Protein AF-A0A938QGM6-F1 (afdb_monomer)

Foldseek 3Di:
DDDDDPPPPVVVVVVVCVVVPPPPVPCPQQFQFAADLEFEDDQDFVQDDVVGDHDDPVSLLVLLVQNLSRYQEYEYAFQPDCLLCNLVSNVVSNHAYARHQAAFQDVVSSVRRLVRNLVSQVVDSHLEYADHAQHVVVVGDDLVVSLVSQVVSVVRHPAFYEHEHALVVLLVCVVNVVSGQAYAHEAEVQVVLHALVCRLVRVVVSQVSNCVVCVLHHYAPEEYFAFQDFDRRNNRDHRLLSRLSSCLSNVQVCQQQVHHYHYHHAEFDCVQCVVPVTPRNRGGHCYYSVNHGDPSSVVCSSAHFWEKHWFDDPWQQWHDQPGKTKTFGGNDPQVFKWKFKWAAAQWTAQPQALVCRTWHADSSRMTMDRHHTHQKMKIFIFTPPDDADRIGRDPDHPCPVVPVGTRGMGMDPSRNPNPPGDSRSSSSRDD

Nearest PDB structures (foldseek):
  4wtp-assembly1_A  TM=9.112E-01  e=5.935E-20  Rhizomucor miehei CAU432
  4wts-assembly1_A  TM=8.896E-01  e=4.641E-20  Rhizomucor miehei CAU432
  8akp-assembly1_A  TM=8.085E-01  e=7.946E-15  Penicillium sumatraense
  1o66-assembly1_E  TM=4.475E-01  e=9.635E-02  Neisseria meningitidis serogroup B
  1o66-assembly1_B  TM=4.317E-01  e=2.357E+00  Neisseria meningitidis serogroup B

Sequence (431 aa):
MLASRPLNIFLCLAIIVCMLGLEIDLAAAAVTPLKIRGLCYSPFRDGQAPGGLYPTKKQIEEDFKILKKYTFNILTFSSKGILGDIPKLAGKQGLKVIQGIWLGKVSADNLQEIAAGVKAAKAGSVCAMMAGSEVLLRGDLTKAELINFISQVKSQVTVPVGCAETWNIWLNNPDLAEAVDFLLVNIYPYWESISVDNAAEYVITRYQEVADAYPDKVVLIGECGWPTGGEVRGGAQPGESQQAKFVADFLPQALEMDIPFFIFEAFDENWKQQQTGLAVEAHWGIFYANRTLKPQMAALIANPPPMVELRSVNRCGCCTKGDTLSGYAYGADTKGQRIVLYSHTDAWYVQPSRSKPYTGIHSDGKFSNRPYRGEEYAALLVPKNFDPPNIWYSDDPPGYDDTGEVEALAMTRRWCRNYLKPPLPCLLGGK

Solvent-accessible surface area (backbone atoms only — not comparable to full-atom values): 22418 Å² total; per-residue (Å²): 139,85,88,86,77,97,75,68,67,69,60,54,55,58,51,53,46,66,73,66,71,58,77,74,74,79,69,72,70,71,49,27,60,50,58,46,69,22,27,26,49,73,75,51,42,89,90,23,37,92,98,59,47,72,61,52,71,66,58,51,56,53,50,46,71,52,44,53,72,42,28,47,29,35,38,36,56,46,6,56,75,71,46,28,47,42,31,57,59,33,36,78,63,70,30,42,21,37,45,9,19,47,48,54,71,51,63,72,56,29,54,49,12,47,55,29,33,46,50,29,48,74,71,40,48,46,57,29,36,27,54,18,57,39,28,65,82,69,63,34,46,55,70,71,57,48,50,49,53,42,49,58,52,49,76,68,49,90,56,47,37,22,34,31,34,39,48,71,56,49,77,73,34,64,73,59,58,69,72,32,65,32,42,23,31,36,45,50,38,51,86,70,29,36,30,54,90,52,26,31,60,50,45,52,52,50,48,48,57,46,39,69,76,34,76,87,48,54,65,27,40,52,30,32,52,48,31,41,36,55,69,72,34,87,53,14,61,46,20,49,65,43,28,32,47,32,53,64,58,29,49,49,58,34,30,28,60,52,54,52,48,17,40,36,26,43,49,13,36,66,50,42,20,77,73,71,73,39,59,33,60,24,23,30,25,55,16,39,58,88,70,49,67,34,68,48,43,48,50,40,30,54,59,36,69,55,30,29,38,75,32,29,57,54,78,35,35,39,34,55,84,76,34,56,38,28,33,38,38,29,38,54,54,68,88,55,35,35,34,38,35,32,26,27,78,91,35,31,33,37,20,68,30,82,94,51,37,68,38,67,53,46,78,73,18,36,34,66,48,61,40,66,63,24,44,24,39,37,38,33,36,26,48,72,78,67,80,78,65,60,63,43,88,50,97,63,62,91,57,73,82,67,80,72,68,48,67,24,47,14,32,50,49,74,38,55,83,76,41,98,58,62,84,52,58,62,81,56,57,47,131

pLDDT: mean 87.51, std 17.13, range [33.81, 98.88]

Secondary structure (DSSP, 8-state):
-------SHHHHHHHHHHHTT---------PPPP-EEEEE-----TT--TTSPPPPHHHHHHHHHHHTTTEEEEE-S--TGGGGGHHHHHHTTT-EEEEEE---S-HHHHHHHHHHHHHHHHTS-EEEEEEEESTTTTT-S-HHHHHHHHHHHHTT-SS-EEEEEEHHHHHH-HHHHHHSSEEEEE--TTTTT--HHHHHHHHHHHHHHHHHH-TTSEEEEEEE---SSS--BTTB---HHHHHHHHHHHHHHHHHTT--EEES-SB--THHHHHHS-GGGG---SB-TTSPBPHHHHHHHHSPPSEEEEEE--SSS---TTPPEEEEEES--TTTEEEEEEEESSSEEEESBTTB-EEPPPTTSEEEE-PPP-SEEEEEEEETT----SEE-SSSPTTTT--SS-SEEEE---HHHH-SS-S-TTTTT--

Structure (mmCIF, N/CA/C/O backbone):
data_AF-A0A938QGM6-F1
#
_entry.id   AF-A0A938QGM6-F1
#
loop_
_atom_site.group_PDB
_atom_site.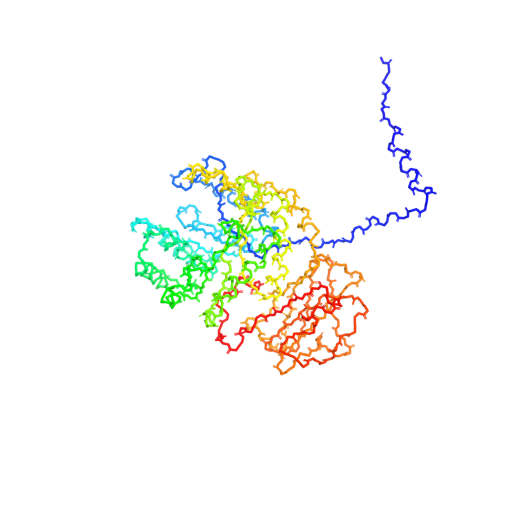id
_atom_site.type_symbol
_atom_site.label_atom_id
_atom_site.label_alt_id
_atom_site.label_comp_id
_atom_site.label_asym_id
_atom_site.label_entity_id
_atom_site.label_seq_id
_atom_site.pdbx_PDB_ins_code
_atom_site.Cartn_x
_atom_site.Cartn_y
_atom_site.Cartn_z
_atom_site.occupancy
_atom_site.B_iso_or_equiv
_atom_site.auth_seq_id
_atom_site.auth_comp_id
_atom_site.auth_asym_id
_atom_site.auth_atom_id
_atom_site.pdbx_PDB_model_num
ATOM 1 N N . MET A 1 1 ? 20.235 59.214 -8.200 1.00 43.44 1 MET A N 1
ATOM 2 C CA . MET A 1 1 ? 20.217 58.438 -9.464 1.00 43.44 1 MET A CA 1
ATOM 3 C C . MET A 1 1 ? 21.671 58.304 -9.889 1.00 43.44 1 MET A C 1
ATOM 5 O O . MET A 1 1 ? 22.312 59.328 -10.022 1.00 43.44 1 MET A O 1
ATOM 9 N N . LEU A 1 2 ? 22.299 57.135 -9.893 1.00 34.75 2 LEU A N 1
ATOM 10 C CA . LEU A 1 2 ? 22.058 56.011 -10.798 1.00 34.75 2 LEU A CA 1
ATOM 11 C C . LEU A 1 2 ? 22.461 54.687 -10.128 1.00 34.75 2 LEU A C 1
ATOM 13 O O . LEU A 1 2 ? 23.404 54.634 -9.346 1.00 34.75 2 LEU A O 1
ATOM 17 N N . ALA A 1 3 ? 21.704 53.641 -10.444 1.00 41.50 3 ALA A N 1
ATOM 18 C CA . ALA A 1 3 ? 21.868 52.279 -9.961 1.00 41.50 3 ALA A CA 1
ATOM 19 C C . ALA A 1 3 ? 22.980 51.532 -10.716 1.00 41.50 3 ALA A C 1
ATOM 21 O O . ALA A 1 3 ? 23.030 51.594 -11.943 1.00 41.50 3 ALA A O 1
ATOM 22 N N . SER A 1 4 ? 23.796 50.747 -10.010 1.00 36.66 4 SER A N 1
ATOM 23 C CA . SER A 1 4 ? 24.658 49.712 -10.593 1.00 36.66 4 SER A CA 1
ATOM 24 C C . SER A 1 4 ? 24.130 48.330 -10.189 1.00 36.66 4 SER A C 1
ATOM 26 O O . SER A 1 4 ? 24.199 47.911 -9.037 1.00 36.66 4 SER A O 1
ATOM 28 N N . ARG A 1 5 ? 23.511 47.644 -11.156 1.00 40.75 5 ARG A N 1
ATOM 29 C CA . ARG A 1 5 ? 22.963 46.284 -11.031 1.00 40.75 5 ARG A CA 1
ATOM 30 C C . ARG A 1 5 ? 24.064 45.231 -11.259 1.00 40.75 5 ARG A C 1
ATOM 32 O O . ARG A 1 5 ? 24.884 45.431 -12.155 1.00 40.75 5 ARG A O 1
ATOM 39 N N . PRO A 1 6 ? 24.047 44.078 -10.565 1.00 40.19 6 PRO A N 1
ATOM 40 C CA . PRO A 1 6 ? 24.906 42.943 -10.888 1.00 40.19 6 PRO A CA 1
ATOM 41 C C . PRO A 1 6 ? 24.284 42.152 -12.053 1.00 40.19 6 PRO A C 1
ATOM 43 O O . PRO A 1 6 ? 23.409 41.318 -11.846 1.00 40.19 6 PRO A O 1
ATOM 46 N N . LEU A 1 7 ? 24.700 42.440 -13.292 1.00 42.97 7 LEU A N 1
ATOM 47 C CA . LEU A 1 7 ? 24.214 41.751 -14.504 1.00 42.97 7 LEU A CA 1
ATOM 48 C C . LEU A 1 7 ? 25.303 40.931 -15.233 1.00 42.97 7 LEU A C 1
ATOM 50 O O . LEU A 1 7 ? 25.051 40.413 -16.312 1.00 42.97 7 LEU A O 1
ATOM 54 N N . ASN A 1 8 ? 26.503 40.771 -14.660 1.00 47.81 8 ASN A N 1
ATOM 55 C CA . ASN A 1 8 ? 27.667 40.271 -15.415 1.00 47.81 8 ASN A CA 1
ATOM 56 C C . ASN A 1 8 ? 28.186 38.868 -15.054 1.00 47.81 8 ASN A C 1
ATOM 58 O O . ASN A 1 8 ? 29.143 38.421 -15.674 1.00 47.81 8 ASN A O 1
ATOM 62 N N . ILE A 1 9 ? 27.582 38.137 -14.111 1.00 48.12 9 ILE A N 1
ATOM 63 C CA . ILE A 1 9 ? 28.082 36.790 -13.754 1.00 48.12 9 ILE A CA 1
ATOM 64 C C . ILE A 1 9 ? 27.399 35.687 -14.585 1.00 48.12 9 ILE A C 1
ATOM 66 O O . ILE A 1 9 ? 28.062 34.761 -15.043 1.00 48.12 9 ILE A O 1
ATOM 70 N N . PHE A 1 10 ? 26.102 35.824 -14.881 1.00 44.06 10 PHE A N 1
ATOM 71 C CA . PHE A 1 10 ? 25.361 34.835 -15.680 1.00 44.06 10 PHE A CA 1
ATOM 72 C C . PHE A 1 10 ? 25.703 34.869 -17.176 1.00 44.06 10 PHE A C 1
ATOM 74 O O . PHE A 1 10 ? 25.710 33.825 -17.824 1.00 44.06 10 PHE A O 1
ATOM 81 N N . LEU A 1 11 ? 26.040 36.044 -17.720 1.00 45.78 11 LEU A N 1
ATOM 82 C CA . LEU A 1 11 ? 26.407 36.175 -19.132 1.00 45.78 11 LEU A CA 1
ATOM 83 C C . LEU A 1 11 ? 27.781 35.542 -19.425 1.00 45.78 11 LEU A C 1
ATOM 85 O O . LEU A 1 11 ? 27.963 34.924 -20.468 1.00 45.78 11 LEU A O 1
ATOM 89 N N . CYS A 1 12 ? 28.722 35.623 -18.477 1.00 46.78 12 CYS A N 1
ATOM 90 C CA . CYS A 1 12 ? 30.045 35.009 -18.612 1.00 46.78 12 CYS A CA 1
ATOM 91 C C . CYS A 1 12 ? 30.002 33.472 -18.549 1.00 46.78 12 CYS A C 1
ATOM 93 O O . CYS A 1 12 ? 30.732 32.823 -19.292 1.00 46.78 12 CYS A O 1
ATOM 95 N N . LEU A 1 13 ? 29.127 32.879 -17.725 1.00 49.59 13 LEU A N 1
ATOM 96 C CA . LEU A 1 13 ? 28.987 31.417 -17.642 1.00 49.59 13 LEU A CA 1
ATOM 97 C C . LEU A 1 13 ? 28.379 30.811 -18.918 1.00 49.59 13 LEU A C 1
ATOM 99 O O . LEU A 1 13 ? 28.850 29.780 -19.391 1.00 49.59 13 LEU A O 1
ATOM 103 N N . ALA A 1 14 ? 27.382 31.473 -19.513 1.00 49.03 14 ALA A N 1
ATOM 104 C CA . ALA A 1 14 ? 26.744 31.006 -20.747 1.00 49.03 14 ALA A CA 1
ATOM 105 C C . ALA A 1 14 ? 27.694 31.045 -21.962 1.00 49.03 14 ALA A C 1
ATOM 107 O O . ALA A 1 14 ? 27.642 30.172 -22.826 1.00 49.03 14 ALA A O 1
ATOM 108 N N . ILE A 1 15 ? 28.601 32.026 -22.009 1.00 53.47 15 ILE A N 1
ATOM 109 C CA . ILE A 1 15 ? 29.584 32.169 -23.092 1.00 53.47 15 ILE A CA 1
ATOM 110 C C . ILE A 1 15 ? 30.694 31.104 -22.997 1.00 53.47 15 ILE A C 1
ATOM 112 O O . ILE A 1 15 ? 31.150 30.609 -24.027 1.00 53.47 15 ILE A O 1
ATOM 116 N N . ILE A 1 16 ? 31.092 30.695 -21.784 1.00 54.28 16 ILE A N 1
ATOM 117 C CA . ILE A 1 16 ? 32.099 29.636 -21.576 1.00 54.28 16 ILE A CA 1
ATOM 118 C C . ILE A 1 16 ? 31.579 28.264 -22.038 1.00 54.28 16 ILE A C 1
ATOM 120 O O . ILE A 1 16 ? 32.333 27.509 -22.649 1.00 54.28 16 ILE A O 1
ATOM 124 N N . VAL A 1 17 ? 30.292 27.962 -21.828 1.00 54.03 17 VAL A N 1
ATOM 125 C CA . VAL A 1 17 ? 29.671 26.708 -22.302 1.00 54.03 17 VAL A CA 1
ATOM 126 C C . VAL A 1 17 ? 29.631 26.648 -23.837 1.00 54.03 17 VAL A C 1
ATOM 128 O O . VAL A 1 17 ? 29.963 25.615 -24.412 1.00 54.03 17 VAL A O 1
ATOM 131 N N . CYS A 1 18 ? 29.337 27.766 -24.514 1.00 47.44 18 CYS A N 1
ATOM 132 C CA . CYS A 1 18 ? 29.349 27.832 -25.983 1.00 47.44 18 CYS A CA 1
ATOM 133 C C . CYS A 1 18 ? 30.754 27.745 -26.606 1.00 47.44 18 CYS A C 1
ATOM 135 O O . CYS A 1 18 ? 30.888 27.230 -27.713 1.00 47.44 18 CYS A O 1
ATOM 137 N N . MET A 1 19 ? 31.802 28.246 -25.940 1.00 51.66 19 MET A N 1
ATOM 138 C CA . MET A 1 19 ? 33.165 28.241 -26.498 1.00 51.66 19 MET A CA 1
ATOM 139 C C . MET A 1 19 ? 33.913 26.909 -26.330 1.00 51.66 19 MET A C 1
ATOM 141 O O . MET A 1 19 ? 34.897 26.686 -27.030 1.00 51.66 19 MET A O 1
ATOM 145 N N . LEU A 1 20 ? 33.456 26.014 -25.446 1.00 54.53 20 LEU A N 1
ATOM 146 C CA . LEU A 1 20 ? 34.105 24.720 -25.193 1.00 54.53 20 LEU A CA 1
ATOM 147 C C . LEU A 1 20 ? 33.537 23.553 -26.014 1.00 54.53 20 LEU A C 1
ATOM 149 O O . LEU A 1 20 ? 34.005 22.430 -25.850 1.00 54.53 20 LEU A O 1
ATOM 153 N N . GLY A 1 21 ? 32.539 23.781 -26.876 1.00 45.06 21 GLY A N 1
ATOM 154 C CA . GLY A 1 21 ? 31.922 22.705 -27.667 1.00 45.06 21 GLY A CA 1
ATOM 155 C C . GLY A 1 21 ? 31.300 21.589 -26.816 1.00 45.06 21 GLY A C 1
ATOM 156 O O . GLY A 1 21 ? 31.021 20.509 -27.327 1.00 45.06 21 GLY A O 1
ATOM 157 N N . LEU A 1 22 ? 31.093 21.840 -25.519 1.00 46.44 22 LEU A N 1
ATOM 158 C CA . LEU A 1 22 ? 30.348 20.960 -24.636 1.00 46.44 22 LEU A CA 1
ATOM 159 C C . LEU A 1 22 ? 28.874 21.134 -24.987 1.00 46.44 22 LEU A C 1
ATOM 161 O O . LEU A 1 22 ? 28.195 22.018 -24.464 1.00 46.44 22 LEU A O 1
ATOM 165 N N . GLU A 1 23 ? 28.383 20.290 -25.890 1.00 44.72 23 GLU A N 1
ATOM 166 C CA . GLU A 1 23 ? 26.963 19.969 -25.940 1.00 44.72 23 GLU A CA 1
ATOM 167 C C . GLU A 1 23 ? 26.598 19.387 -24.571 1.00 44.72 23 GLU A C 1
ATOM 169 O O . GLU A 1 23 ? 26.779 18.202 -24.298 1.00 44.72 23 GLU A O 1
ATOM 174 N N . ILE A 1 24 ? 26.125 20.237 -23.657 1.00 43.03 24 ILE A N 1
ATOM 175 C CA . ILE A 1 24 ? 25.311 19.741 -22.558 1.00 43.03 24 ILE A CA 1
ATOM 176 C C . ILE A 1 24 ? 24.018 19.324 -23.241 1.00 43.03 24 ILE A C 1
ATOM 178 O O . ILE A 1 24 ? 23.166 20.166 -23.531 1.00 43.03 24 ILE A O 1
ATOM 182 N N . ASP A 1 25 ? 23.925 18.038 -23.563 1.00 40.53 25 ASP A N 1
ATOM 183 C CA . ASP A 1 25 ? 22.713 17.400 -24.050 1.00 40.53 25 ASP A CA 1
ATOM 184 C C . ASP A 1 25 ? 21.682 17.467 -22.911 1.00 40.53 25 ASP A C 1
ATOM 186 O O . ASP A 1 25 ? 21.505 16.560 -22.104 1.00 40.53 25 ASP A O 1
ATOM 190 N N . LEU A 1 26 ? 21.051 18.635 -22.775 1.00 40.19 26 LEU A N 1
ATOM 191 C CA . LEU A 1 26 ? 20.040 18.959 -21.768 1.00 40.19 26 LEU A CA 1
ATOM 192 C C . LEU A 1 26 ? 18.678 18.367 -22.158 1.00 40.19 26 LEU A C 1
ATOM 194 O O . LEU A 1 26 ? 17.631 18.805 -21.684 1.00 40.19 26 LEU A O 1
ATOM 198 N N . ALA A 1 27 ? 18.682 17.343 -23.008 1.00 40.84 27 ALA A N 1
ATOM 199 C CA . ALA A 1 27 ? 17.603 16.389 -23.097 1.00 40.84 27 ALA A CA 1
ATOM 200 C C . ALA A 1 27 ? 17.767 15.398 -21.940 1.00 40.84 27 ALA A C 1
ATOM 202 O O . ALA A 1 27 ? 18.158 14.250 -22.145 1.00 40.84 27 ALA A O 1
ATOM 203 N N . ALA A 1 28 ? 17.441 15.828 -20.714 1.00 45.50 28 ALA A N 1
ATOM 204 C CA . ALA A 1 28 ? 17.049 14.864 -19.696 1.00 45.50 28 ALA A CA 1
ATOM 205 C C . ALA A 1 28 ? 15.944 14.017 -20.340 1.00 45.50 28 ALA A C 1
ATOM 207 O O . ALA A 1 28 ? 14.869 14.539 -20.656 1.00 45.50 28 ALA A O 1
ATOM 208 N N . ALA A 1 29 ? 16.251 12.755 -20.658 1.00 48.16 29 ALA A N 1
ATOM 209 C CA . ALA A 1 29 ? 15.262 11.821 -21.166 1.00 48.16 29 ALA A CA 1
ATOM 210 C C . ALA A 1 29 ? 14.060 11.913 -20.224 1.00 48.16 29 ALA A C 1
ATOM 212 O O . ALA A 1 29 ? 14.246 11.982 -19.011 1.00 48.16 29 ALA A O 1
ATOM 213 N N . ALA A 1 30 ? 12.847 12.024 -20.763 1.00 53.03 30 ALA A N 1
ATOM 214 C CA . ALA A 1 30 ? 11.654 12.114 -19.937 1.00 53.03 30 ALA A CA 1
ATOM 215 C C . ALA A 1 30 ? 11.542 10.824 -19.108 1.00 53.03 30 ALA A C 1
ATOM 217 O O . ALA A 1 30 ? 11.036 9.814 -19.592 1.00 53.03 30 ALA A O 1
ATOM 218 N N . VAL A 1 31 ? 12.077 10.838 -17.884 1.00 64.38 31 VAL A N 1
ATOM 219 C CA . VAL A 1 31 ? 11.988 9.714 -16.958 1.00 64.38 31 VAL A CA 1
ATOM 220 C C . VAL A 1 31 ? 10.544 9.651 -16.504 1.00 64.38 31 VAL A C 1
ATOM 222 O O . VAL A 1 31 ? 9.950 10.653 -16.102 1.00 64.38 31 VAL A O 1
ATOM 225 N N . THR A 1 32 ? 9.955 8.468 -16.613 1.00 73.38 32 THR A N 1
ATOM 226 C CA . THR A 1 32 ? 8.595 8.244 -16.131 1.00 73.38 32 THR A CA 1
ATOM 227 C C . THR A 1 32 ? 8.601 8.314 -14.614 1.00 73.38 32 THR A C 1
ATOM 229 O O . THR A 1 32 ? 9.262 7.474 -13.997 1.00 73.38 32 THR A O 1
ATOM 232 N N . PRO A 1 33 ? 7.876 9.269 -13.999 1.00 82.94 33 PRO A N 1
ATOM 233 C CA . PRO A 1 33 ? 7.856 9.370 -12.553 1.00 82.94 33 PRO A CA 1
ATOM 234 C C . PRO A 1 33 ? 7.303 8.089 -11.938 1.00 82.94 33 PRO A C 1
ATOM 236 O O . PRO A 1 33 ? 6.291 7.551 -12.405 1.00 82.94 33 PRO A O 1
ATOM 239 N N . LEU A 1 34 ? 7.952 7.625 -10.876 1.00 89.62 34 LEU A N 1
ATOM 240 C CA . LEU A 1 34 ? 7.503 6.470 -10.114 1.00 89.62 34 LEU A CA 1
ATOM 241 C C . LEU A 1 34 ? 6.084 6.702 -9.594 1.00 89.62 34 LEU A C 1
ATOM 243 O O . LEU A 1 34 ? 5.769 7.740 -9.004 1.00 89.62 34 LEU A O 1
ATOM 247 N N . LYS A 1 35 ? 5.237 5.688 -9.750 1.00 90.62 35 LYS A N 1
ATOM 248 C CA . LYS A 1 35 ? 3.925 5.653 -9.118 1.00 90.62 35 LYS A CA 1
ATOM 249 C C . LYS A 1 35 ? 3.821 4.417 -8.231 1.00 90.62 35 LYS A C 1
ATOM 251 O O . LYS A 1 35 ? 3.685 3.299 -8.721 1.00 90.62 35 LYS A O 1
ATOM 256 N N . ILE A 1 36 ? 3.890 4.638 -6.920 1.00 92.31 36 ILE A N 1
ATOM 257 C CA . ILE A 1 36 ? 3.891 3.597 -5.889 1.00 92.31 36 ILE A CA 1
ATOM 258 C C . ILE A 1 36 ? 2.585 2.794 -5.970 1.00 92.31 36 ILE A C 1
ATOM 260 O O . ILE A 1 36 ? 1.505 3.335 -6.214 1.00 92.31 36 ILE A O 1
ATOM 264 N N . ARG A 1 37 ? 2.666 1.472 -5.794 1.00 89.50 37 ARG A N 1
ATOM 265 C CA . ARG A 1 37 ? 1.510 0.575 -5.936 1.00 89.50 37 ARG A CA 1
ATOM 266 C C . ARG A 1 37 ? 0.403 0.888 -4.928 1.00 89.50 37 ARG A C 1
ATOM 268 O O . ARG A 1 37 ? -0.753 0.989 -5.345 1.00 89.50 37 ARG A O 1
ATOM 275 N N . GLY A 1 38 ? 0.738 1.057 -3.653 1.00 94.50 38 GLY A N 1
ATOM 276 C CA . GLY A 1 38 ? -0.215 1.337 -2.584 1.00 94.50 38 GLY A CA 1
ATOM 277 C C . GLY A 1 38 ? 0.387 2.207 -1.486 1.00 94.50 38 GLY A C 1
ATOM 278 O O . GLY A 1 38 ? 1.572 2.089 -1.182 1.00 94.50 38 GLY A O 1
ATOM 279 N N . LEU A 1 39 ? -0.436 3.073 -0.891 1.00 98.44 39 LEU A N 1
ATOM 280 C CA . LEU A 1 39 ? -0.085 3.857 0.297 1.00 98.44 39 LEU A CA 1
ATOM 281 C C . LEU A 1 39 ? -1.134 3.660 1.389 1.00 98.44 39 LEU A C 1
ATOM 283 O O . LEU A 1 39 ? -2.333 3.657 1.104 1.00 98.44 39 LEU A O 1
ATOM 287 N N . CYS A 1 40 ? -0.700 3.568 2.637 1.00 98.75 40 CYS A N 1
ATOM 288 C CA . CYS A 1 40 ? -1.596 3.725 3.776 1.00 98.75 40 CYS A CA 1
ATOM 289 C C . CYS A 1 40 ? -2.068 5.181 3.839 1.00 98.75 40 CYS A C 1
ATOM 291 O O . CYS A 1 40 ? -1.285 6.108 3.616 1.00 98.75 40 CYS A O 1
ATOM 293 N N . TYR A 1 41 ? -3.359 5.395 4.081 1.00 98.69 41 TYR A N 1
ATOM 294 C CA . TYR A 1 41 ? -3.964 6.720 4.077 1.00 98.69 41 TYR A CA 1
ATOM 295 C C . TYR A 1 41 ? -4.861 6.941 5.287 1.00 98.69 41 TYR A C 1
ATOM 297 O O . TYR A 1 41 ? -5.885 6.277 5.474 1.00 98.69 41 TYR A O 1
ATOM 305 N N . SER A 1 42 ? -4.509 7.982 6.027 1.00 97.44 42 SER A N 1
ATOM 306 C CA . SER A 1 42 ? -5.329 8.605 7.046 1.00 97.44 42 SER A CA 1
ATOM 307 C C . SER A 1 42 ? -5.421 10.119 6.762 1.00 97.44 42 SER A C 1
ATOM 309 O O . SER A 1 42 ? -4.422 10.744 6.395 1.00 97.44 42 SER A O 1
ATOM 311 N N . PRO A 1 43 ? -6.621 10.728 6.832 1.00 97.75 43 PRO A N 1
ATOM 312 C CA . PRO A 1 43 ? -6.849 12.091 6.347 1.00 97.75 43 PRO A CA 1
ATOM 313 C C . PRO A 1 43 ? -6.567 13.207 7.361 1.00 97.75 43 PRO A C 1
ATOM 315 O O . PRO A 1 43 ? -6.797 14.377 7.040 1.00 97.75 43 PRO A O 1
ATOM 318 N N . PHE A 1 44 ? -6.147 12.893 8.589 1.00 98.31 44 PHE A N 1
ATOM 319 C CA . PHE A 1 44 ? -6.046 13.905 9.640 1.00 98.31 44 PHE A CA 1
ATOM 320 C C . PHE A 1 44 ? -4.962 14.949 9.310 1.00 98.31 44 PHE A C 1
ATOM 322 O O . PHE A 1 44 ? -3.929 14.676 8.688 1.00 98.31 44 PHE A O 1
ATOM 329 N N . ARG A 1 45 ? -5.249 16.207 9.648 1.00 97.69 45 ARG A N 1
ATOM 330 C CA . ARG A 1 45 ? -4.324 17.348 9.562 1.00 97.69 45 ARG A CA 1
ATOM 331 C C . ARG A 1 45 ? -3.932 17.807 10.964 1.00 97.69 45 ARG A C 1
ATOM 333 O O . ARG A 1 45 ? -4.500 17.348 11.948 1.00 97.69 45 ARG A O 1
ATOM 340 N N . ASP A 1 46 ? -3.013 18.759 11.054 1.00 96.81 46 ASP A N 1
ATOM 341 C CA . ASP A 1 46 ? -2.673 19.383 12.335 1.00 96.81 46 ASP A CA 1
ATOM 342 C C . ASP A 1 46 ? -3.925 19.906 13.059 1.00 96.81 46 ASP A C 1
ATOM 344 O O . ASP A 1 46 ? -4.787 20.557 12.461 1.00 96.81 46 ASP A O 1
ATOM 348 N N . GLY A 1 47 ? -4.036 19.579 14.349 1.00 95.88 47 GLY A N 1
ATOM 349 C CA . GLY A 1 47 ? -5.213 19.874 15.176 1.00 95.88 47 GLY A CA 1
ATOM 350 C C . GLY A 1 47 ? -6.396 18.914 14.989 1.00 95.88 47 GLY A C 1
ATOM 351 O O . GLY A 1 47 ? -7.456 19.138 15.573 1.00 95.88 47 GLY A O 1
ATOM 352 N N . GLN A 1 48 ? -6.241 17.859 14.188 1.00 97.44 48 GLN A N 1
ATOM 353 C CA . GLN A 1 48 ? -7.238 16.814 13.955 1.00 97.44 48 GLN A CA 1
ATOM 354 C C . GLN A 1 48 ? -6.694 15.462 14.424 1.00 97.44 48 GLN A C 1
ATOM 356 O O . GLN A 1 48 ? -5.493 15.225 14.346 1.00 97.44 48 GLN A O 1
ATOM 361 N N . ALA A 1 49 ? -7.572 14.582 14.900 1.00 96.75 49 ALA A N 1
ATOM 362 C CA . ALA A 1 49 ? -7.200 13.252 15.383 1.00 96.75 49 ALA A CA 1
ATOM 363 C C . ALA A 1 49 ? -8.432 12.332 15.464 1.00 96.75 49 ALA A C 1
ATOM 365 O O . ALA A 1 49 ? -9.560 12.835 15.589 1.00 96.75 49 ALA A O 1
ATOM 366 N N . PRO A 1 50 ? -8.250 10.998 15.476 1.00 94.00 50 PRO A N 1
ATOM 367 C CA . PRO A 1 50 ? -9.293 10.073 15.910 1.00 94.00 50 PRO A CA 1
ATOM 368 C C . PRO A 1 50 ? -9.841 10.464 17.291 1.00 94.00 50 PRO A C 1
ATOM 370 O O . PRO A 1 50 ? -9.089 10.816 18.194 1.00 94.00 50 PRO A O 1
ATOM 373 N N . GLY A 1 51 ? -11.167 10.450 17.457 1.00 91.19 51 GLY A N 1
ATOM 374 C CA . GLY A 1 51 ? -11.824 10.884 18.702 1.00 91.19 51 GLY A CA 1
ATOM 375 C C . GLY A 1 51 ? -11.832 12.402 18.960 1.00 91.19 51 GLY A C 1
ATOM 376 O O . GLY A 1 51 ? -12.466 12.842 19.916 1.00 91.19 51 GLY A O 1
ATOM 377 N N . GLY A 1 52 ? -11.183 13.202 18.108 1.00 93.31 52 GLY A N 1
ATOM 378 C CA . GLY A 1 52 ? -11.153 14.663 18.179 1.00 93.31 52 GLY A CA 1
ATOM 379 C C . GLY A 1 52 ? -11.872 15.328 17.003 1.00 93.31 52 GLY A C 1
ATOM 380 O O . GLY A 1 52 ? -12.946 14.904 16.573 1.00 93.31 52 GLY A O 1
ATOM 381 N N . LEU A 1 53 ? -11.277 16.399 16.471 1.00 96.19 53 LEU A N 1
ATOM 382 C CA . LEU A 1 53 ? -11.765 17.044 15.254 1.00 96.19 53 LEU A CA 1
ATOM 383 C C . LEU A 1 53 ? -11.467 16.155 14.040 1.00 96.19 53 LEU A C 1
ATOM 385 O O . LEU A 1 53 ? -10.317 15.797 13.803 1.00 96.19 53 LEU A O 1
ATOM 389 N N . TYR A 1 54 ? -12.493 15.836 13.250 1.00 97.56 54 TYR A N 1
ATOM 390 C CA . TYR A 1 54 ? -12.343 15.062 12.016 1.00 97.56 54 TYR A CA 1
ATOM 391 C C . TYR A 1 54 ? -12.082 15.972 10.806 1.00 97.56 54 TYR A C 1
ATOM 393 O O . TYR A 1 54 ? -12.542 17.120 10.780 1.00 97.56 54 TYR A O 1
ATOM 401 N N . PRO A 1 55 ? -11.396 15.464 9.767 1.00 98.00 55 PRO A N 1
ATOM 402 C CA . PRO A 1 55 ? -11.215 16.198 8.528 1.00 98.00 55 PRO A CA 1
ATOM 403 C C . PRO A 1 55 ? -12.542 16.431 7.814 1.00 98.00 55 PRO A C 1
ATOM 405 O O . PRO A 1 55 ? -13.472 15.629 7.847 1.00 98.00 55 PRO A O 1
ATOM 408 N N . THR A 1 56 ? -12.625 17.544 7.101 1.00 98.31 56 THR A N 1
ATOM 409 C CA . THR A 1 56 ? -13.761 17.827 6.228 1.00 98.31 56 THR A CA 1
ATOM 410 C C . THR A 1 56 ? -13.654 17.025 4.933 1.00 98.31 56 THR A C 1
ATOM 412 O O . THR A 1 56 ? -12.564 16.713 4.451 1.00 98.31 56 THR A O 1
ATOM 415 N N . LYS A 1 57 ? -14.796 16.799 4.277 1.00 98.38 57 LYS A N 1
ATOM 416 C CA . LYS A 1 57 ? -14.838 16.232 2.922 1.00 98.38 57 LYS A CA 1
ATOM 417 C C . LYS A 1 57 ? -13.902 16.956 1.942 1.00 98.38 57 LYS A C 1
ATOM 419 O O . LYS A 1 57 ? -13.241 16.307 1.139 1.00 98.38 57 LYS A O 1
ATOM 424 N N . LYS A 1 58 ? -13.836 18.292 2.011 1.00 98.50 58 LYS A N 1
ATOM 425 C CA . LYS A 1 58 ? -12.982 19.103 1.132 1.00 98.50 58 LYS A CA 1
ATOM 426 C C . LYS A 1 58 ? -11.499 18.778 1.333 1.00 98.50 58 LYS A C 1
ATOM 428 O O . LYS A 1 58 ? -10.782 18.652 0.349 1.00 98.50 58 LYS A O 1
ATOM 433 N N . GLN A 1 59 ? -11.060 18.604 2.581 1.00 98.62 59 GLN A N 1
ATOM 434 C CA . GLN A 1 59 ? -9.675 18.233 2.892 1.00 98.62 59 GLN A CA 1
ATOM 435 C C . GLN A 1 59 ? -9.322 16.856 2.309 1.00 98.62 59 GLN A C 1
ATOM 437 O O . GLN A 1 59 ? -8.286 16.708 1.672 1.00 98.62 59 GLN A O 1
ATOM 442 N N . ILE A 1 60 ? -10.226 15.881 2.424 1.00 98.69 60 ILE A N 1
ATOM 443 C CA . ILE A 1 60 ? -10.049 14.548 1.829 1.00 98.69 60 ILE A CA 1
ATOM 444 C C . ILE A 1 60 ? -9.988 14.625 0.290 1.00 98.69 60 ILE A C 1
ATOM 446 O O . ILE A 1 60 ? -9.140 14.007 -0.351 1.00 98.69 60 ILE A O 1
ATOM 450 N N . GLU A 1 61 ? -10.860 15.420 -0.337 1.00 98.44 61 GLU A N 1
ATOM 451 C CA . GLU A 1 61 ? -10.843 15.623 -1.793 1.00 98.44 61 GLU A CA 1
ATOM 452 C C . GLU A 1 61 ? -9.570 16.342 -2.282 1.00 98.44 61 GLU A C 1
ATOM 454 O O . GLU A 1 61 ? -9.112 16.082 -3.397 1.00 98.44 61 GLU A O 1
ATOM 459 N N . GLU A 1 62 ? -8.992 17.244 -1.482 1.00 98.56 62 GLU A N 1
ATOM 460 C CA . GLU A 1 62 ? -7.683 17.858 -1.745 1.00 98.56 62 GLU A CA 1
ATOM 461 C C . GLU A 1 62 ? -6.565 16.814 -1.711 1.00 98.56 62 GLU A C 1
ATOM 463 O O . GLU A 1 62 ? -5.771 16.750 -2.653 1.00 98.56 62 GLU A O 1
ATOM 468 N N . ASP A 1 63 ? -6.552 15.956 -0.692 1.00 98.75 63 ASP A N 1
ATOM 469 C CA . ASP A 1 63 ? -5.558 14.894 -0.551 1.00 98.75 63 ASP A CA 1
ATOM 470 C C . ASP A 1 63 ? -5.603 13.944 -1.768 1.00 98.75 63 ASP A C 1
ATOM 472 O O . ASP A 1 63 ? -4.567 13.646 -2.362 1.00 98.75 63 ASP A O 1
ATOM 476 N N . PHE A 1 64 ? -6.782 13.549 -2.267 1.00 98.38 64 PHE A N 1
ATOM 477 C CA . PHE A 1 64 ? -6.863 12.675 -3.453 1.00 98.38 64 PHE A CA 1
ATOM 478 C C . PHE A 1 64 ? -6.426 13.329 -4.768 1.00 98.38 64 PHE A C 1
ATOM 480 O O . PHE A 1 64 ? -5.983 12.626 -5.682 1.00 98.38 64 PHE A O 1
ATOM 487 N N . LYS A 1 65 ? -6.489 14.663 -4.890 1.00 97.75 65 LYS A N 1
ATOM 488 C CA . LYS A 1 65 ? -5.892 15.367 -6.044 1.00 97.75 65 LYS A CA 1
ATOM 489 C C . LYS A 1 65 ? -4.368 15.243 -6.055 1.00 97.75 65 LYS A C 1
ATOM 491 O O . LYS A 1 65 ? -3.775 15.298 -7.137 1.00 97.75 65 LYS A O 1
ATOM 496 N N . ILE A 1 66 ? -3.762 15.084 -4.880 1.00 98.00 66 ILE A N 1
ATOM 497 C CA . ILE A 1 66 ? -2.333 14.833 -4.697 1.00 98.00 66 ILE A CA 1
ATOM 498 C C . ILE A 1 66 ? -2.060 13.347 -4.931 1.00 98.00 66 ILE A C 1
ATOM 500 O O . ILE A 1 66 ? -1.368 13.003 -5.887 1.00 98.00 66 ILE A O 1
ATOM 504 N N . LEU A 1 67 ? -2.675 12.466 -4.136 1.00 98.06 67 LEU A N 1
ATOM 505 C CA . LEU A 1 67 ? -2.360 11.035 -4.101 1.00 98.06 67 LEU A CA 1
ATOM 506 C C . LEU A 1 67 ? -2.531 10.329 -5.448 1.00 98.06 67 LEU A C 1
ATOM 508 O O . LEU A 1 67 ? -1.705 9.489 -5.789 1.00 98.06 67 LEU A O 1
ATOM 512 N N . LYS A 1 68 ? -3.512 10.707 -6.279 1.00 95.19 68 LYS A N 1
ATOM 513 C CA . LYS A 1 68 ? -3.702 10.079 -7.604 1.00 95.19 68 LYS A CA 1
ATOM 514 C C . LYS A 1 68 ? -2.501 10.207 -8.549 1.00 95.19 68 LYS A C 1
ATOM 516 O O . LYS A 1 68 ? -2.427 9.480 -9.543 1.00 95.19 68 LYS A O 1
ATOM 521 N N . LYS A 1 69 ? -1.589 11.147 -8.281 1.00 94.25 69 LYS A N 1
ATOM 522 C CA . LYS A 1 69 ? -0.342 11.322 -9.038 1.00 94.25 69 LYS A CA 1
ATOM 523 C C . LYS A 1 69 ? 0.739 10.325 -8.612 1.00 94.25 69 LYS A C 1
ATOM 525 O O . LYS A 1 69 ? 1.565 9.976 -9.439 1.00 94.25 69 LYS A O 1
ATOM 530 N N . TYR A 1 70 ? 0.685 9.845 -7.369 1.00 95.56 70 TYR A N 1
ATOM 531 C CA . TYR A 1 70 ? 1.763 9.0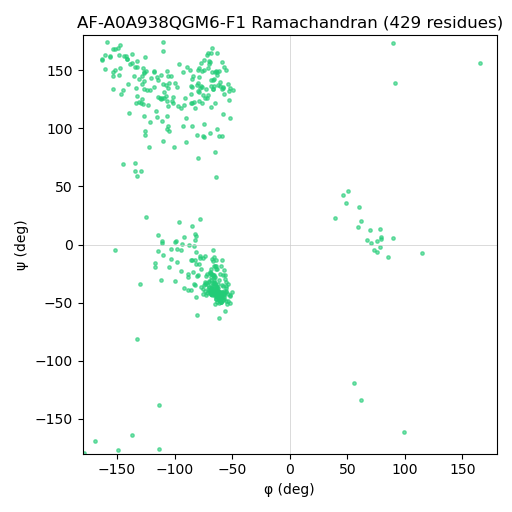90 -6.721 1.00 95.56 70 TYR A CA 1
ATOM 532 C C . TYR A 1 70 ? 1.388 7.656 -6.357 1.00 95.56 70 TYR A C 1
ATOM 534 O O . TYR A 1 70 ? 2.278 6.835 -6.189 1.00 95.56 70 TYR A O 1
ATOM 542 N N . THR A 1 71 ? 0.094 7.331 -6.278 1.00 94.56 71 THR A N 1
ATOM 543 C CA . THR A 1 71 ? -0.377 5.967 -6.024 1.00 94.56 71 THR A CA 1
ATOM 544 C C . THR A 1 71 ? -1.620 5.601 -6.829 1.00 94.56 71 THR A C 1
ATOM 546 O O . THR A 1 71 ? -2.345 6.463 -7.341 1.00 94.56 71 THR A O 1
ATOM 549 N N . PHE A 1 72 ? -1.849 4.300 -6.980 1.00 90.19 72 PHE A N 1
ATOM 550 C CA . PHE A 1 72 ? -3.065 3.724 -7.556 1.00 90.19 72 PHE A CA 1
ATOM 551 C C . PHE A 1 72 ? -4.046 3.240 -6.488 1.00 90.19 72 PHE A C 1
ATOM 553 O O . PHE A 1 72 ? -5.260 3.282 -6.703 1.00 90.19 72 PHE A O 1
ATOM 560 N N . ASN A 1 73 ? -3.524 2.784 -5.350 1.00 93.19 73 ASN A N 1
ATOM 561 C CA . ASN A 1 73 ? -4.300 2.151 -4.296 1.00 93.19 73 ASN A CA 1
ATOM 562 C C . ASN A 1 73 ? -4.051 2.846 -2.953 1.00 93.19 73 ASN A C 1
ATOM 564 O O . ASN A 1 73 ? -2.948 3.332 -2.684 1.00 93.19 73 ASN A O 1
ATOM 568 N N . ILE A 1 74 ? -5.073 2.858 -2.103 1.00 97.19 74 ILE A N 1
ATOM 569 C CA . ILE A 1 74 ? -4.958 3.274 -0.706 1.00 97.19 74 ILE A CA 1
ATOM 570 C C . ILE A 1 74 ? -5.541 2.217 0.239 1.00 97.19 74 ILE A C 1
ATOM 572 O O . ILE A 1 74 ? -6.535 1.565 -0.092 1.00 97.19 74 ILE A O 1
ATOM 576 N N . LEU A 1 75 ? -4.919 2.067 1.405 1.00 98.12 75 LEU A N 1
ATOM 577 C CA . LEU A 1 75 ? -5.422 1.295 2.544 1.00 98.12 75 LEU A CA 1
ATOM 578 C C . LEU A 1 75 ? -5.827 2.276 3.650 1.00 98.12 75 LEU A C 1
ATOM 580 O O . LEU A 1 75 ? -5.031 3.135 4.022 1.00 98.12 75 LEU A O 1
ATOM 584 N N . THR A 1 76 ? -7.061 2.181 4.143 1.00 98.44 76 THR A N 1
ATOM 585 C CA . THR A 1 76 ? -7.562 2.991 5.268 1.00 98.44 76 THR A CA 1
ATOM 586 C C . THR A 1 76 ? -7.767 2.130 6.513 1.00 98.44 76 THR A C 1
ATOM 588 O O . THR A 1 76 ? -7.803 0.907 6.419 1.00 98.44 76 THR A O 1
ATOM 591 N N . PHE A 1 77 ? -7.943 2.763 7.678 1.00 97.94 77 PHE A N 1
ATOM 592 C CA . PHE A 1 77 ? -7.963 2.071 8.979 1.00 97.94 77 PHE A CA 1
ATOM 593 C C . PHE A 1 77 ? -9.326 2.049 9.681 1.00 97.94 77 PHE A C 1
ATOM 595 O O . PHE A 1 77 ? -9.634 1.101 10.395 1.00 97.94 77 PHE A O 1
ATOM 602 N N . SER A 1 78 ? -10.158 3.072 9.469 1.00 97.69 78 SER A N 1
ATOM 603 C CA . SER A 1 78 ? -11.461 3.245 10.125 1.00 97.69 78 SER A CA 1
ATOM 604 C C . SER A 1 78 ? -12.529 3.641 9.107 1.00 97.69 78 SER A C 1
ATOM 606 O O . SER A 1 78 ? -12.239 4.248 8.071 1.00 97.69 78 SER A O 1
ATOM 608 N N . SER A 1 79 ? -13.775 3.291 9.413 1.00 97.69 79 SER A N 1
ATOM 609 C CA . SER A 1 79 ? -14.967 3.579 8.619 1.00 97.69 79 SER A CA 1
ATOM 610 C C . SER A 1 79 ? -15.894 4.606 9.281 1.00 97.69 79 SER A C 1
ATOM 612 O O . SER A 1 79 ? -16.841 5.070 8.642 1.00 97.69 79 SER A O 1
ATOM 614 N N . LYS A 1 80 ? -15.668 4.992 10.544 1.00 94.25 80 LYS A N 1
ATOM 615 C CA . LYS A 1 80 ? -16.571 5.902 11.268 1.00 94.25 80 LYS A CA 1
ATOM 616 C C . LYS A 1 80 ? -16.602 7.317 10.678 1.00 94.25 80 LYS A C 1
ATOM 618 O O . LYS A 1 80 ? -15.594 7.903 10.284 1.00 94.25 80 LYS A O 1
ATOM 623 N N . GLY A 1 81 ? -17.801 7.904 10.672 1.00 94.56 81 GLY A N 1
ATOM 624 C CA . GLY A 1 81 ? -18.030 9.285 10.243 1.00 94.56 81 GLY A CA 1
ATOM 625 C C . GLY A 1 81 ? -17.653 9.524 8.778 1.00 94.56 81 GLY A C 1
ATOM 626 O O . GLY A 1 81 ? -18.016 8.748 7.899 1.00 94.56 81 GLY A O 1
ATOM 627 N N . ILE A 1 82 ? -16.923 10.612 8.520 1.00 97.12 82 ILE A N 1
ATOM 628 C CA . ILE A 1 82 ? -16.463 10.988 7.172 1.00 97.12 82 ILE A CA 1
ATOM 629 C C . ILE A 1 82 ? -15.469 9.979 6.569 1.00 97.12 82 ILE A C 1
ATOM 631 O O . ILE A 1 82 ? -15.292 9.949 5.354 1.00 97.12 82 ILE A O 1
ATOM 635 N N . LEU A 1 83 ? -14.839 9.129 7.389 1.00 98.00 83 LEU A N 1
ATOM 636 C CA . LEU A 1 83 ? -13.872 8.139 6.910 1.00 98.00 83 LEU A CA 1
ATOM 637 C C . LEU A 1 83 ? -14.549 7.068 6.042 1.00 98.00 83 LEU A C 1
ATOM 639 O O . LEU A 1 83 ? -13.983 6.649 5.038 1.00 98.00 83 LEU A O 1
ATOM 643 N N . GLY A 1 84 ? -15.805 6.717 6.336 1.00 97.31 84 GLY A N 1
ATOM 644 C CA . GLY A 1 84 ? -16.608 5.809 5.510 1.00 97.31 84 GLY A CA 1
ATOM 645 C C . GLY A 1 84 ? -16.970 6.361 4.124 1.00 97.31 84 GLY A C 1
ATOM 646 O O . GLY A 1 84 ? -17.372 5.597 3.247 1.00 97.31 84 GLY A O 1
ATOM 647 N N . ASP A 1 85 ? -16.798 7.668 3.882 1.00 97.38 85 ASP A N 1
ATOM 648 C CA . ASP A 1 85 ? -16.990 8.273 2.558 1.00 97.38 85 ASP A CA 1
ATOM 649 C C . ASP A 1 85 ? -15.731 8.172 1.674 1.00 97.38 85 ASP A C 1
ATOM 651 O O . ASP A 1 85 ? -15.824 8.388 0.458 1.00 97.38 85 ASP A O 1
ATOM 655 N N . ILE A 1 86 ? -14.564 7.824 2.240 1.00 98.19 86 ILE A N 1
ATOM 656 C CA . ILE A 1 86 ? -13.280 7.756 1.520 1.00 98.19 86 ILE A CA 1
ATOM 657 C C . ILE A 1 86 ? -13.371 6.905 0.245 1.00 98.19 86 ILE A C 1
ATOM 659 O O . ILE A 1 86 ? -13.002 7.437 -0.805 1.00 98.19 86 ILE A O 1
ATOM 663 N N . PRO A 1 87 ? -13.904 5.664 0.244 1.00 96.94 87 PRO A N 1
ATOM 664 C CA . PRO A 1 87 ? -13.945 4.840 -0.966 1.00 96.94 87 PRO A CA 1
ATOM 665 C C . PRO A 1 87 ? -14.671 5.522 -2.126 1.00 96.94 87 PRO A C 1
ATOM 667 O O . PRO A 1 87 ? -14.194 5.543 -3.262 1.00 96.94 87 PRO A O 1
ATOM 670 N N . LYS A 1 88 ? -15.802 6.172 -1.836 1.00 96.25 88 LYS A N 1
ATOM 671 C CA . LYS A 1 88 ? -16.587 6.902 -2.836 1.00 96.25 88 LYS A CA 1
ATOM 672 C C . LYS A 1 88 ? -15.836 8.118 -3.375 1.00 96.25 88 LYS A C 1
ATOM 674 O O . LYS A 1 88 ? -15.933 8.422 -4.565 1.00 96.25 88 LYS A O 1
ATOM 679 N N . LEU A 1 89 ? -15.134 8.848 -2.514 1.00 97.50 89 LEU A N 1
ATOM 680 C CA . LEU A 1 89 ? -14.373 10.042 -2.889 1.00 97.50 89 LEU A CA 1
ATOM 681 C C . LEU A 1 89 ? -13.106 9.682 -3.683 1.00 97.50 89 LEU A C 1
ATOM 683 O O . LEU A 1 89 ? -12.842 10.297 -4.718 1.00 97.50 89 LEU A O 1
ATOM 687 N N . ALA A 1 90 ? -12.383 8.651 -3.251 1.00 96.12 90 ALA A N 1
ATOM 688 C CA . ALA A 1 90 ? -11.191 8.115 -3.898 1.00 96.12 90 ALA A CA 1
ATOM 689 C C . ALA A 1 90 ? -11.516 7.511 -5.275 1.00 96.12 90 ALA A C 1
ATOM 691 O O . ALA A 1 90 ? -10.854 7.833 -6.265 1.00 96.12 90 ALA A O 1
ATOM 692 N N . GLY A 1 91 ? -12.605 6.739 -5.377 1.00 92.94 91 GLY A N 1
ATOM 693 C CA . GLY A 1 91 ? -13.055 6.134 -6.633 1.00 92.94 91 GLY A CA 1
ATOM 694 C C . GLY A 1 91 ? -13.331 7.160 -7.739 1.00 92.94 91 GLY A C 1
ATOM 695 O O . GLY A 1 91 ? -12.980 6.933 -8.895 1.00 92.94 91 GLY A O 1
ATOM 696 N N . LYS A 1 92 ? -13.848 8.352 -7.398 1.00 94.19 92 LYS A N 1
ATOM 697 C CA . LYS A 1 92 ? -14.022 9.466 -8.360 1.00 94.19 92 LYS A CA 1
ATOM 698 C C . LYS A 1 92 ? -12.706 9.992 -8.938 1.00 94.19 92 LYS A C 1
ATOM 700 O O . LYS A 1 92 ? -12.720 10.651 -9.973 1.00 94.19 92 LYS A O 1
ATOM 705 N N . GLN A 1 93 ? -11.588 9.752 -8.259 1.00 93.88 93 GLN A N 1
ATOM 706 C CA . GLN A 1 93 ? -10.244 10.118 -8.709 1.00 93.88 93 GLN A CA 1
ATOM 707 C C . GLN A 1 93 ? -9.497 8.941 -9.356 1.00 93.88 93 GLN A C 1
ATOM 709 O O . GLN A 1 93 ? -8.340 9.107 -9.739 1.00 93.88 93 GLN A O 1
ATOM 714 N N . GLY A 1 94 ? -10.142 7.776 -9.498 1.00 90.69 94 GLY A N 1
ATOM 715 C CA . GLY A 1 94 ? -9.534 6.561 -10.043 1.00 90.69 94 GLY A CA 1
ATOM 716 C C . GLY A 1 94 ? -8.633 5.812 -9.058 1.00 90.69 94 GLY A C 1
ATOM 717 O O . GLY A 1 94 ? -7.880 4.941 -9.485 1.00 90.69 94 GLY A O 1
ATOM 718 N N . LEU A 1 95 ? -8.693 6.151 -7.766 1.00 92.56 95 LEU A N 1
ATOM 719 C CA . LEU A 1 95 ? -8.010 5.417 -6.702 1.00 92.56 95 LEU A CA 1
ATOM 720 C C . LEU A 1 95 ? -8.866 4.234 -6.246 1.00 92.56 95 LEU A C 1
ATOM 722 O O . LEU A 1 95 ? -10.090 4.341 -6.143 1.00 92.56 95 LEU A O 1
ATOM 726 N N . LYS A 1 96 ? -8.209 3.120 -5.944 1.00 92.31 96 LYS A N 1
ATOM 727 C CA . LYS A 1 96 ? -8.834 1.906 -5.408 1.00 92.31 96 LYS A CA 1
ATOM 728 C C . LYS A 1 96 ? -8.571 1.803 -3.907 1.00 92.31 96 LYS A C 1
ATOM 730 O O . LYS A 1 96 ? -7.511 2.224 -3.451 1.00 92.31 96 LYS A O 1
ATOM 735 N N . VAL A 1 97 ? -9.529 1.276 -3.143 1.00 95.44 97 VAL A N 1
ATOM 736 C CA . VAL A 1 97 ? -9.502 1.370 -1.672 1.00 95.44 97 VAL A CA 1
ATOM 737 C C . VAL A 1 97 ? -9.708 0.015 -1.006 1.00 95.44 97 VAL A C 1
ATOM 739 O O . VAL A 1 97 ? -10.764 -0.593 -1.194 1.00 95.44 97 VAL A O 1
ATOM 742 N N . ILE A 1 98 ? -8.747 -0.423 -0.185 1.00 97.00 98 ILE A N 1
ATOM 743 C CA . ILE A 1 98 ? -9.041 -1.371 0.899 1.00 97.00 98 ILE A CA 1
ATOM 744 C C . ILE A 1 98 ? -9.576 -0.552 2.069 1.00 97.00 98 ILE A C 1
ATOM 746 O O . ILE A 1 98 ? -8.878 0.325 2.580 1.00 97.00 98 ILE A O 1
ATOM 750 N N . GLN A 1 99 ? -10.824 -0.805 2.457 1.00 98.00 99 GLN A N 1
ATOM 751 C CA . GLN A 1 99 ? -11.487 -0.045 3.510 1.00 98.00 99 GLN A CA 1
ATOM 752 C C . GLN A 1 99 ? -11.283 -0.720 4.869 1.00 98.00 99 GLN A C 1
ATOM 754 O O . GLN A 1 99 ? -11.716 -1.855 5.075 1.00 98.00 99 GLN A O 1
ATOM 759 N N . GLY A 1 100 ? -10.658 -0.007 5.803 1.00 98.19 100 GLY A N 1
ATOM 760 C CA . GLY A 1 100 ? -10.464 -0.475 7.174 1.00 98.19 100 GLY A CA 1
ATOM 761 C C . GLY A 1 100 ? -11.703 -0.329 8.051 1.00 98.19 100 GLY A C 1
ATOM 762 O O . GLY A 1 100 ? -12.461 0.640 7.946 1.00 98.19 100 GLY A O 1
ATOM 763 N N . ILE A 1 101 ? -11.887 -1.294 8.941 1.00 98.62 101 ILE A N 1
ATOM 764 C CA . ILE A 1 101 ? -12.794 -1.271 10.087 1.00 98.62 101 ILE A CA 1
ATOM 765 C C . ILE A 1 101 ? -11.896 -1.356 11.318 1.00 98.62 101 ILE A C 1
ATOM 767 O O . ILE A 1 101 ? -11.225 -2.370 11.524 1.00 98.62 101 ILE A O 1
ATOM 771 N N . TRP A 1 102 ? -11.888 -0.302 12.132 1.00 98.50 102 TRP A N 1
ATOM 772 C CA . TRP A 1 102 ? -11.107 -0.298 13.363 1.00 98.50 102 TRP A CA 1
ATOM 773 C C . TRP A 1 102 ? -11.824 -1.143 14.419 1.00 98.50 102 TRP A C 1
ATOM 775 O O . TRP A 1 102 ? -12.978 -0.875 14.747 1.00 98.50 102 TRP A O 1
ATOM 785 N N . LEU A 1 103 ? -11.158 -2.173 14.939 1.00 98.62 103 LEU A N 1
ATOM 786 C CA . LEU A 1 103 ? -11.679 -3.021 16.011 1.00 98.62 103 LEU A CA 1
ATOM 787 C C . LEU A 1 103 ? -10.804 -2.837 17.252 1.00 98.62 103 LEU A C 1
ATOM 789 O O . LEU A 1 103 ? -9.584 -2.970 17.178 1.00 98.62 103 LEU A O 1
ATOM 793 N N . GLY A 1 104 ? -11.437 -2.524 18.379 1.00 97.81 104 GLY A N 1
ATOM 794 C CA . GLY A 1 104 ? -10.788 -2.311 19.668 1.00 97.81 104 GLY A CA 1
ATOM 795 C C . GLY A 1 104 ? -11.548 -2.975 20.819 1.00 97.81 104 GLY A C 1
ATOM 796 O O . GLY A 1 104 ? -12.440 -3.797 20.612 1.00 97.81 104 GLY A O 1
ATOM 797 N N . LYS A 1 105 ? -11.227 -2.574 22.053 1.00 97.81 105 LYS A N 1
ATOM 798 C CA . LYS A 1 105 ? -11.792 -3.155 23.290 1.00 97.81 105 LYS A CA 1
ATOM 799 C C . LYS A 1 105 ? -13.291 -2.904 23.481 1.00 97.81 105 LYS A C 1
ATOM 801 O O . LYS A 1 105 ? -13.971 -3.651 24.180 1.00 97.81 105 LYS A O 1
ATOM 806 N N . VAL A 1 106 ? -13.818 -1.821 22.909 1.00 97.31 106 VAL A N 1
ATOM 807 C CA . VAL A 1 106 ? -15.203 -1.390 23.137 1.00 97.31 106 VAL A CA 1
ATOM 808 C C . VAL A 1 106 ? -16.111 -1.974 22.057 1.00 97.31 106 VAL A C 1
ATOM 810 O O . VAL A 1 106 ? -16.205 -1.456 20.948 1.00 97.31 106 VAL A O 1
ATOM 813 N N . SER A 1 107 ? -16.842 -3.035 22.407 1.00 95.69 107 SER A N 1
ATOM 814 C CA . SER A 1 107 ? -17.723 -3.753 21.471 1.00 95.69 107 SER A CA 1
ATOM 815 C C . SER A 1 107 ? -18.760 -2.848 20.782 1.00 95.69 107 SER A C 1
ATOM 817 O O . SER A 1 107 ? -19.008 -2.982 19.586 1.00 95.69 107 SER A O 1
ATOM 819 N N . ALA A 1 108 ? -19.321 -1.861 21.493 1.00 97.00 108 ALA A N 1
ATOM 820 C CA . ALA A 1 108 ? -20.267 -0.913 20.900 1.00 97.00 108 ALA A CA 1
ATOM 821 C C . ALA A 1 108 ? -19.638 -0.062 19.779 1.00 97.00 108 ALA A C 1
ATOM 823 O O . ALA A 1 108 ? -20.292 0.188 18.766 1.00 97.00 108 ALA A O 1
ATOM 824 N N . ASP A 1 109 ? -18.374 0.344 19.927 1.00 97.19 109 ASP A N 1
ATOM 825 C CA . ASP A 1 109 ? -17.646 1.067 18.882 1.00 97.19 109 ASP A CA 1
ATOM 826 C C . ASP A 1 109 ? -17.316 0.154 17.698 1.00 97.19 109 ASP A C 1
ATOM 828 O O . ASP A 1 109 ? -17.497 0.565 16.551 1.00 97.19 109 ASP A O 1
ATOM 832 N N . ASN A 1 110 ? -16.946 -1.104 17.960 1.00 98.50 110 ASN A N 1
ATOM 833 C CA . ASN A 1 110 ? -16.705 -2.104 16.914 1.00 98.50 110 ASN A CA 1
ATOM 834 C C . ASN A 1 110 ? -17.942 -2.296 16.027 1.00 98.50 110 ASN A C 1
ATOM 836 O O . ASN A 1 110 ? -17.839 -2.318 14.803 1.00 98.50 110 ASN A O 1
ATOM 840 N N . LEU A 1 111 ? -19.133 -2.380 16.627 1.00 98.31 111 LEU A N 1
ATOM 841 C CA . LEU A 1 111 ? -20.385 -2.506 15.876 1.00 98.31 111 LEU A CA 1
ATOM 842 C C . LEU A 1 111 ? -20.677 -1.267 15.014 1.00 98.31 111 LEU A C 1
ATOM 844 O O . LEU A 1 111 ? -21.190 -1.402 13.902 1.00 98.31 111 LEU A O 1
ATOM 848 N N . GLN A 1 112 ? -20.331 -0.065 15.487 1.00 98.12 112 GLN A N 1
ATOM 849 C CA . GLN A 1 112 ? -20.462 1.164 14.696 1.00 98.12 112 GLN A CA 1
ATOM 850 C C . GLN A 1 112 ? -19.484 1.195 13.516 1.00 98.12 112 GLN A C 1
ATOM 852 O O . GLN A 1 112 ? -19.874 1.577 12.411 1.00 98.12 112 GLN A O 1
ATOM 857 N N . GLU A 1 113 ? -18.237 0.776 13.736 1.00 98.44 113 GLU A N 1
ATOM 858 C CA . GLU A 1 113 ? -17.212 0.643 12.695 1.00 98.44 113 GLU A CA 1
ATOM 859 C C . GLU A 1 113 ? -17.640 -0.367 11.626 1.00 98.44 113 GLU A C 1
ATOM 861 O O . GLU A 1 113 ? -17.627 -0.051 10.434 1.00 98.44 113 GLU A O 1
ATOM 866 N N . ILE A 1 114 ? -18.128 -1.542 12.038 1.00 98.69 114 ILE A N 1
ATOM 867 C CA . ILE A 1 114 ? -18.645 -2.574 11.130 1.00 98.69 114 ILE A CA 1
ATOM 868 C C . ILE A 1 114 ? -19.820 -2.038 10.313 1.00 98.69 114 ILE A C 1
ATOM 870 O O . ILE A 1 114 ? -19.818 -2.153 9.087 1.00 98.69 114 ILE A O 1
ATOM 874 N N . ALA A 1 115 ? -20.810 -1.414 10.956 1.00 98.56 115 ALA A N 1
ATOM 875 C CA . ALA A 1 115 ? -21.973 -0.873 10.258 1.00 98.56 115 ALA A CA 1
ATOM 876 C C . ALA A 1 115 ? -21.577 0.185 9.211 1.00 98.56 115 ALA A C 1
ATOM 878 O O . ALA A 1 115 ? -22.103 0.188 8.092 1.00 98.56 115 ALA A O 1
ATOM 879 N N . ALA A 1 116 ? -20.627 1.062 9.545 1.00 98.31 116 ALA A N 1
ATOM 880 C CA . ALA A 1 116 ? -20.125 2.076 8.626 1.00 98.31 116 ALA A CA 1
ATOM 881 C C . ALA A 1 116 ? -19.325 1.463 7.463 1.00 98.31 116 ALA A C 1
ATOM 883 O O . ALA A 1 116 ? -19.550 1.832 6.308 1.00 98.31 116 ALA A O 1
ATOM 884 N N . GLY A 1 117 ? -18.463 0.481 7.738 1.00 98.25 117 GLY A N 1
ATOM 885 C CA . GLY A 1 117 ? -17.677 -0.218 6.720 1.00 98.25 117 GLY A CA 1
ATOM 886 C C . GLY A 1 117 ? -18.548 -1.019 5.752 1.00 98.25 117 GLY A C 1
ATOM 887 O O . GLY A 1 117 ? -18.390 -0.915 4.536 1.00 98.25 117 GLY A O 1
ATOM 888 N N . VAL A 1 118 ? -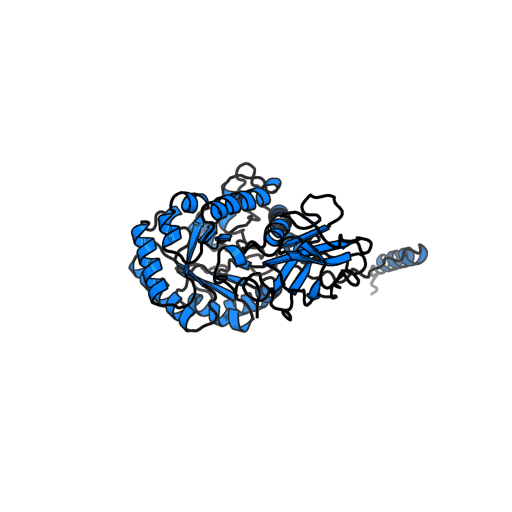19.550 -1.740 6.265 1.00 98.31 118 VAL A N 1
ATOM 889 C CA . VAL A 1 118 ? -20.546 -2.459 5.448 1.00 98.31 118 VAL A CA 1
ATOM 890 C C . VAL A 1 118 ? -21.320 -1.488 4.554 1.00 98.31 118 VAL A C 1
ATOM 892 O O . VAL A 1 118 ? -21.548 -1.774 3.375 1.00 98.31 118 VAL A O 1
ATOM 895 N N . LYS A 1 119 ? -21.711 -0.320 5.079 1.00 98.00 119 LYS A N 1
ATOM 896 C CA . LYS A 1 119 ? -22.366 0.728 4.284 1.00 98.00 119 LYS A CA 1
ATOM 897 C C . LYS A 1 119 ? -21.455 1.231 3.161 1.00 98.00 119 LYS A C 1
ATOM 899 O O . LYS A 1 119 ? -21.928 1.368 2.032 1.00 98.00 119 LYS A O 1
ATOM 904 N N . ALA A 1 120 ? -20.176 1.480 3.447 1.00 96.56 120 ALA A N 1
ATOM 905 C CA . ALA A 1 120 ? -19.198 1.907 2.450 1.00 96.56 120 ALA A CA 1
ATOM 906 C C . ALA A 1 120 ? -19.008 0.845 1.353 1.00 96.56 120 ALA A C 1
ATOM 908 O O . ALA A 1 120 ? -19.083 1.168 0.168 1.00 96.56 120 ALA A O 1
ATOM 909 N N . ALA A 1 121 ? -18.877 -0.430 1.730 1.00 95.25 121 ALA A N 1
ATOM 910 C CA . ALA A 1 121 ? -18.756 -1.541 0.787 1.00 95.25 121 ALA A CA 1
ATOM 911 C C . ALA A 1 121 ? -19.971 -1.652 -0.149 1.00 95.25 121 ALA A C 1
ATOM 913 O O . ALA A 1 121 ? -19.815 -1.765 -1.365 1.00 95.25 121 ALA A O 1
ATOM 914 N N . LYS A 1 122 ? -21.190 -1.541 0.396 1.00 94.62 122 LYS A N 1
ATOM 915 C CA . LYS A 1 122 ? -22.442 -1.585 -0.384 1.00 94.62 122 LYS A CA 1
ATOM 916 C C . LYS A 1 122 ? -22.637 -0.372 -1.298 1.00 94.62 122 LYS A C 1
ATOM 918 O O . LYS A 1 122 ? -23.341 -0.478 -2.297 1.00 94.62 122 LYS A O 1
ATOM 923 N N . ALA A 1 123 ? -22.027 0.770 -0.978 1.00 90.94 123 ALA A N 1
ATOM 924 C CA . ALA A 1 123 ? -22.073 1.967 -1.817 1.00 90.94 123 ALA A CA 1
ATOM 925 C C . ALA A 1 123 ? -21.175 1.873 -3.068 1.00 90.94 123 ALA A C 1
ATOM 927 O O . ALA A 1 123 ? -21.307 2.705 -3.969 1.00 90.94 123 ALA A O 1
ATOM 928 N N . GLY A 1 124 ? -20.291 0.870 -3.135 1.00 83.31 124 GLY A N 1
ATOM 929 C CA . GLY A 1 124 ? -19.333 0.667 -4.221 1.00 83.31 124 GLY A CA 1
ATOM 930 C C . GLY A 1 124 ? -17.990 1.372 -3.994 1.00 83.31 124 GLY A C 1
ATOM 931 O O . GLY A 1 124 ? -17.806 2.121 -3.038 1.00 83.31 124 GLY A O 1
ATOM 932 N N . SER A 1 125 ? -17.032 1.117 -4.891 1.00 85.75 125 SER A N 1
ATOM 933 C CA . SER A 1 125 ? -15.642 1.625 -4.850 1.00 85.75 125 SER A CA 1
ATOM 934 C C . SER A 1 125 ? -14.735 1.048 -3.755 1.00 85.75 125 SER A C 1
ATOM 936 O O . SER A 1 125 ? -13.562 1.415 -3.687 1.00 85.75 125 SER A O 1
ATOM 938 N N . VAL A 1 126 ? -15.237 0.122 -2.936 1.00 91.75 126 VAL A N 1
ATOM 939 C CA . VAL A 1 126 ? -14.410 -0.700 -2.045 1.00 91.75 126 VAL A CA 1
ATOM 940 C C . VAL A 1 126 ? -13.906 -1.923 -2.804 1.00 91.75 126 VAL A C 1
ATOM 942 O O . VAL A 1 126 ? -14.681 -2.646 -3.426 1.00 91.75 126 VAL A O 1
ATOM 945 N N . CYS A 1 127 ? -12.599 -2.145 -2.734 1.00 90.38 127 CYS A N 1
ATOM 946 C CA . CYS A 1 127 ? -11.923 -3.306 -3.299 1.00 90.38 127 CYS A CA 1
ATOM 947 C C . CYS A 1 127 ? -12.011 -4.537 -2.401 1.00 90.38 127 CYS A C 1
ATOM 949 O O . CYS A 1 127 ? -12.252 -5.648 -2.866 1.00 90.38 127 CYS A O 1
ATOM 951 N N . ALA A 1 128 ? -11.761 -4.308 -1.118 1.00 94.31 128 ALA A N 1
ATOM 952 C CA . ALA A 1 128 ? -11.688 -5.299 -0.065 1.00 94.31 128 ALA A CA 1
ATOM 953 C C . ALA A 1 128 ? -11.857 -4.600 1.280 1.00 94.31 128 ALA A C 1
ATOM 955 O O . ALA A 1 128 ? -11.698 -3.378 1.370 1.00 94.31 128 ALA A O 1
ATOM 956 N N . MET A 1 129 ? -12.153 -5.374 2.314 1.00 97.19 129 MET A N 1
ATOM 957 C CA . MET A 1 129 ? -12.265 -4.881 3.682 1.00 97.19 129 MET A CA 1
ATOM 958 C C . MET A 1 129 ? -11.103 -5.400 4.524 1.00 97.19 129 MET A C 1
ATOM 960 O O . MET A 1 129 ? -10.761 -6.578 4.435 1.00 97.19 129 MET A O 1
ATOM 964 N N . MET A 1 130 ? -10.543 -4.540 5.370 1.00 98.12 130 MET A N 1
ATOM 965 C CA . MET A 1 130 ? -9.646 -4.934 6.458 1.00 98.12 130 MET A CA 1
ATOM 966 C C . MET A 1 130 ? -10.416 -4.815 7.777 1.00 98.12 130 MET A C 1
ATOM 968 O O . MET A 1 130 ? -10.640 -3.713 8.273 1.00 98.12 130 MET A O 1
ATOM 972 N N . ALA A 1 131 ? -10.873 -5.939 8.320 1.00 98.44 131 ALA A N 1
ATOM 973 C CA . ALA A 1 131 ? -11.603 -6.018 9.579 1.00 98.44 131 ALA A CA 1
ATOM 974 C C . ALA A 1 131 ? -10.631 -6.201 10.750 1.00 98.44 131 ALA A C 1
ATOM 976 O O . ALA A 1 131 ? -10.323 -7.322 11.147 1.00 98.44 131 ALA A O 1
ATOM 977 N N . GLY A 1 132 ? -10.161 -5.080 11.295 1.00 98.31 132 GLY A N 1
ATOM 978 C CA . GLY A 1 132 ? -9.115 -5.042 12.309 1.00 98.31 132 GLY A CA 1
ATOM 979 C C . GLY A 1 132 ? -7.715 -4.912 11.706 1.00 98.31 132 GLY A C 1
ATOM 980 O O . GLY A 1 132 ? -7.386 -5.546 10.703 1.00 98.31 132 GLY A O 1
ATOM 981 N N . SER A 1 133 ? -6.902 -4.079 12.348 1.00 98.50 133 SER A N 1
ATOM 982 C CA . SER A 1 133 ? -5.447 -4.028 12.191 1.00 98.50 133 SER A CA 1
ATOM 983 C C . SER A 1 133 ? -4.846 -4.211 13.576 1.00 98.50 133 SER A C 1
ATOM 985 O O . SER A 1 133 ? -5.357 -3.586 14.505 1.00 98.50 133 SER A O 1
ATOM 987 N N . GLU A 1 134 ? -3.850 -5.083 13.721 1.00 98.25 134 GLU A N 1
ATOM 988 C CA . GLU A 1 134 ? -3.060 -5.351 14.933 1.00 98.25 134 GLU A CA 1
ATOM 989 C C . GLU A 1 134 ? -3.900 -5.566 16.203 1.00 98.25 134 GLU A C 1
ATOM 991 O O . GLU A 1 134 ? -3.545 -5.141 17.302 1.00 98.25 134 GLU A O 1
ATOM 996 N N . VAL A 1 135 ? -5.064 -6.198 16.062 1.00 98.62 135 VAL A N 1
ATOM 997 C CA . VAL A 1 135 ? -6.026 -6.378 17.155 1.00 98.62 135 VAL A CA 1
ATOM 998 C C . VAL A 1 135 ? -5.461 -7.325 18.210 1.00 98.62 135 VAL A C 1
ATOM 1000 O O . VAL A 1 135 ? -5.581 -7.054 19.410 1.00 98.62 135 VAL A O 1
ATOM 1003 N N . LEU A 1 136 ? -4.835 -8.421 17.772 1.00 98.62 136 LEU A N 1
ATOM 1004 C CA . LEU A 1 136 ? -4.203 -9.388 18.666 1.00 98.62 136 LEU A CA 1
ATOM 1005 C C . LEU A 1 136 ? -2.906 -8.833 19.248 1.00 98.62 136 LEU A C 1
ATOM 1007 O O . LEU A 1 136 ? -2.682 -8.990 20.448 1.00 98.62 136 LEU A O 1
ATOM 1011 N N . LEU A 1 137 ? -2.098 -8.130 18.445 1.00 97.69 137 LEU A N 1
ATOM 1012 C CA . LEU A 1 137 ? -0.894 -7.453 18.937 1.00 97.69 137 LEU A CA 1
ATOM 1013 C C . LEU A 1 137 ? -1.218 -6.453 20.059 1.00 97.69 137 LEU A C 1
ATOM 1015 O O . LEU A 1 137 ? -0.545 -6.440 21.089 1.00 97.69 137 LEU A O 1
ATOM 1019 N N . ARG A 1 138 ? -2.271 -5.642 19.894 1.00 97.56 138 ARG A N 1
ATOM 1020 C CA . ARG A 1 138 ? -2.712 -4.675 20.916 1.00 97.56 138 ARG A CA 1
ATOM 1021 C C . ARG A 1 138 ? -3.411 -5.317 22.117 1.00 97.56 138 ARG A C 1
ATOM 1023 O O . ARG A 1 138 ? -3.671 -4.629 23.107 1.00 97.56 138 ARG A O 1
ATOM 1030 N N . GLY A 1 139 ? -3.735 -6.610 22.047 1.00 97.88 139 GLY A N 1
ATOM 1031 C CA . GLY A 1 139 ? -4.522 -7.302 23.069 1.00 97.88 139 GLY A CA 1
ATOM 1032 C C . GLY A 1 139 ? -5.914 -6.690 23.248 1.00 97.88 139 GLY A C 1
ATOM 1033 O O . GLY A 1 139 ? -6.436 -6.643 24.363 1.00 97.88 139 GLY A O 1
ATOM 1034 N N . ASP A 1 140 ? -6.488 -6.152 22.169 1.00 98.19 140 ASP A N 1
ATOM 1035 C CA . ASP A 1 140 ? -7.782 -5.470 22.211 1.00 98.19 140 ASP A CA 1
ATOM 1036 C C . ASP A 1 140 ? -8.948 -6.456 22.289 1.00 98.19 140 ASP A C 1
ATOM 1038 O O . ASP A 1 140 ? -9.942 -6.181 22.959 1.00 98.19 140 ASP A O 1
ATOM 1042 N N . LEU A 1 141 ? -8.819 -7.595 21.608 1.00 98.50 141 LEU A N 1
ATOM 1043 C CA . LEU A 1 141 ? -9.803 -8.671 21.565 1.00 98.50 141 LEU A CA 1
ATOM 1044 C C . LEU A 1 141 ? -9.097 -10.022 21.647 1.00 98.50 141 LEU A C 1
ATOM 1046 O O . LEU A 1 141 ? -7.946 -10.175 21.233 1.00 98.50 141 LEU A O 1
ATOM 1050 N N . THR A 1 142 ? -9.813 -11.034 22.123 1.00 98.12 142 THR A N 1
ATOM 1051 C CA . THR A 1 142 ? -9.394 -12.423 21.935 1.00 98.12 142 THR A CA 1
ATOM 1052 C C . THR A 1 142 ? -9.514 -12.821 20.462 1.00 98.12 142 THR A C 1
ATOM 1054 O O . THR A 1 142 ? -10.321 -12.279 19.703 1.00 98.12 142 THR A O 1
ATOM 1057 N N . LYS A 1 143 ? -8.763 -13.847 20.051 1.00 98.19 143 LYS A N 1
ATOM 1058 C CA . LYS A 1 143 ? -8.864 -14.416 18.700 1.00 98.19 143 LYS A CA 1
ATOM 1059 C C . LYS A 1 143 ? -10.286 -14.851 18.332 1.00 98.19 143 LYS A C 1
ATOM 1061 O O . LYS A 1 143 ? -10.730 -14.596 17.218 1.00 98.19 143 LYS A O 1
ATOM 1066 N N . ALA A 1 144 ? -11.018 -15.453 19.270 1.00 98.25 144 ALA A N 1
ATOM 1067 C CA . ALA A 1 144 ? -12.398 -15.876 19.042 1.00 98.25 144 ALA A CA 1
ATOM 1068 C C . ALA A 1 144 ? -13.335 -14.683 18.779 1.00 98.25 144 ALA A C 1
ATOM 1070 O O . ALA A 1 144 ? -14.174 -14.738 17.880 1.00 98.25 144 ALA A O 1
ATOM 1071 N N . GLU A 1 145 ? -13.171 -13.584 19.520 1.00 98.50 145 GLU A N 1
ATOM 1072 C CA . GLU A 1 145 ? -13.937 -12.353 19.300 1.00 98.50 145 GLU A CA 1
ATOM 1073 C C . GLU A 1 145 ? -13.600 -11.707 17.953 1.00 98.50 145 GLU A C 1
ATOM 1075 O O . GLU A 1 145 ? -14.512 -11.309 17.226 1.00 98.50 145 GLU A O 1
ATOM 1080 N N . LEU A 1 146 ? -12.315 -11.653 17.587 1.00 98.69 146 LEU A N 1
ATOM 1081 C CA . LEU A 1 146 ? -11.877 -11.140 16.289 1.00 98.69 146 LEU A CA 1
ATOM 1082 C C . LEU A 1 146 ? -12.476 -11.955 15.132 1.00 98.69 146 LEU A C 1
ATOM 1084 O O . LEU A 1 146 ? -13.094 -11.377 14.237 1.00 98.69 146 LEU A O 1
ATOM 1088 N N . ILE A 1 147 ? -12.377 -13.288 15.179 1.00 98.69 147 ILE A N 1
ATOM 1089 C CA . ILE A 1 147 ? -12.981 -14.189 14.180 1.00 98.69 147 ILE A CA 1
ATOM 1090 C C . ILE A 1 147 ? -14.494 -13.957 14.081 1.00 98.69 147 ILE A C 1
ATOM 1092 O O . ILE A 1 147 ? -15.044 -13.894 12.978 1.00 98.69 147 ILE A O 1
ATOM 1096 N N . 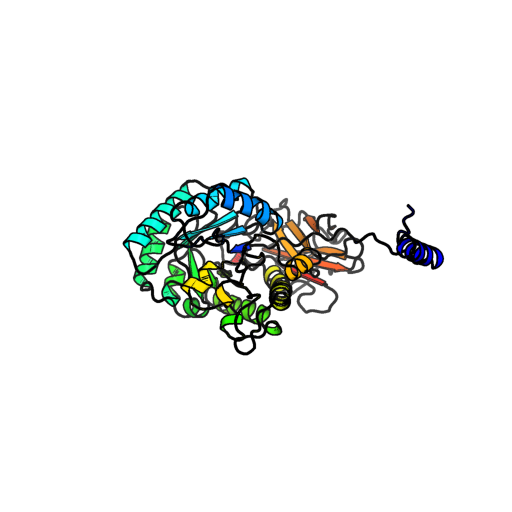ASN A 1 148 ? -15.178 -13.775 15.213 1.00 98.50 148 ASN A N 1
ATOM 1097 C CA . ASN A 1 148 ? -16.609 -13.491 15.222 1.00 98.50 148 ASN A CA 1
ATOM 1098 C C . ASN A 1 148 ? -16.940 -12.162 14.519 1.00 98.50 148 ASN A C 1
ATOM 1100 O O . ASN A 1 148 ? -17.859 -12.117 13.700 1.00 98.50 148 ASN A O 1
ATOM 1104 N N . PHE A 1 149 ? -16.189 -11.088 14.774 1.00 98.69 149 PHE A N 1
ATOM 1105 C CA . PHE A 1 149 ? -16.391 -9.816 14.071 1.00 98.69 149 PHE A CA 1
ATOM 1106 C C . PHE A 1 149 ? -16.066 -9.913 12.575 1.00 98.69 149 PHE A C 1
ATOM 1108 O O . PHE A 1 149 ? -16.836 -9.404 11.759 1.00 98.69 149 PHE A O 1
ATOM 1115 N N . ILE A 1 150 ? -14.996 -10.616 12.190 1.00 98.62 150 ILE A N 1
ATOM 1116 C CA . ILE A 1 150 ? -14.666 -10.883 10.780 1.00 98.62 150 ILE A CA 1
ATOM 1117 C C . ILE A 1 150 ? -15.831 -11.609 10.094 1.00 98.62 150 ILE A C 1
ATOM 1119 O O . ILE A 1 150 ? -16.292 -11.176 9.036 1.00 98.62 150 ILE A O 1
ATOM 1123 N N . SER A 1 151 ? -16.375 -12.657 10.718 1.00 98.44 151 SER A N 1
ATOM 1124 C CA . SER A 1 151 ? -17.539 -13.393 10.206 1.00 98.44 151 SER A CA 1
ATOM 1125 C C . SER A 1 151 ? -18.776 -12.496 10.047 1.00 98.44 151 SER A C 1
ATOM 1127 O O . SER A 1 151 ? -19.470 -12.547 9.025 1.00 98.44 151 SER A O 1
ATOM 1129 N N . GLN A 1 152 ? -19.028 -11.599 11.006 1.00 98.31 152 GLN A N 1
ATOM 1130 C CA . GLN A 1 152 ? -20.122 -10.628 10.908 1.00 98.31 152 GLN A CA 1
ATOM 1131 C C . GLN A 1 152 ? -19.956 -9.681 9.715 1.00 98.31 152 GLN A C 1
ATOM 1133 O O . GLN A 1 152 ? -20.942 -9.409 9.027 1.00 98.31 152 GLN A O 1
ATOM 1138 N N . VAL A 1 153 ? -18.739 -9.205 9.430 1.00 98.50 153 VAL A N 1
ATOM 1139 C CA . VAL A 1 153 ? -18.471 -8.385 8.236 1.00 98.50 153 VAL A CA 1
ATOM 1140 C C . VAL A 1 153 ? -18.702 -9.213 6.972 1.00 98.50 153 VAL A C 1
ATOM 1142 O O . VAL A 1 153 ?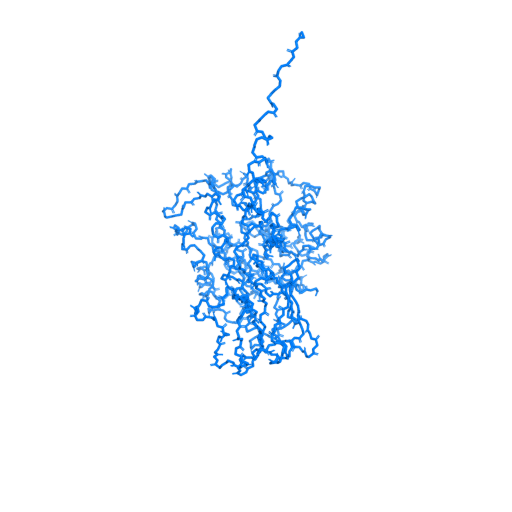 -19.484 -8.798 6.115 1.00 98.50 153 VAL A O 1
ATOM 1145 N N . LYS A 1 154 ? -18.098 -10.408 6.881 1.00 97.75 154 LYS A N 1
ATOM 1146 C CA . LYS A 1 154 ? -18.200 -11.313 5.719 1.00 97.75 154 LYS A CA 1
ATOM 1147 C C . LYS A 1 154 ? -19.640 -11.655 5.355 1.00 97.75 154 LYS A C 1
ATOM 1149 O O . LYS A 1 154 ? -19.989 -11.649 4.182 1.00 97.75 154 LYS A O 1
ATOM 1154 N N . SER A 1 155 ? -20.504 -11.888 6.340 1.00 98.06 155 SER A N 1
ATOM 1155 C CA . SER A 1 155 ? -21.919 -12.206 6.081 1.00 98.06 155 SER A CA 1
ATOM 1156 C C . SER A 1 155 ? -22.732 -11.048 5.480 1.00 98.06 155 SER A C 1
ATOM 1158 O O . SER A 1 155 ? -23.851 -11.260 5.013 1.00 98.06 155 SER A O 1
ATOM 1160 N N . GLN A 1 156 ? -22.198 -9.821 5.473 1.00 98.19 156 GLN A N 1
ATOM 1161 C CA . GLN A 1 156 ? -22.913 -8.616 5.043 1.00 98.19 156 GLN A CA 1
ATOM 1162 C C . GLN A 1 156 ? -22.354 -7.965 3.772 1.00 98.19 156 GLN A C 1
ATOM 1164 O O . GLN A 1 156 ? -22.960 -7.004 3.279 1.00 98.19 156 GLN A O 1
ATOM 1169 N N . VAL A 1 157 ? -21.228 -8.451 3.241 1.00 95.88 157 VAL A N 1
ATOM 1170 C CA . VAL A 1 157 ? -20.552 -7.884 2.064 1.00 95.88 157 VAL A CA 1
ATOM 1171 C C . VAL A 1 157 ? -20.184 -8.969 1.053 1.00 95.88 157 VAL A C 1
ATOM 1173 O O . VAL A 1 157 ? -20.070 -10.139 1.388 1.00 95.88 157 VAL A O 1
ATOM 1176 N N . THR A 1 158 ? -19.996 -8.574 -0.206 1.00 92.06 158 THR A N 1
ATOM 1177 C CA . THR A 1 158 ? -19.555 -9.478 -1.286 1.00 92.06 158 THR A CA 1
ATOM 1178 C C . THR A 1 158 ? -18.082 -9.306 -1.648 1.00 92.06 158 THR A C 1
ATOM 1180 O O . THR A 1 158 ? -17.544 -10.097 -2.418 1.00 92.06 158 THR A O 1
ATOM 1183 N N . VAL A 1 159 ? -17.453 -8.231 -1.165 1.00 92.44 159 VAL A N 1
ATOM 1184 C CA . VAL A 1 159 ? -16.012 -8.004 -1.312 1.00 92.44 159 VAL A CA 1
ATOM 1185 C C . VAL A 1 159 ? -15.256 -8.892 -0.320 1.00 92.44 159 VAL A C 1
ATOM 1187 O O . VAL A 1 159 ? -15.791 -9.167 0.755 1.00 92.44 159 VAL A O 1
ATOM 1190 N N . PRO A 1 160 ? -14.032 -9.331 -0.645 1.00 93.88 160 PRO A N 1
ATOM 1191 C CA . PRO A 1 160 ? -13.231 -10.141 0.265 1.00 93.88 160 PRO A CA 1
ATOM 1192 C C . PRO A 1 160 ? -12.887 -9.370 1.543 1.00 93.88 160 PRO A C 1
ATOM 1194 O O . PRO A 1 160 ? -12.699 -8.146 1.520 1.00 93.88 160 PRO A O 1
ATOM 1197 N N . VAL A 1 161 ? -12.773 -10.099 2.650 1.00 96.94 161 VAL A N 1
ATOM 1198 C CA . VAL A 1 161 ? -12.487 -9.562 3.984 1.00 96.94 161 VAL A CA 1
ATOM 1199 C C . VAL A 1 161 ? -11.234 -10.221 4.553 1.00 96.94 161 VAL A C 1
ATOM 1201 O O . VAL A 1 161 ? -11.185 -11.438 4.736 1.00 96.94 161 VAL A O 1
ATOM 1204 N N . GLY A 1 162 ? -10.235 -9.398 4.850 1.00 97.00 162 GLY A N 1
ATOM 1205 C CA . GLY A 1 162 ? -9.023 -9.766 5.574 1.00 97.00 162 GLY A CA 1
ATOM 1206 C C . GLY A 1 162 ? -8.946 -9.074 6.931 1.00 97.00 162 GLY A C 1
ATOM 1207 O O . GLY A 1 162 ? -9.847 -8.322 7.304 1.00 97.00 162 GLY A O 1
ATOM 1208 N N . CYS A 1 163 ? -7.844 -9.276 7.641 1.00 98.00 163 CYS A N 1
ATOM 1209 C CA . CYS A 1 163 ? -7.406 -8.431 8.754 1.00 98.00 163 CYS A CA 1
ATOM 1210 C C . CYS A 1 163 ? -5.897 -8.193 8.631 1.00 98.00 163 CYS A C 1
ATOM 1212 O O . CYS A 1 163 ? -5.233 -8.899 7.866 1.00 98.00 163 CYS A O 1
ATOM 1214 N N . ALA A 1 164 ? -5.375 -7.193 9.341 1.00 98.56 164 ALA A N 1
ATOM 1215 C CA . ALA A 1 164 ? -3.939 -6.951 9.431 1.00 98.56 164 ALA A CA 1
ATOM 1216 C C . ALA A 1 164 ? -3.394 -7.374 10.791 1.00 98.56 164 ALA A C 1
ATOM 1218 O O . ALA A 1 164 ? -3.989 -7.070 11.819 1.00 98.56 164 ALA A O 1
ATOM 1219 N N . GLU A 1 165 ? -2.267 -8.071 10.784 1.00 98.75 165 GLU A N 1
ATOM 1220 C CA . GLU A 1 165 ? -1.497 -8.454 11.967 1.00 98.75 165 GLU A CA 1
ATOM 1221 C C . GLU A 1 165 ? -0.009 -8.497 11.594 1.00 98.75 165 GLU A C 1
ATOM 1223 O O . GLU A 1 165 ? 0.351 -8.551 10.413 1.00 98.75 165 GLU A O 1
ATOM 1228 N N . THR A 1 166 ? 0.875 -8.484 12.588 1.00 98.56 166 THR A N 1
ATOM 1229 C CA . THR A 1 166 ? 2.315 -8.636 12.352 1.00 98.56 166 THR A CA 1
ATOM 1230 C C . THR A 1 166 ? 2.668 -10.059 11.917 1.00 98.56 166 THR A C 1
ATOM 1232 O O . THR A 1 166 ? 1.946 -11.021 12.192 1.00 98.56 166 THR A O 1
ATOM 1235 N N . TRP A 1 167 ? 3.812 -10.211 11.245 1.00 98.31 167 TRP A N 1
ATOM 1236 C CA . TRP A 1 167 ? 4.282 -11.498 10.712 1.00 98.31 167 TRP A CA 1
ATOM 1237 C C . TRP A 1 167 ? 4.296 -12.619 11.766 1.00 98.31 167 TRP A C 1
ATOM 1239 O O . TRP A 1 167 ? 3.805 -13.719 11.523 1.00 98.31 167 TRP A O 1
ATOM 1249 N N . ASN A 1 168 ? 4.767 -12.325 12.977 1.00 97.75 168 ASN A N 1
ATOM 1250 C CA . ASN A 1 168 ? 4.829 -13.283 14.077 1.00 97.75 168 ASN A CA 1
ATOM 1251 C C . ASN A 1 168 ? 3.443 -13.647 14.635 1.00 97.75 168 ASN A C 1
ATOM 1253 O O . ASN A 1 168 ? 3.255 -14.770 15.100 1.00 97.75 168 ASN A O 1
ATOM 1257 N N . ILE A 1 169 ? 2.468 -12.731 14.613 1.00 98.38 169 ILE A N 1
ATOM 1258 C CA . ILE A 1 169 ? 1.094 -13.047 15.019 1.00 98.38 169 ILE A CA 1
ATOM 1259 C C . ILE A 1 169 ? 0.463 -13.991 14.004 1.00 98.38 169 ILE A C 1
ATOM 1261 O O . ILE A 1 169 ? -0.166 -14.963 14.425 1.00 98.38 169 ILE A O 1
ATOM 1265 N N . TRP A 1 170 ? 0.679 -13.760 12.706 1.00 98.38 170 TRP A N 1
ATOM 1266 C CA . TRP A 1 170 ? 0.218 -14.677 11.669 1.00 98.38 170 TRP A CA 1
ATOM 1267 C C . TRP A 1 170 ? 0.757 -16.084 11.900 1.00 98.38 170 TRP A C 1
ATOM 1269 O O . TRP A 1 170 ? -0.044 -16.977 12.146 1.00 98.38 170 TRP A O 1
ATOM 1279 N N . LEU A 1 171 ? 2.081 -16.262 11.973 1.00 98.06 171 LEU A N 1
ATOM 1280 C CA . LEU A 1 171 ? 2.710 -17.582 12.150 1.00 98.06 171 LEU A CA 1
ATOM 1281 C C . LEU A 1 171 ? 2.221 -18.354 13.393 1.00 98.06 171 LEU A C 1
ATOM 1283 O O . LEU A 1 171 ? 2.235 -19.582 13.401 1.00 98.06 171 LEU A O 1
ATOM 1287 N N . ASN A 1 172 ? 1.758 -17.653 14.431 1.00 97.88 172 ASN A N 1
ATOM 1288 C CA . ASN A 1 172 ? 1.256 -18.260 15.666 1.00 97.88 172 ASN A CA 1
ATOM 1289 C C . ASN A 1 172 ? -0.272 -18.474 15.696 1.00 97.88 172 ASN A C 1
ATOM 1291 O O . ASN A 1 172 ? -0.787 -19.032 16.667 1.00 97.88 172 ASN A O 1
ATOM 1295 N N . ASN A 1 173 ? -1.021 -18.028 14.681 1.00 97.06 173 ASN A N 1
ATOM 1296 C CA . ASN A 1 173 ? -2.490 -18.075 14.662 1.00 97.06 173 ASN A CA 1
ATOM 1297 C C . ASN A 1 173 ? -3.052 -18.592 13.320 1.00 97.06 173 ASN A C 1
ATOM 1299 O O . ASN A 1 173 ? -3.777 -17.867 12.633 1.00 97.06 173 ASN A O 1
ATOM 1303 N N . PRO A 1 174 ? -2.774 -19.855 12.938 1.00 95.94 174 PRO A N 1
ATOM 1304 C CA . PRO A 1 174 ? -3.265 -20.429 11.679 1.00 95.94 174 PRO A CA 1
ATOM 1305 C C . PRO A 1 174 ? -4.799 -20.487 11.575 1.00 95.94 174 PRO A C 1
ATOM 1307 O O . PRO A 1 174 ? -5.355 -20.324 10.494 1.00 95.94 174 PRO A O 1
ATOM 1310 N N . ASP A 1 175 ? -5.503 -20.630 12.694 1.00 94.81 175 ASP A N 1
ATOM 1311 C CA . ASP A 1 175 ? -6.967 -20.605 12.770 1.00 94.81 175 ASP A CA 1
ATOM 1312 C C . ASP A 1 175 ? -7.573 -19.222 12.464 1.00 94.81 175 ASP A C 1
ATOM 1314 O O . ASP A 1 175 ? -8.681 -19.132 11.932 1.00 94.81 175 ASP A O 1
ATOM 1318 N N . LEU A 1 176 ? -6.847 -18.127 12.726 1.00 97.81 176 LEU A N 1
ATOM 1319 C CA . LEU A 1 176 ? -7.253 -16.802 12.246 1.00 97.81 176 LEU A CA 1
ATOM 1320 C C . LEU A 1 176 ? -7.138 -16.717 10.717 1.00 97.81 176 LEU A C 1
ATOM 1322 O O . LEU A 1 176 ? -8.025 -16.157 10.068 1.00 97.81 176 LEU A O 1
ATOM 1326 N N . ALA A 1 177 ? -6.083 -17.298 10.134 1.00 95.88 177 ALA A N 1
ATOM 1327 C CA . ALA A 1 177 ? -5.875 -17.302 8.686 1.00 95.88 177 ALA A CA 1
ATOM 1328 C C . ALA A 1 177 ? -7.007 -18.038 7.948 1.00 95.88 177 ALA A C 1
ATOM 1330 O O . ALA A 1 177 ? -7.423 -17.615 6.867 1.00 95.88 177 ALA A O 1
ATOM 1331 N N . GLU A 1 178 ? -7.572 -19.092 8.543 1.00 94.50 178 GLU A N 1
ATOM 1332 C CA . GLU A 1 178 ? -8.742 -19.800 8.007 1.00 94.50 178 GLU A CA 1
ATOM 1333 C C . GLU A 1 178 ? -9.991 -18.908 7.919 1.00 94.50 178 GLU A C 1
ATOM 1335 O O . GLU A 1 178 ? -10.726 -18.981 6.930 1.00 94.50 178 GLU A O 1
ATOM 1340 N N . ALA A 1 179 ? -10.206 -18.023 8.899 1.00 96.62 179 ALA A N 1
ATOM 1341 C CA . ALA A 1 179 ? -11.391 -17.167 8.983 1.00 96.62 179 ALA A CA 1
ATOM 1342 C C . ALA A 1 179 ? -11.420 -16.026 7.942 1.00 96.62 179 ALA A C 1
ATOM 1344 O O . ALA A 1 179 ? -12.497 -15.549 7.556 1.00 96.62 179 ALA A O 1
ATOM 1345 N N . VAL A 1 180 ? -10.256 -15.593 7.453 1.00 96.81 180 VAL A N 1
ATOM 1346 C CA . VAL A 1 180 ? -10.113 -14.484 6.494 1.00 96.81 180 VAL A CA 1
ATOM 1347 C C . VAL A 1 180 ? -10.010 -14.955 5.041 1.00 96.81 180 VAL A C 1
ATOM 1349 O O . VAL A 1 180 ? -9.591 -16.076 4.758 1.00 96.81 180 VAL A O 1
ATOM 1352 N N . ASP A 1 181 ? -10.383 -14.093 4.094 1.00 93.81 181 ASP A N 1
ATOM 1353 C CA . ASP A 1 181 ? -10.220 -14.356 2.654 1.00 93.81 181 ASP A CA 1
ATOM 1354 C C . ASP A 1 181 ? -8.784 -14.086 2.167 1.00 93.81 181 ASP A C 1
ATOM 1356 O O . ASP A 1 181 ? -8.335 -14.683 1.190 1.00 93.81 181 ASP A O 1
ATOM 1360 N N . PHE A 1 182 ? -8.065 -13.188 2.844 1.00 94.31 182 PHE A N 1
ATOM 1361 C CA . PHE A 1 182 ? -6.670 -12.826 2.581 1.00 94.31 182 PHE A CA 1
ATOM 1362 C C . PHE A 1 182 ? -6.018 -12.260 3.852 1.00 94.31 182 PHE A C 1
ATOM 1364 O O . PHE A 1 182 ? -6.716 -11.839 4.777 1.00 94.31 182 PHE A O 1
ATOM 1371 N N . LEU A 1 183 ? -4.687 -12.234 3.880 1.00 96.19 183 LEU A N 1
ATOM 1372 C CA . LEU A 1 183 ? -3.879 -11.734 4.991 1.00 96.19 183 LEU A CA 1
ATOM 1373 C C . LEU A 1 183 ? -3.255 -10.391 4.607 1.00 96.19 183 LEU A C 1
ATOM 1375 O O . LEU A 1 183 ? -2.723 -10.239 3.504 1.00 96.19 183 LEU A O 1
ATOM 1379 N N . LEU A 1 184 ? -3.280 -9.438 5.534 1.00 97.88 184 LEU A N 1
ATOM 1380 C CA . LEU A 1 184 ? -2.416 -8.262 5.510 1.00 97.88 184 LEU A CA 1
ATOM 1381 C C . LEU A 1 184 ? -1.345 -8.464 6.588 1.00 97.88 184 LEU A C 1
ATOM 1383 O O . LEU A 1 184 ? -1.669 -8.642 7.761 1.00 97.88 184 LEU A O 1
ATOM 1387 N N . VAL A 1 185 ? -0.076 -8.493 6.193 1.00 98.50 185 VAL A N 1
ATOM 1388 C CA . VAL A 1 185 ? 1.052 -8.614 7.119 1.00 98.50 185 VAL A CA 1
ATOM 1389 C C . VAL A 1 185 ? 1.717 -7.256 7.318 1.00 98.50 185 VAL A C 1
ATOM 1391 O O . VAL A 1 185 ? 2.139 -6.622 6.351 1.00 98.50 185 VAL A O 1
ATOM 1394 N N . ASN A 1 186 ? 1.804 -6.814 8.569 1.00 98.81 186 ASN A N 1
ATOM 1395 C CA . ASN A 1 186 ? 2.510 -5.594 8.950 1.00 98.81 186 ASN A CA 1
ATOM 1396 C C . ASN A 1 186 ? 3.963 -5.933 9.298 1.00 98.81 186 ASN A C 1
ATOM 1398 O O . ASN A 1 186 ? 4.225 -6.832 10.106 1.00 98.81 186 ASN A O 1
ATOM 1402 N N . ILE A 1 187 ? 4.917 -5.249 8.661 1.00 98.69 187 ILE A N 1
ATOM 1403 C CA . ILE A 1 187 ? 6.351 -5.521 8.807 1.00 98.69 187 ILE A CA 1
ATOM 1404 C C . ILE A 1 187 ? 7.126 -4.205 8.870 1.00 98.69 187 ILE A C 1
ATOM 1406 O O . ILE A 1 187 ? 7.238 -3.477 7.884 1.00 98.69 187 ILE A O 1
ATOM 1410 N N . TYR A 1 188 ? 7.717 -3.931 10.032 1.00 98.31 188 TYR A N 1
ATOM 1411 C CA . TYR A 1 188 ? 8.418 -2.681 10.313 1.00 98.31 188 TYR A CA 1
ATOM 1412 C C . TYR A 1 188 ? 9.852 -2.932 10.794 1.00 98.31 188 TYR A C 1
ATOM 1414 O O . TYR A 1 188 ? 10.077 -3.070 11.998 1.00 98.31 188 TYR A O 1
ATOM 1422 N N . PRO A 1 189 ? 10.848 -2.914 9.890 1.00 98.38 189 PRO A N 1
ATOM 1423 C CA . PRO A 1 189 ? 12.254 -3.121 10.251 1.00 98.38 189 PRO A CA 1
ATOM 1424 C C . PRO A 1 189 ? 12.759 -2.145 11.325 1.00 98.38 189 PRO A C 1
ATOM 1426 O O . PRO A 1 189 ? 13.573 -2.515 12.169 1.00 98.38 189 PRO A O 1
ATOM 1429 N N . TYR A 1 190 ? 12.232 -0.913 11.337 1.00 98.62 190 TYR A N 1
ATOM 1430 C CA . TYR A 1 190 ? 12.562 0.095 12.345 1.00 98.62 190 TYR A CA 1
ATOM 1431 C C . TYR A 1 190 ? 12.275 -0.388 13.778 1.00 98.62 190 TYR A C 1
ATOM 1433 O O . TYR A 1 190 ? 13.136 -0.279 14.652 1.00 98.62 190 TYR A O 1
ATOM 1441 N N . TRP A 1 191 ? 11.099 -0.982 14.027 1.00 97.69 191 TRP A N 1
ATOM 1442 C CA . TRP A 1 191 ? 10.729 -1.491 15.357 1.00 97.69 191 TRP A CA 1
ATOM 1443 C C . TRP A 1 191 ? 11.568 -2.701 15.786 1.00 97.69 191 TRP A C 1
ATOM 1445 O O . TRP A 1 191 ? 11.760 -2.941 16.982 1.00 97.69 191 TRP A O 1
ATOM 1455 N N . GLU A 1 192 ? 12.159 -3.383 14.813 1.00 97.75 192 GLU A N 1
ATOM 1456 C CA . GLU A 1 192 ? 13.028 -4.548 14.974 1.00 97.75 192 GLU A CA 1
ATOM 1457 C C . GLU A 1 192 ? 14.515 -4.156 15.075 1.00 97.75 192 GLU A C 1
ATOM 1459 O O . GLU A 1 192 ? 15.394 -5.010 15.156 1.00 97.75 192 GLU A O 1
ATOM 1464 N N . SER A 1 193 ? 14.816 -2.850 15.139 1.00 98.12 193 SER A N 1
ATOM 1465 C CA . SER A 1 193 ? 16.173 -2.287 15.255 1.00 98.12 193 SER A CA 1
ATOM 1466 C C . SER A 1 193 ? 17.103 -2.602 14.076 1.00 98.12 193 SER A C 1
ATOM 1468 O O . SER A 1 193 ? 18.329 -2.522 14.209 1.00 98.12 193 SER A O 1
ATOM 1470 N N . ILE A 1 194 ? 16.528 -2.959 12.927 1.00 98.50 194 ILE A N 1
ATOM 1471 C CA . ILE A 1 194 ? 17.250 -3.313 11.703 1.00 98.50 194 ILE A CA 1
ATOM 1472 C C . ILE A 1 194 ? 17.749 -2.034 11.026 1.00 98.50 194 ILE A C 1
ATOM 1474 O O . ILE A 1 194 ? 17.008 -1.061 10.944 1.00 98.50 194 ILE A O 1
ATOM 1478 N N . SER A 1 195 ? 18.997 -2.027 10.542 1.00 98.38 195 SER A N 1
ATOM 1479 C CA . SER A 1 195 ? 19.541 -0.925 9.729 1.00 98.38 195 SER A CA 1
ATOM 1480 C C . SER A 1 195 ? 18.751 -0.750 8.433 1.00 98.38 195 SER A C 1
ATOM 1482 O O . SER A 1 195 ? 18.286 -1.732 7.857 1.00 98.38 195 SER A O 1
ATOM 1484 N N . VAL A 1 196 ? 18.672 0.484 7.924 1.00 98.62 196 VAL A N 1
ATOM 1485 C CA . VAL A 1 196 ? 18.046 0.767 6.623 1.00 98.62 196 VAL A CA 1
ATOM 1486 C C . VAL A 1 196 ? 18.679 -0.049 5.490 1.00 98.62 196 VAL A C 1
ATOM 1488 O O . VAL A 1 196 ? 17.982 -0.428 4.556 1.00 98.62 196 VAL A O 1
ATOM 1491 N N . ASP A 1 197 ? 19.968 -0.382 5.606 1.00 98.38 197 ASP A N 1
ATOM 1492 C CA . ASP A 1 197 ? 20.706 -1.161 4.606 1.00 98.38 197 ASP A CA 1
ATOM 1493 C C . ASP A 1 197 ? 20.179 -2.594 4.456 1.00 98.38 197 ASP A C 1
ATOM 1495 O O . ASP A 1 197 ? 20.249 -3.153 3.369 1.00 98.38 197 ASP A O 1
ATOM 1499 N N . ASN A 1 198 ? 19.597 -3.156 5.521 1.00 98.50 198 ASN A N 1
ATOM 1500 C CA . ASN A 1 198 ? 19.065 -4.525 5.551 1.00 98.50 198 ASN A CA 1
ATOM 1501 C C . ASN A 1 198 ? 17.527 -4.542 5.643 1.00 98.50 198 ASN A C 1
ATOM 1503 O O . ASN A 1 198 ? 16.907 -5.595 5.795 1.00 98.50 198 ASN A O 1
ATOM 1507 N N . ALA A 1 199 ? 16.888 -3.370 5.620 1.00 98.56 199 ALA A N 1
ATOM 1508 C CA . ALA A 1 199 ? 15.472 -3.229 5.930 1.00 98.56 199 ALA A CA 1
ATOM 1509 C C . ALA A 1 199 ? 14.570 -3.826 4.844 1.00 98.56 199 ALA A C 1
ATOM 1511 O O . ALA A 1 199 ? 13.579 -4.477 5.168 1.00 98.56 199 ALA A O 1
ATOM 1512 N N . ALA A 1 200 ? 14.913 -3.628 3.569 1.00 98.06 200 ALA A N 1
ATOM 1513 C CA . ALA A 1 200 ? 14.160 -4.196 2.454 1.00 98.06 200 ALA A CA 1
ATOM 1514 C C . ALA A 1 200 ? 14.195 -5.733 2.476 1.00 98.06 200 ALA A C 1
ATOM 1516 O O . ALA A 1 200 ? 13.138 -6.363 2.476 1.00 98.06 200 ALA A O 1
ATOM 1517 N N . GLU A 1 201 ? 15.387 -6.324 2.608 1.00 97.69 201 GLU A N 1
ATOM 1518 C CA . GLU A 1 201 ? 15.573 -7.778 2.723 1.00 97.69 201 GLU A CA 1
ATOM 1519 C C . GLU A 1 201 ? 14.815 -8.355 3.926 1.00 97.69 201 GLU A C 1
ATOM 1521 O O . GLU A 1 201 ? 14.150 -9.386 3.811 1.00 97.69 201 GLU A O 1
ATOM 1526 N N . TYR A 1 202 ? 14.835 -7.660 5.070 1.00 98.69 202 TYR A N 1
ATOM 1527 C CA . TYR A 1 202 ? 14.066 -8.064 6.246 1.00 98.69 202 TYR A CA 1
ATOM 1528 C C . TYR A 1 202 ? 12.563 -8.135 5.947 1.00 98.69 202 TYR A C 1
ATOM 1530 O O . TYR A 1 202 ? 11.913 -9.121 6.301 1.00 98.69 202 TYR A O 1
ATOM 1538 N N . VAL A 1 203 ? 12.001 -7.121 5.273 1.00 98.75 203 VAL A N 1
ATOM 1539 C CA . VAL A 1 203 ? 10.578 -7.122 4.890 1.00 98.75 203 VAL A CA 1
ATOM 1540 C C . VAL A 1 203 ? 10.260 -8.295 3.968 1.00 98.75 203 VAL A C 1
ATOM 1542 O O . VAL A 1 203 ? 9.284 -9.005 4.214 1.00 98.75 203 VAL A O 1
ATOM 1545 N N . ILE A 1 204 ? 11.079 -8.521 2.939 1.00 97.19 204 ILE A N 1
ATOM 1546 C CA . ILE A 1 204 ? 10.869 -9.605 1.971 1.00 97.19 204 ILE A CA 1
ATOM 1547 C C . ILE A 1 204 ? 10.957 -10.974 2.649 1.00 97.19 204 ILE A C 1
ATOM 1549 O O . ILE A 1 204 ? 10.065 -11.800 2.462 1.00 97.19 204 ILE A O 1
ATOM 1553 N N . THR A 1 205 ? 11.947 -11.179 3.516 1.00 97.62 205 THR A N 1
ATOM 1554 C CA . THR A 1 205 ? 12.124 -12.433 4.262 1.00 97.62 205 THR A CA 1
ATOM 1555 C C . THR A 1 205 ? 10.925 -12.725 5.164 1.00 97.62 205 THR A C 1
ATOM 1557 O O . THR A 1 205 ? 10.358 -13.815 5.126 1.00 97.62 205 THR A O 1
ATOM 1560 N N . ARG A 1 206 ? 10.488 -11.750 5.974 1.00 98.50 206 ARG A N 1
ATOM 1561 C CA . ARG A 1 206 ? 9.319 -11.922 6.858 1.00 98.50 206 ARG A CA 1
ATOM 1562 C C . ARG A 1 206 ? 8.025 -12.129 6.075 1.00 98.50 206 ARG A C 1
ATOM 1564 O O . ARG A 1 206 ? 7.150 -12.869 6.517 1.00 98.50 206 ARG A O 1
ATOM 1571 N N . TYR A 1 207 ? 7.892 -11.489 4.916 1.00 97.56 207 TYR A N 1
ATOM 1572 C CA . TYR A 1 207 ? 6.765 -11.723 4.023 1.00 97.56 207 TYR A CA 1
ATOM 1573 C C . TYR A 1 207 ? 6.758 -13.157 3.478 1.00 97.56 207 TYR A C 1
ATOM 1575 O O . TYR A 1 207 ? 5.712 -13.806 3.509 1.00 97.56 207 TYR A O 1
ATOM 1583 N N . GLN A 1 208 ? 7.905 -13.652 3.003 1.00 95.38 208 GLN A N 1
ATOM 1584 C CA . GLN A 1 208 ? 8.052 -15.011 2.472 1.00 95.38 208 GLN A CA 1
ATOM 1585 C C . GLN A 1 208 ? 7.711 -16.062 3.528 1.00 95.38 208 GLN A C 1
ATOM 1587 O O . GLN A 1 208 ? 6.901 -16.934 3.248 1.00 95.38 208 GLN A O 1
ATOM 1592 N N . GLU A 1 209 ? 8.194 -15.917 4.765 1.00 96.81 209 GLU A N 1
ATOM 1593 C CA . GLU A 1 209 ? 7.849 -16.832 5.866 1.00 96.81 209 GLU A CA 1
ATOM 1594 C C . GLU A 1 209 ? 6.331 -16.976 6.064 1.00 96.81 209 GLU A C 1
ATOM 1596 O O . GLU A 1 209 ? 5.822 -18.083 6.241 1.00 96.81 209 GLU A O 1
ATOM 1601 N N . VAL A 1 210 ? 5.587 -15.866 6.003 1.00 96.94 210 VAL A N 1
ATOM 1602 C CA . VAL A 1 210 ? 4.119 -15.890 6.108 1.00 96.94 210 VAL A CA 1
ATOM 1603 C C . VAL A 1 210 ? 3.483 -16.470 4.844 1.00 96.94 210 VAL A C 1
ATOM 1605 O O . VAL A 1 210 ? 2.541 -17.252 4.940 1.00 96.94 210 VAL A O 1
ATOM 1608 N N . ALA A 1 211 ? 3.972 -16.110 3.657 1.00 92.81 211 ALA A N 1
ATOM 1609 C CA . ALA A 1 211 ? 3.451 -16.634 2.397 1.00 92.81 211 ALA A CA 1
ATOM 1610 C C . ALA A 1 211 ? 3.639 -18.158 2.275 1.00 92.81 211 ALA A C 1
ATOM 1612 O O . ALA A 1 211 ? 2.718 -18.846 1.838 1.00 92.81 211 ALA A O 1
ATOM 1613 N N . ASP A 1 212 ? 4.780 -18.680 2.721 1.00 92.19 212 ASP A N 1
ATOM 1614 C CA . ASP A 1 212 ? 5.108 -20.107 2.712 1.00 92.19 212 ASP A CA 1
ATOM 1615 C C . ASP A 1 212 ? 4.311 -20.885 3.763 1.00 92.19 212 ASP A C 1
ATOM 1617 O O . ASP A 1 212 ? 3.925 -22.031 3.528 1.00 92.19 212 ASP A O 1
ATOM 1621 N N . ALA A 1 213 ? 4.005 -20.261 4.907 1.00 95.38 213 ALA A N 1
ATOM 1622 C CA . ALA A 1 213 ? 3.122 -20.839 5.919 1.00 95.38 213 ALA A CA 1
ATOM 1623 C C . ALA A 1 213 ? 1.656 -20.928 5.453 1.00 95.38 213 ALA A C 1
ATOM 1625 O O . ALA A 1 213 ? 0.908 -21.783 5.934 1.00 95.38 213 ALA A O 1
ATOM 1626 N N . TYR A 1 214 ? 1.243 -20.070 4.513 1.00 92.00 214 TYR A N 1
ATOM 1627 C CA . TYR A 1 214 ? -0.126 -20.002 3.997 1.00 92.00 214 TYR A CA 1
ATOM 1628 C C . TYR A 1 214 ? -0.177 -20.036 2.459 1.00 92.00 214 TYR A C 1
ATOM 1630 O O . TYR A 1 214 ? -0.680 -19.094 1.841 1.00 92.00 214 TYR A O 1
ATOM 1638 N N . PRO A 1 215 ? 0.263 -21.135 1.816 1.00 86.00 215 PRO A N 1
ATOM 1639 C CA . PRO A 1 215 ? 0.420 -21.207 0.360 1.00 86.00 215 PRO A CA 1
ATOM 1640 C C . PRO A 1 215 ? -0.907 -21.120 -0.412 1.00 86.00 215 PRO A C 1
ATOM 1642 O O . PRO A 1 215 ? -0.897 -20.792 -1.601 1.00 86.00 215 PRO A O 1
ATOM 1645 N N . ASP A 1 216 ? -2.037 -21.363 0.266 1.00 83.62 216 ASP A N 1
ATOM 1646 C CA . ASP A 1 216 ? -3.408 -21.267 -0.261 1.00 83.62 216 ASP A CA 1
ATOM 1647 C C . ASP A 1 216 ? -4.118 -19.954 0.115 1.00 83.62 216 ASP A C 1
ATOM 1649 O O . ASP A 1 216 ? -5.297 -19.755 -0.204 1.00 83.62 216 ASP A O 1
ATOM 1653 N N . LYS A 1 217 ? -3.429 -19.042 0.813 1.00 86.44 217 LYS A N 1
ATOM 1654 C CA . LYS A 1 217 ? -3.940 -17.709 1.125 1.00 86.44 217 LYS A CA 1
ATOM 1655 C C . LYS A 1 217 ? -3.170 -16.632 0.391 1.00 86.44 217 LYS A C 1
ATOM 1657 O O . LYS A 1 217 ? -1.954 -16.639 0.236 1.00 86.44 217 LYS A O 1
ATOM 1662 N N . VAL A 1 218 ? -3.912 -15.600 0.027 1.00 86.69 218 VAL A N 1
ATOM 1663 C CA . VAL A 1 218 ? -3.305 -14.414 -0.553 1.00 86.69 218 VAL A CA 1
ATOM 1664 C C . VAL A 1 218 ? -2.788 -13.518 0.549 1.00 86.69 218 VAL A C 1
ATOM 1666 O O . VAL A 1 218 ? -3.545 -13.104 1.422 1.00 86.69 218 VAL A O 1
ATOM 1669 N N . VAL A 1 219 ? -1.489 -13.241 0.485 1.00 91.31 219 VAL A N 1
ATOM 1670 C CA . VAL A 1 219 ? -0.759 -12.450 1.472 1.00 91.31 219 VAL A CA 1
ATOM 1671 C C . VAL A 1 219 ? -0.313 -11.144 0.829 1.00 91.31 219 VAL A C 1
ATOM 1673 O O . VAL A 1 219 ? 0.339 -11.137 -0.220 1.00 91.31 219 VAL A O 1
ATOM 1676 N N . LEU A 1 220 ? -0.677 -10.039 1.469 1.00 93.50 220 LEU A N 1
ATOM 1677 C CA . LEU A 1 220 ? -0.297 -8.677 1.117 1.00 93.50 220 LEU A CA 1
ATOM 1678 C C . LEU A 1 220 ? 0.549 -8.113 2.244 1.00 93.50 220 LEU A C 1
ATOM 1680 O O . LEU A 1 220 ? 0.233 -8.348 3.406 1.00 93.50 220 LEU A O 1
ATOM 1684 N N . ILE A 1 221 ? 1.543 -7.296 1.922 1.00 97.81 221 ILE A N 1
ATOM 1685 C CA . ILE A 1 221 ? 2.173 -6.444 2.932 1.00 97.81 221 ILE A CA 1
ATOM 1686 C C . ILE A 1 221 ? 1.191 -5.305 3.224 1.00 97.81 221 ILE A C 1
ATOM 1688 O O . ILE A 1 221 ? 0.992 -4.411 2.400 1.00 97.81 221 ILE A O 1
ATOM 1692 N N . GLY A 1 222 ? 0.509 -5.390 4.364 1.00 97.12 222 GLY A N 1
ATOM 1693 C CA . GLY A 1 222 ? -0.482 -4.401 4.780 1.00 97.12 222 GLY A CA 1
ATOM 1694 C C . GLY A 1 222 ? 0.169 -3.075 5.108 1.00 97.12 222 GLY A C 1
ATOM 1695 O O . GLY A 1 222 ? -0.313 -2.033 4.682 1.00 97.12 222 GLY A O 1
ATOM 1696 N N . GLU A 1 223 ? 1.299 -3.133 5.799 1.00 98.56 223 GLU A N 1
ATOM 1697 C CA . GLU A 1 223 ? 2.071 -1.965 6.171 1.00 98.56 223 GLU A CA 1
ATOM 1698 C C . GLU A 1 223 ? 3.561 -2.312 6.179 1.00 98.56 223 GLU A C 1
ATOM 1700 O O . GLU A 1 223 ? 3.984 -3.289 6.799 1.00 98.56 223 GLU A O 1
ATOM 1705 N N . CYS A 1 224 ? 4.362 -1.498 5.502 1.00 98.44 224 CYS A N 1
ATOM 1706 C CA . CYS A 1 224 ? 5.803 -1.416 5.716 1.00 98.44 224 CYS A CA 1
ATOM 1707 C C . CYS A 1 224 ? 6.269 0.018 5.467 1.00 98.44 224 CYS A C 1
ATOM 1709 O O . CYS A 1 224 ? 5.655 0.756 4.698 1.00 98.44 224 CYS A O 1
ATOM 1711 N N . GLY A 1 225 ? 7.345 0.454 6.109 1.00 98.19 225 GLY A N 1
ATOM 1712 C CA . GLY A 1 225 ? 7.769 1.843 5.993 1.00 98.19 225 GLY A CA 1
ATOM 1713 C C . GLY A 1 225 ? 9.032 2.146 6.770 1.00 98.19 225 GLY A C 1
ATOM 1714 O O . GLY A 1 225 ? 9.599 1.284 7.444 1.00 98.19 225 GLY A O 1
ATOM 1715 N N . TRP A 1 226 ? 9.437 3.410 6.696 1.00 98.81 226 TRP A N 1
ATOM 1716 C CA . TRP A 1 226 ? 10.565 3.937 7.447 1.00 98.81 226 TRP A CA 1
ATOM 1717 C C . TRP A 1 226 ? 10.287 5.385 7.870 1.00 98.81 226 TRP A C 1
ATOM 1719 O O . TRP A 1 226 ? 9.856 6.184 7.028 1.00 98.81 226 TRP A O 1
ATOM 1729 N N . PRO A 1 227 ? 10.527 5.754 9.138 1.00 98.75 227 PRO A N 1
ATOM 1730 C CA . PRO A 1 227 ? 10.264 7.101 9.622 1.00 98.75 227 PRO A CA 1
ATOM 1731 C C . PRO A 1 227 ? 11.380 8.079 9.233 1.00 98.75 227 PRO A C 1
ATOM 1733 O O . PRO A 1 227 ? 12.556 7.722 9.140 1.00 98.75 227 PRO A O 1
ATOM 1736 N N . THR A 1 228 ? 11.038 9.354 9.055 1.00 98.75 228 THR A N 1
ATOM 1737 C CA . THR A 1 228 ? 12.013 10.408 8.715 1.00 98.75 228 THR A CA 1
ATOM 1738 C C . THR A 1 228 ? 12.494 11.224 9.911 1.00 98.75 228 THR A C 1
ATOM 1740 O O . THR A 1 228 ? 13.330 12.108 9.745 1.00 98.75 228 THR A O 1
ATOM 1743 N N . GLY A 1 229 ? 11.952 10.976 11.099 1.00 97.88 229 GLY A N 1
ATOM 1744 C CA . GLY A 1 229 ? 12.266 11.700 12.327 1.00 97.88 229 GLY A CA 1
ATOM 1745 C C . GLY A 1 229 ? 11.910 10.874 13.559 1.00 97.88 229 GLY A C 1
ATOM 1746 O O . GLY A 1 229 ? 11.325 9.803 13.433 1.00 97.88 229 GLY A O 1
ATOM 1747 N N . GLY A 1 230 ? 12.266 11.377 14.739 1.00 96.50 230 GLY A N 1
ATOM 1748 C CA . GLY A 1 230 ? 12.135 10.655 16.004 1.00 96.50 230 GLY A CA 1
ATOM 1749 C C . GLY A 1 230 ? 13.443 10.016 16.467 1.00 96.50 230 GLY A C 1
ATOM 1750 O O . GLY A 1 230 ? 14.536 10.428 16.075 1.00 96.50 230 GLY A O 1
ATOM 1751 N N . GLU A 1 231 ? 13.321 9.047 17.362 1.00 96.56 231 GLU A N 1
ATOM 1752 C CA . GLU A 1 231 ? 14.425 8.432 18.088 1.00 96.56 231 GLU A CA 1
ATOM 1753 C C . GLU A 1 231 ? 15.193 7.399 17.245 1.00 96.56 231 GLU A C 1
ATOM 1755 O O . GLU A 1 231 ? 14.646 6.752 16.361 1.00 96.56 231 GLU A O 1
ATOM 1760 N N . VAL A 1 232 ? 16.482 7.202 17.534 1.00 97.81 232 VAL A N 1
ATOM 1761 C CA . VAL A 1 232 ? 17.250 6.075 16.975 1.00 97.81 232 VAL A CA 1
ATOM 1762 C C . VAL A 1 232 ? 16.943 4.811 17.776 1.00 97.81 232 VAL A C 1
ATOM 1764 O O . VAL A 1 232 ? 16.939 4.845 19.009 1.00 97.81 232 VAL A O 1
ATOM 1767 N N . ARG A 1 233 ? 16.748 3.680 17.091 1.00 97.19 233 ARG A N 1
ATOM 1768 C CA . ARG A 1 233 ? 16.466 2.382 17.716 1.00 97.19 233 ARG A CA 1
ATOM 1769 C C . ARG A 1 233 ? 17.452 1.317 17.245 1.00 97.19 233 ARG A C 1
ATOM 1771 O O . ARG A 1 233 ? 17.296 0.732 16.178 1.00 97.19 233 ARG A O 1
ATOM 1778 N N . GLY A 1 234 ? 18.485 1.060 18.046 1.00 96.50 234 GLY A N 1
ATOM 1779 C CA . GLY A 1 234 ? 19.572 0.153 17.662 1.00 96.50 234 GLY A CA 1
ATOM 1780 C C . GLY A 1 234 ? 20.216 0.588 16.342 1.00 96.50 234 GLY A C 1
ATOM 1781 O O . GLY A 1 234 ? 20.728 1.702 16.263 1.00 96.50 234 GLY A O 1
ATOM 1782 N N . GLY A 1 235 ? 20.178 -0.267 15.313 1.00 95.81 235 GLY A N 1
ATOM 1783 C CA . GLY A 1 235 ? 20.670 0.072 13.971 1.00 95.81 235 GLY A CA 1
ATOM 1784 C C . GLY A 1 235 ? 19.717 0.944 13.144 1.00 95.81 235 GLY A C 1
ATOM 1785 O O . GLY A 1 235 ? 20.119 1.468 12.108 1.00 95.81 235 GLY A O 1
ATOM 1786 N N . ALA A 1 236 ? 18.467 1.120 13.579 1.00 98.06 236 ALA A N 1
ATOM 1787 C CA . ALA A 1 236 ? 17.454 1.852 12.836 1.00 98.06 236 ALA A CA 1
ATOM 1788 C C . ALA A 1 236 ? 17.537 3.361 13.114 1.00 98.06 236 ALA A C 1
ATOM 1790 O O . ALA A 1 236 ? 17.086 3.854 14.152 1.00 98.06 236 ALA A O 1
ATOM 1791 N N . GLN A 1 237 ? 18.117 4.103 12.168 1.00 98.44 237 GLN A N 1
ATOM 1792 C CA . GLN A 1 237 ? 18.167 5.564 12.186 1.00 98.44 237 GLN A CA 1
ATOM 1793 C C . GLN A 1 237 ? 17.041 6.163 11.319 1.00 98.44 237 GLN A C 1
ATOM 1795 O O . GLN A 1 237 ? 17.034 5.943 10.104 1.00 98.44 237 GLN A O 1
ATOM 1800 N N . PRO A 1 238 ? 16.112 6.952 11.892 1.00 98.56 238 PRO A N 1
ATOM 1801 C CA . PRO A 1 238 ? 15.156 7.723 11.104 1.00 98.56 238 PRO A CA 1
ATOM 1802 C C . PRO A 1 238 ? 15.846 8.784 10.244 1.00 98.56 238 PRO A C 1
ATOM 1804 O O . PRO A 1 238 ? 16.858 9.363 10.639 1.00 98.56 238 PRO A O 1
ATOM 1807 N N . GLY A 1 239 ? 15.257 9.089 9.093 1.00 98.62 239 GLY A N 1
ATOM 1808 C CA . GLY A 1 239 ? 15.696 10.195 8.244 1.00 98.62 239 GLY A CA 1
ATOM 1809 C C . GLY A 1 239 ? 15.105 10.129 6.841 1.00 98.62 239 GLY A C 1
ATOM 1810 O O . GLY A 1 239 ? 14.696 9.069 6.372 1.00 98.62 239 GLY A O 1
ATOM 1811 N N . GLU A 1 240 ? 15.020 11.271 6.160 1.00 98.75 240 GLU A N 1
ATOM 1812 C CA . GLU A 1 240 ? 14.455 11.325 4.805 1.00 98.75 240 GLU A CA 1
ATOM 1813 C C . GLU A 1 240 ? 15.280 10.528 3.792 1.00 98.75 240 GLU A C 1
ATOM 1815 O O . GLU A 1 240 ? 14.712 9.841 2.945 1.00 98.75 240 GLU A O 1
ATOM 1820 N N . SER A 1 241 ? 16.612 10.579 3.897 1.00 98.50 241 SER A N 1
ATOM 1821 C CA . SER A 1 241 ? 17.497 9.792 3.035 1.00 98.50 241 SER A CA 1
ATOM 1822 C C . SER A 1 241 ? 17.328 8.294 3.290 1.00 98.50 241 SER A C 1
ATOM 1824 O O . SER A 1 241 ? 17.315 7.512 2.346 1.00 98.50 241 SER A O 1
ATOM 1826 N N . GLN A 1 242 ? 17.141 7.895 4.551 1.00 98.81 242 GLN A N 1
ATOM 1827 C CA . GLN A 1 242 ? 16.889 6.510 4.940 1.00 98.81 242 GLN A CA 1
ATOM 1828 C C . GLN A 1 242 ? 15.512 6.037 4.455 1.00 98.81 242 GLN A C 1
ATOM 1830 O O . GLN A 1 242 ? 15.412 4.947 3.905 1.00 98.81 242 GLN A O 1
ATOM 1835 N N . GLN A 1 243 ? 14.465 6.864 4.553 1.00 98.81 243 GLN A N 1
ATOM 1836 C CA . GLN A 1 243 ? 13.148 6.520 4.006 1.00 98.81 243 GLN A CA 1
ATOM 1837 C C . GLN A 1 243 ? 13.184 6.357 2.483 1.00 98.81 243 GLN A C 1
ATOM 1839 O O . GLN A 1 243 ? 12.643 5.383 1.960 1.00 98.81 243 GLN A O 1
ATOM 1844 N N . ALA A 1 244 ? 13.837 7.277 1.767 1.00 98.50 244 ALA A N 1
ATOM 1845 C CA . ALA A 1 244 ? 14.004 7.155 0.323 1.00 98.50 244 ALA A CA 1
ATOM 1846 C C . ALA A 1 244 ? 14.808 5.897 -0.043 1.00 98.50 244 ALA A C 1
ATOM 1848 O O . ALA A 1 244 ? 14.395 5.160 -0.933 1.00 98.50 244 ALA A O 1
ATOM 1849 N N . LYS A 1 245 ? 15.896 5.598 0.681 1.00 98.44 245 LYS A N 1
ATOM 1850 C CA . LYS A 1 245 ? 16.675 4.367 0.493 1.00 98.44 245 LYS A CA 1
ATOM 1851 C C . LYS A 1 245 ? 15.834 3.109 0.718 1.00 98.44 245 LYS A C 1
ATOM 1853 O O . LYS A 1 245 ? 15.807 2.255 -0.156 1.00 98.44 245 LYS A O 1
ATOM 1858 N N . PHE A 1 246 ? 15.092 3.026 1.824 1.00 98.75 246 PHE A N 1
ATOM 1859 C CA . PHE A 1 246 ? 14.208 1.890 2.096 1.00 98.75 246 PHE A CA 1
ATOM 1860 C C . PHE A 1 246 ? 13.240 1.638 0.934 1.00 98.75 246 PHE A C 1
ATOM 1862 O O . PHE A 1 246 ? 13.130 0.512 0.462 1.00 98.75 246 PHE A O 1
ATOM 1869 N N . VAL A 1 247 ? 12.572 2.684 0.433 1.00 98.25 247 VAL A N 1
ATOM 1870 C CA . VAL A 1 247 ? 11.644 2.551 -0.701 1.00 98.25 247 VAL A CA 1
ATOM 1871 C C . VAL A 1 247 ? 12.383 2.168 -1.990 1.00 98.25 247 VAL A C 1
ATOM 1873 O O . VAL A 1 247 ? 11.883 1.332 -2.740 1.00 98.25 247 VAL A O 1
ATOM 1876 N N . ALA A 1 248 ? 13.567 2.729 -2.244 1.00 96.50 248 ALA A N 1
ATOM 1877 C CA . ALA A 1 248 ? 14.379 2.406 -3.417 1.00 96.50 248 ALA A CA 1
ATOM 1878 C C . ALA A 1 248 ? 14.850 0.943 -3.434 1.00 96.50 248 ALA A C 1
ATOM 1880 O O . ALA A 1 248 ? 14.863 0.339 -4.502 1.00 96.50 248 ALA A O 1
ATOM 1881 N N . ASP A 1 249 ? 15.176 0.376 -2.271 1.00 97.12 249 ASP A N 1
ATOM 1882 C CA . ASP A 1 249 ? 15.649 -1.006 -2.140 1.00 97.12 249 ASP A CA 1
ATOM 1883 C C . ASP A 1 249 ? 14.490 -2.017 -2.090 1.00 97.12 249 ASP A C 1
ATOM 1885 O O . ASP A 1 249 ? 14.604 -3.137 -2.589 1.00 97.12 249 ASP A O 1
ATOM 1889 N N . PHE A 1 250 ? 13.359 -1.633 -1.488 1.00 97.75 250 PHE A N 1
ATOM 1890 C CA . PHE A 1 250 ? 12.187 -2.497 -1.320 1.00 97.75 250 PHE A CA 1
ATOM 1891 C C . PHE A 1 250 ? 11.390 -2.676 -2.614 1.00 97.75 250 PHE A C 1
ATOM 1893 O O . PHE A 1 250 ? 10.948 -3.785 -2.916 1.00 97.75 250 PHE A O 1
ATOM 1900 N N . LEU A 1 251 ? 11.175 -1.598 -3.378 1.00 94.62 251 LEU A N 1
ATOM 1901 C CA . LEU A 1 251 ? 10.300 -1.649 -4.551 1.00 94.62 251 LEU A CA 1
ATOM 1902 C C . LEU A 1 251 ? 10.764 -2.651 -5.617 1.00 94.62 251 LEU A C 1
ATOM 1904 O O . LEU A 1 251 ? 9.909 -3.423 -6.045 1.00 94.62 251 LEU A O 1
ATOM 1908 N N . PRO A 1 252 ? 12.044 -2.703 -6.038 1.00 91.19 252 PRO A N 1
ATOM 1909 C CA . PRO A 1 252 ? 12.494 -3.683 -7.025 1.00 91.19 252 PRO A CA 1
ATOM 1910 C C . PRO A 1 252 ? 12.181 -5.120 -6.599 1.00 91.19 252 PRO A C 1
ATOM 1912 O O . PRO A 1 252 ? 11.522 -5.833 -7.346 1.00 91.19 252 PRO A O 1
ATOM 1915 N N . GLN A 1 253 ? 12.514 -5.495 -5.359 1.00 92.06 253 GLN A N 1
ATOM 1916 C CA . GLN A 1 253 ? 12.265 -6.842 -4.828 1.00 92.06 253 GLN A CA 1
ATOM 1917 C C . GLN A 1 253 ? 10.764 -7.171 -4.762 1.00 92.06 253 GLN A C 1
ATOM 1919 O O . GLN A 1 253 ? 10.321 -8.250 -5.157 1.00 92.06 253 GLN A O 1
ATOM 1924 N N . ALA A 1 254 ? 9.946 -6.220 -4.299 1.00 90.69 254 ALA A N 1
ATOM 1925 C CA . ALA A 1 254 ? 8.501 -6.408 -4.217 1.00 90.69 254 ALA A CA 1
ATOM 1926 C C . ALA A 1 254 ? 7.836 -6.507 -5.600 1.00 90.69 254 ALA A C 1
ATOM 1928 O O . ALA A 1 254 ? 6.860 -7.242 -5.760 1.00 90.69 254 ALA A O 1
ATOM 1929 N N . LEU A 1 255 ? 8.330 -5.761 -6.591 1.00 88.00 255 LEU A N 1
ATOM 1930 C CA . LEU A 1 255 ? 7.826 -5.789 -7.964 1.00 88.00 255 LEU A CA 1
ATOM 1931 C C . LEU A 1 255 ? 8.266 -7.046 -8.712 1.00 88.00 255 LEU A C 1
ATOM 1933 O O . LEU A 1 255 ? 7.455 -7.610 -9.448 1.00 88.00 255 LEU A O 1
ATOM 1937 N N . GLU A 1 256 ? 9.501 -7.492 -8.485 1.00 86.81 256 GLU A N 1
ATOM 1938 C CA . GLU A 1 256 ? 10.038 -8.736 -9.023 1.00 86.81 256 GLU A CA 1
ATOM 1939 C C . GLU A 1 256 ? 9.132 -9.907 -8.649 1.00 86.81 256 GLU A C 1
ATOM 1941 O O . GLU A 1 256 ? 8.626 -10.599 -9.525 1.00 86.81 256 GLU A O 1
ATOM 1946 N N . MET A 1 257 ? 8.809 -10.033 -7.361 1.00 82.12 257 MET A N 1
ATOM 1947 C CA . MET A 1 257 ? 7.978 -11.105 -6.805 1.00 82.12 257 MET A CA 1
ATOM 1948 C C . MET A 1 257 ? 6.453 -10.884 -6.933 1.00 82.12 257 MET A C 1
ATOM 1950 O O . MET A 1 257 ? 5.665 -11.661 -6.379 1.00 82.12 257 MET A O 1
ATOM 1954 N N . ASP A 1 258 ? 6.020 -9.801 -7.591 1.00 83.25 258 ASP A N 1
ATOM 1955 C CA . ASP A 1 258 ? 4.625 -9.333 -7.662 1.00 83.25 258 ASP A CA 1
ATOM 1956 C C . ASP A 1 258 ? 3.904 -9.316 -6.299 1.00 83.25 258 ASP A C 1
ATOM 1958 O O . ASP A 1 258 ? 2.740 -9.704 -6.154 1.00 83.25 258 ASP A O 1
ATOM 1962 N N . ILE A 1 259 ? 4.602 -8.843 -5.268 1.00 87.12 259 ILE A N 1
ATOM 1963 C CA . ILE A 1 259 ? 4.050 -8.683 -3.925 1.00 87.12 259 ILE A CA 1
ATOM 1964 C C . ILE A 1 259 ? 3.101 -7.476 -3.931 1.00 87.12 259 ILE A C 1
ATOM 1966 O O . ILE A 1 259 ? 3.474 -6.370 -4.344 1.00 87.12 259 ILE A O 1
ATOM 1970 N N . PRO A 1 260 ? 1.842 -7.622 -3.488 1.00 87.19 260 PRO A N 1
ATOM 1971 C CA . PRO A 1 260 ? 0.986 -6.475 -3.230 1.00 87.19 260 PRO A CA 1
ATOM 1972 C C . PRO A 1 260 ? 1.360 -5.867 -1.875 1.00 87.19 260 PRO A C 1
ATOM 1974 O O . PRO A 1 260 ? 1.439 -6.579 -0.875 1.00 87.19 260 PRO A O 1
ATOM 1977 N N . PHE A 1 261 ? 1.554 -4.550 -1.834 1.00 94.31 261 PHE A N 1
ATOM 1978 C CA . PHE A 1 261 ? 1.989 -3.851 -0.627 1.00 94.31 261 PHE A CA 1
ATOM 1979 C C . PHE A 1 261 ? 1.356 -2.463 -0.490 1.00 94.31 261 PHE A C 1
ATOM 1981 O O . PHE A 1 261 ? 0.914 -1.865 -1.481 1.00 94.31 261 PHE A O 1
ATOM 1988 N N . PHE A 1 262 ? 1.397 -1.926 0.730 1.00 97.88 262 PHE A N 1
ATOM 1989 C CA . PHE A 1 262 ? 1.155 -0.516 1.017 1.00 97.88 262 PHE A CA 1
ATOM 1990 C C . PHE A 1 262 ? 2.296 0.058 1.861 1.00 97.88 262 PHE A C 1
ATOM 1992 O O . PHE A 1 262 ? 2.612 -0.460 2.930 1.00 97.88 262 PHE A O 1
ATOM 1999 N N . ILE A 1 263 ? 2.899 1.149 1.381 1.00 98.62 263 ILE A N 1
ATOM 2000 C CA . ILE A 1 263 ? 3.881 1.892 2.176 1.00 98.62 263 ILE A CA 1
ATOM 2001 C C . ILE A 1 263 ? 3.137 2.704 3.240 1.00 98.62 263 ILE A C 1
ATOM 2003 O O . ILE A 1 263 ? 2.202 3.448 2.918 1.00 98.62 263 ILE A O 1
ATOM 2007 N N . PHE A 1 264 ? 3.566 2.570 4.489 1.00 98.75 264 PHE A N 1
ATOM 2008 C CA . PHE A 1 264 ? 3.135 3.377 5.617 1.00 98.75 264 PHE A CA 1
ATOM 2009 C C . PHE A 1 264 ? 4.066 4.597 5.751 1.00 98.75 264 PHE A C 1
ATOM 2011 O O . PHE A 1 264 ? 5.239 4.446 6.086 1.00 98.75 264 PHE A O 1
ATOM 2018 N N . GLU A 1 265 ? 3.614 5.813 5.437 1.00 98.50 265 GLU A N 1
ATOM 2019 C CA . GLU A 1 265 ? 2.258 6.175 4.979 1.00 98.50 265 GLU A CA 1
ATOM 2020 C C . GLU A 1 265 ? 2.230 7.385 4.035 1.00 98.50 265 GLU A C 1
ATOM 2022 O O . GLU A 1 265 ? 3.261 7.926 3.640 1.00 98.50 265 GLU A O 1
ATOM 2027 N N . ALA A 1 266 ? 1.035 7.815 3.624 1.00 98.75 266 ALA A N 1
ATOM 2028 C CA . ALA A 1 266 ? 0.871 8.984 2.771 1.00 98.75 266 ALA A CA 1
ATOM 2029 C C . ALA A 1 266 ? 1.397 10.271 3.435 1.00 98.75 266 ALA A C 1
ATOM 2031 O O . ALA A 1 266 ? 2.336 10.876 2.926 1.00 98.75 266 ALA A O 1
ATOM 2032 N N . PHE A 1 267 ? 0.816 10.707 4.551 1.00 98.88 267 PHE A N 1
ATOM 2033 C CA . PHE A 1 267 ? 1.113 12.004 5.170 1.00 98.88 267 PHE A CA 1
ATOM 2034 C C . PHE A 1 267 ? 1.633 11.817 6.590 1.00 98.88 267 PHE A C 1
ATOM 2036 O O . PHE A 1 267 ? 1.130 10.958 7.298 1.00 98.88 267 PHE A O 1
ATOM 2043 N N . ASP A 1 268 ? 2.582 12.651 7.014 1.00 98.81 268 ASP A N 1
ATOM 2044 C CA . ASP A 1 268 ? 2.943 12.761 8.429 1.00 98.81 268 ASP A CA 1
ATOM 2045 C C . ASP A 1 268 ? 1.707 13.142 9.262 1.00 98.81 268 ASP A C 1
ATOM 2047 O O . ASP A 1 268 ? 0.938 14.041 8.895 1.00 98.81 268 ASP A O 1
ATOM 2051 N N . GLU A 1 269 ? 1.540 12.471 10.400 1.00 98.31 269 GLU A N 1
ATOM 2052 C CA . GLU A 1 269 ? 0.378 12.592 11.278 1.00 98.31 269 GLU A CA 1
ATOM 2053 C C . GLU A 1 269 ? 0.798 13.023 12.692 1.00 98.31 269 GLU A C 1
ATOM 2055 O O . GLU A 1 269 ? 0.927 12.215 13.610 1.00 98.31 269 GLU A O 1
ATOM 2060 N N . ASN A 1 270 ? 0.961 14.335 12.895 1.00 96.94 270 ASN A N 1
ATOM 2061 C CA . ASN A 1 270 ? 1.450 14.919 14.155 1.00 96.94 270 ASN A CA 1
ATOM 2062 C C . ASN A 1 270 ? 0.617 14.559 15.403 1.00 96.94 270 ASN A C 1
ATOM 2064 O O . ASN A 1 270 ? 1.119 14.620 16.526 1.00 96.94 270 ASN A O 1
ATOM 2068 N N . TRP A 1 271 ? -0.654 14.175 15.238 1.00 97.00 271 TRP A N 1
ATOM 2069 C CA . TRP A 1 271 ? -1.495 13.733 16.352 1.00 97.00 271 TRP A CA 1
ATOM 2070 C C . TRP A 1 271 ? -1.020 12.412 16.971 1.00 97.00 271 TRP A C 1
ATOM 2072 O O . TRP A 1 271 ? -1.255 12.193 18.160 1.00 97.00 271 TRP A O 1
ATOM 2082 N N . LYS A 1 272 ? -0.321 11.551 16.216 1.00 97.25 272 LYS A N 1
ATOM 2083 C CA . LYS A 1 272 ? 0.124 10.245 16.719 1.00 97.25 272 LYS A CA 1
ATOM 2084 C C . LYS A 1 272 ? 1.118 10.392 17.863 1.00 97.25 272 LYS A C 1
ATOM 2086 O O . LYS A 1 272 ? 0.945 9.740 18.885 1.00 97.25 272 LYS A O 1
ATOM 2091 N N . GLN A 1 273 ? 2.070 11.323 17.762 1.00 95.88 273 GLN A N 1
ATOM 2092 C CA . GLN A 1 273 ? 3.003 11.615 18.856 1.00 95.88 273 GLN A CA 1
ATOM 2093 C C . GLN A 1 273 ? 2.273 12.019 20.143 1.00 95.88 273 GLN A C 1
ATOM 2095 O O . GLN A 1 273 ? 2.670 11.611 21.232 1.00 95.88 273 GLN A O 1
ATOM 2100 N N . GLN A 1 274 ? 1.200 12.809 20.041 1.00 91.44 274 GLN A N 1
ATOM 2101 C CA . GLN A 1 274 ? 0.430 13.234 21.216 1.00 91.44 274 GLN A CA 1
ATOM 2102 C C . GLN A 1 274 ? -0.273 12.053 21.895 1.00 91.44 274 GLN A C 1
ATOM 2104 O O . GLN A 1 274 ? -0.455 12.065 23.110 1.00 91.44 274 GLN A O 1
ATOM 2109 N N . GLN A 1 275 ? -0.655 11.037 21.120 1.00 91.31 275 GLN A N 1
ATOM 2110 C CA . GLN A 1 275 ? -1.350 9.854 21.614 1.00 91.31 275 GLN A CA 1
ATOM 2111 C C . GLN A 1 275 ? -0.397 8.774 22.142 1.00 91.31 275 GLN A C 1
ATOM 2113 O O . GLN A 1 275 ? -0.704 8.127 23.141 1.00 91.31 275 GLN A O 1
ATOM 2118 N N . THR A 1 276 ? 0.740 8.558 21.481 1.00 93.00 276 THR A N 1
ATOM 2119 C CA . THR A 1 276 ? 1.690 7.487 21.821 1.00 93.00 276 THR A CA 1
ATOM 2120 C C . THR A 1 276 ? 2.807 7.951 22.750 1.00 93.00 276 THR A C 1
ATOM 2122 O O . THR A 1 276 ? 3.425 7.132 23.426 1.00 93.00 276 THR A O 1
ATOM 2125 N N . GLY A 1 277 ? 3.092 9.255 22.782 1.00 94.31 277 GLY A N 1
ATOM 2126 C CA . GLY A 1 277 ? 4.263 9.823 23.449 1.00 94.31 277 GLY A CA 1
ATOM 2127 C C . GLY A 1 277 ? 5.578 9.618 22.687 1.00 94.31 277 GLY A C 1
ATOM 2128 O O . GLY A 1 277 ? 6.624 10.013 23.194 1.00 94.31 277 GLY A O 1
ATOM 2129 N N . LEU A 1 278 ? 5.546 9.025 21.489 1.00 94.88 278 LEU A N 1
ATOM 2130 C CA . LEU A 1 278 ? 6.730 8.715 20.684 1.00 94.88 278 LEU A CA 1
ATOM 2131 C C . LEU A 1 278 ? 6.828 9.679 19.502 1.00 94.88 278 LEU A C 1
ATOM 2133 O O . LEU A 1 278 ? 5.896 9.772 18.702 1.00 94.88 278 LEU A O 1
ATOM 2137 N N . ALA A 1 279 ? 7.951 10.390 19.370 1.00 95.62 279 ALA A N 1
ATOM 2138 C CA . ALA A 1 279 ? 8.121 11.368 18.295 1.00 95.62 279 ALA A CA 1
ATOM 2139 C C . ALA A 1 279 ? 8.117 10.707 16.912 1.00 95.62 279 ALA A C 1
ATOM 2141 O O . ALA A 1 279 ? 7.544 11.254 15.973 1.00 95.62 279 ALA A O 1
ATOM 2142 N N . VAL A 1 280 ? 8.695 9.506 16.801 1.00 97.44 280 VAL A N 1
ATOM 2143 C CA . VAL A 1 280 ? 8.762 8.752 15.539 1.00 97.44 280 VAL A CA 1
ATOM 2144 C C . VAL A 1 280 ? 7.401 8.556 14.862 1.00 97.44 280 VAL A C 1
ATOM 2146 O O . VAL A 1 280 ? 7.305 8.608 13.638 1.00 97.44 280 VAL A O 1
ATOM 2149 N N . GLU A 1 281 ? 6.331 8.414 15.646 1.00 97.62 281 GLU A N 1
ATOM 2150 C CA . GLU A 1 281 ? 4.979 8.154 15.144 1.00 97.62 281 GLU A CA 1
ATOM 2151 C C . GLU A 1 281 ? 4.411 9.301 14.296 1.00 97.62 281 GLU A C 1
ATOM 2153 O O . GLU A 1 281 ? 3.524 9.082 13.476 1.00 97.62 281 GLU A O 1
ATOM 2158 N N . ALA A 1 282 ? 4.939 10.520 14.430 1.00 98.00 282 ALA A N 1
ATOM 2159 C CA . ALA A 1 282 ? 4.528 11.660 13.615 1.00 98.00 282 ALA A CA 1
ATOM 2160 C C . ALA A 1 282 ? 5.199 11.713 12.227 1.00 98.00 282 ALA A C 1
ATOM 2162 O O . ALA A 1 282 ? 4.848 12.582 11.432 1.00 98.00 282 ALA A O 1
ATOM 2163 N N . HIS A 1 283 ? 6.168 10.838 11.924 1.00 98.44 283 HIS A N 1
ATOM 2164 C CA . HIS A 1 283 ? 7.130 11.056 10.833 1.00 98.44 283 HIS A CA 1
ATOM 2165 C C . HIS A 1 283 ? 7.210 9.936 9.778 1.00 98.44 283 HIS A C 1
ATOM 2167 O O . HIS A 1 283 ? 8.233 9.802 9.102 1.00 98.44 283 HIS A O 1
ATOM 2173 N N . TRP A 1 284 ? 6.159 9.132 9.612 1.00 98.69 284 TRP A N 1
ATOM 2174 C CA . TRP A 1 284 ? 6.119 8.020 8.648 1.00 98.69 284 TRP A CA 1
ATOM 2175 C C . TRP A 1 284 ? 5.701 8.415 7.227 1.00 98.69 284 TRP A C 1
ATOM 2177 O O . TRP A 1 284 ? 5.879 7.640 6.288 1.00 98.69 284 TRP A O 1
ATOM 2187 N N . GLY A 1 285 ? 5.154 9.613 7.038 1.00 98.75 285 GLY A N 1
ATOM 2188 C CA . GLY A 1 285 ? 4.630 10.058 5.756 1.00 98.75 285 GLY A CA 1
ATOM 2189 C C . GLY A 1 285 ? 5.707 10.152 4.681 1.00 98.75 285 GLY A C 1
ATOM 2190 O O . GLY A 1 285 ? 6.840 10.550 4.951 1.00 98.75 285 GLY A O 1
ATOM 2191 N N . ILE A 1 286 ? 5.349 9.866 3.434 1.00 98.69 286 ILE A N 1
ATOM 2192 C CA . ILE A 1 286 ? 6.157 10.273 2.274 1.00 98.69 286 ILE A CA 1
ATOM 2193 C C . ILE A 1 286 ? 5.962 11.769 1.955 1.00 98.69 286 ILE A C 1
ATOM 2195 O O . ILE A 1 286 ? 6.800 12.413 1.321 1.00 98.69 286 ILE A O 1
ATOM 2199 N N . PHE A 1 287 ? 4.850 12.338 2.422 1.00 98.88 287 PHE A N 1
ATOM 2200 C CA . PHE A 1 287 ? 4.564 13.767 2.473 1.00 98.88 287 PHE A CA 1
ATOM 2201 C C . PHE A 1 287 ? 4.654 14.258 3.919 1.00 98.88 287 PHE A C 1
ATOM 2203 O O . PHE A 1 287 ? 4.287 13.541 4.848 1.00 98.88 287 PHE A O 1
ATOM 2210 N N . TYR A 1 288 ? 5.038 15.516 4.115 1.00 98.75 288 TYR A N 1
ATOM 2211 C CA . TYR A 1 288 ? 4.848 16.168 5.411 1.00 98.75 288 TYR A CA 1
ATOM 2212 C C . TYR A 1 288 ? 3.354 16.395 5.713 1.00 98.75 288 TYR A C 1
ATOM 2214 O O . TYR A 1 288 ? 2.493 16.328 4.826 1.00 98.75 288 TYR A O 1
ATOM 2222 N N . ALA A 1 289 ? 3.046 16.779 6.955 1.00 98.19 289 ALA A N 1
ATOM 2223 C CA . ALA A 1 289 ? 1.684 17.041 7.426 1.00 98.19 289 ALA A CA 1
ATOM 2224 C C . ALA A 1 289 ? 0.985 18.174 6.646 1.00 98.19 289 ALA A C 1
ATOM 2226 O O . ALA A 1 289 ? -0.237 18.188 6.495 1.00 98.19 289 ALA A O 1
ATOM 2227 N N . ASN A 1 290 ? 1.747 19.099 6.060 1.00 97.88 290 ASN A N 1
ATOM 2228 C CA . ASN A 1 290 ? 1.237 20.165 5.190 1.00 97.88 290 ASN A CA 1
ATOM 2229 C C . ASN A 1 290 ? 0.976 19.712 3.733 1.00 97.88 290 ASN A C 1
ATOM 2231 O O . ASN A 1 290 ? 0.686 20.556 2.884 1.00 97.88 290 ASN A O 1
ATOM 2235 N N . ARG A 1 291 ? 1.080 18.405 3.442 1.00 98.31 291 ARG A N 1
ATOM 2236 C CA . ARG A 1 291 ? 0.872 17.769 2.129 1.00 98.31 291 ARG A CA 1
ATOM 2237 C C . ARG A 1 291 ? 1.951 18.087 1.077 1.00 98.31 291 ARG A C 1
ATOM 2239 O O . ARG A 1 291 ? 1.758 17.766 -0.098 1.00 98.31 291 ARG A O 1
ATOM 2246 N N . THR A 1 292 ? 3.092 18.674 1.449 1.00 98.38 292 THR A N 1
ATOM 2247 C CA . THR A 1 292 ? 4.238 18.809 0.530 1.00 98.38 292 THR A CA 1
ATOM 2248 C C . THR A 1 292 ? 5.088 17.540 0.539 1.00 98.38 292 THR A C 1
ATOM 2250 O O . THR A 1 292 ? 5.357 16.983 1.601 1.00 98.38 292 THR A O 1
ATOM 2253 N N . LEU A 1 293 ? 5.489 17.064 -0.645 1.00 98.50 293 LEU A N 1
ATOM 2254 C CA . LEU A 1 293 ? 6.294 15.846 -0.796 1.00 98.50 293 LEU A CA 1
ATOM 2255 C C . LEU A 1 293 ? 7.677 16.059 -0.172 1.00 98.50 293 LEU A C 1
ATOM 2257 O O . LEU A 1 293 ? 8.273 17.118 -0.383 1.00 98.50 293 LEU A O 1
ATOM 2261 N N . LYS A 1 294 ? 8.181 15.073 0.575 1.00 98.69 294 LYS A N 1
ATOM 2262 C CA . LYS A 1 294 ? 9.507 15.164 1.196 1.00 98.69 294 LYS A CA 1
ATOM 2263 C C . LYS A 1 294 ? 10.604 15.186 0.118 1.00 98.69 294 LYS A C 1
ATOM 2265 O O . LYS A 1 294 ? 10.524 14.382 -0.815 1.00 98.69 294 LYS A O 1
ATOM 2270 N N . PRO A 1 295 ? 11.610 16.078 0.193 1.00 98.38 295 PRO A N 1
ATOM 2271 C CA . PRO A 1 295 ? 12.616 16.251 -0.858 1.00 98.38 295 PRO A CA 1
ATOM 2272 C C . PRO A 1 295 ? 13.324 14.972 -1.317 1.00 98.38 295 PRO A C 1
ATOM 2274 O O . PRO A 1 295 ? 13.448 14.759 -2.523 1.00 98.38 295 PRO A O 1
ATOM 2277 N N . GLN A 1 296 ? 13.749 14.101 -0.395 1.00 98.31 296 GLN A N 1
ATOM 2278 C CA . GLN A 1 296 ? 14.448 12.862 -0.777 1.00 98.31 296 GLN A CA 1
ATOM 2279 C C . GLN A 1 296 ? 13.514 11.876 -1.491 1.00 98.31 296 GLN A C 1
ATOM 2281 O O . GLN A 1 296 ? 13.892 11.262 -2.487 1.00 98.31 296 GLN A O 1
ATOM 2286 N N . MET A 1 297 ? 12.254 11.795 -1.055 1.00 98.12 297 MET A N 1
ATOM 2287 C CA . MET A 1 297 ? 11.238 11.011 -1.754 1.00 98.12 297 MET A CA 1
ATOM 2288 C C . MET A 1 297 ? 10.892 11.610 -3.124 1.00 98.12 297 MET A C 1
ATOM 2290 O O . MET A 1 297 ? 10.694 10.880 -4.091 1.00 98.12 297 MET A O 1
ATOM 2294 N N . ALA A 1 298 ? 10.840 12.940 -3.239 1.00 97.38 298 ALA A N 1
ATOM 2295 C CA . ALA A 1 298 ? 10.625 13.621 -4.512 1.00 97.38 298 ALA A CA 1
ATOM 2296 C C . ALA A 1 298 ? 11.742 13.314 -5.517 1.00 97.38 298 ALA A C 1
ATOM 2298 O O . ALA A 1 298 ? 11.451 13.067 -6.687 1.00 97.38 298 ALA A O 1
ATOM 2299 N N . ALA A 1 299 ? 12.997 13.287 -5.058 1.00 96.31 299 ALA A N 1
ATOM 2300 C CA . ALA A 1 299 ? 14.145 12.912 -5.876 1.00 96.31 299 ALA A CA 1
ATOM 2301 C C . ALA A 1 299 ? 14.040 11.461 -6.370 1.00 96.31 299 ALA A C 1
ATOM 2303 O O . ALA A 1 299 ? 14.190 11.229 -7.569 1.00 96.31 299 ALA A O 1
ATOM 2304 N N . LEU A 1 300 ? 13.694 10.518 -5.483 1.00 95.75 300 LEU A N 1
ATOM 2305 C CA . LEU A 1 300 ? 13.463 9.117 -5.848 1.00 95.75 300 LEU A CA 1
ATOM 2306 C C . LEU A 1 300 ? 12.313 8.962 -6.850 1.00 95.75 300 LEU A C 1
ATOM 2308 O O . LEU A 1 300 ? 12.425 8.215 -7.812 1.00 95.75 300 LEU A O 1
ATOM 2312 N N . ILE A 1 301 ? 11.199 9.667 -6.648 1.00 94.75 301 ILE A N 1
ATOM 2313 C CA . ILE A 1 301 ? 10.039 9.561 -7.540 1.00 94.75 301 ILE A CA 1
ATOM 2314 C C . ILE A 1 301 ? 10.342 10.132 -8.926 1.00 94.75 301 ILE A C 1
ATOM 2316 O O . ILE A 1 301 ? 9.870 9.592 -9.927 1.00 94.75 301 ILE A O 1
ATOM 2320 N N . ALA A 1 302 ? 11.106 11.223 -8.992 1.00 93.12 302 ALA A N 1
ATOM 2321 C CA . ALA A 1 302 ? 11.514 11.827 -10.253 1.00 93.12 302 ALA A CA 1
ATOM 2322 C C . ALA A 1 302 ? 12.538 10.963 -11.003 1.00 93.12 302 ALA A C 1
ATOM 2324 O O . ALA A 1 302 ? 12.459 10.867 -12.225 1.00 93.12 302 ALA A O 1
ATOM 2325 N N . ASN A 1 303 ? 13.463 10.333 -10.274 1.00 91.38 303 ASN A N 1
ATOM 2326 C CA . ASN A 1 303 ? 14.559 9.541 -10.827 1.00 91.38 303 ASN A CA 1
ATOM 2327 C C . ASN A 1 303 ? 14.696 8.201 -10.078 1.00 91.38 303 ASN A C 1
ATOM 2329 O O . ASN A 1 303 ? 15.646 8.024 -9.310 1.00 91.38 303 ASN A O 1
ATOM 2333 N N . PRO A 1 304 ? 13.745 7.266 -10.252 1.00 92.38 304 PRO A N 1
ATOM 2334 C CA . PRO A 1 304 ? 13.839 5.954 -9.625 1.00 92.38 304 PRO A CA 1
ATOM 2335 C C . PRO A 1 304 ? 14.956 5.126 -10.277 1.00 92.38 304 PRO A C 1
ATOM 2337 O O . PRO A 1 304 ? 15.270 5.361 -11.450 1.00 92.38 304 PRO A O 1
ATOM 2340 N N . PRO A 1 305 ? 15.535 4.136 -9.568 1.00 89.81 305 PRO A N 1
ATOM 2341 C CA . PRO A 1 305 ? 16.387 3.147 -10.221 1.00 89.81 305 PRO A CA 1
ATOM 2342 C C . PRO A 1 305 ? 15.594 2.398 -11.310 1.00 89.81 305 PRO A C 1
ATOM 2344 O O . PRO A 1 305 ? 14.358 2.354 -11.237 1.00 89.81 305 PRO A O 1
ATOM 2347 N N . PRO A 1 306 ? 16.272 1.808 -12.313 1.00 90.12 306 PRO A N 1
ATOM 2348 C CA . PRO A 1 306 ? 15.622 0.950 -13.292 1.00 90.12 306 PRO A CA 1
ATOM 2349 C C . PRO A 1 306 ? 14.808 -0.142 -12.595 1.00 90.12 306 PRO A C 1
ATOM 2351 O O . PRO A 1 306 ? 15.317 -0.875 -11.753 1.00 90.12 306 PRO A O 1
ATOM 2354 N N . MET A 1 307 ? 13.520 -0.222 -12.909 1.00 91.75 307 MET A N 1
ATOM 2355 C CA . MET A 1 307 ? 12.621 -1.233 -12.355 1.00 91.75 307 MET A CA 1
ATOM 2356 C C . MET A 1 307 ? 11.499 -1.532 -13.343 1.00 91.75 307 MET A C 1
ATOM 2358 O O . MET A 1 307 ? 11.057 -0.659 -14.098 1.00 91.75 307 MET A O 1
ATOM 2362 N N . VAL A 1 308 ? 11.001 -2.763 -13.312 1.00 91.94 308 VAL A N 1
ATOM 2363 C CA . VAL A 1 308 ? 9.879 -3.204 -14.141 1.00 91.94 308 VAL A CA 1
ATOM 2364 C C . VAL A 1 308 ? 8.707 -3.542 -13.240 1.00 91.94 308 VAL A C 1
ATOM 2366 O O . VAL A 1 308 ? 8.867 -4.094 -12.161 1.00 91.94 308 VAL A O 1
ATOM 2369 N N . GLU A 1 309 ? 7.504 -3.211 -13.684 1.00 89.38 309 GLU A N 1
ATOM 2370 C CA . GLU A 1 309 ? 6.273 -3.615 -13.026 1.00 89.38 309 GLU A CA 1
ATOM 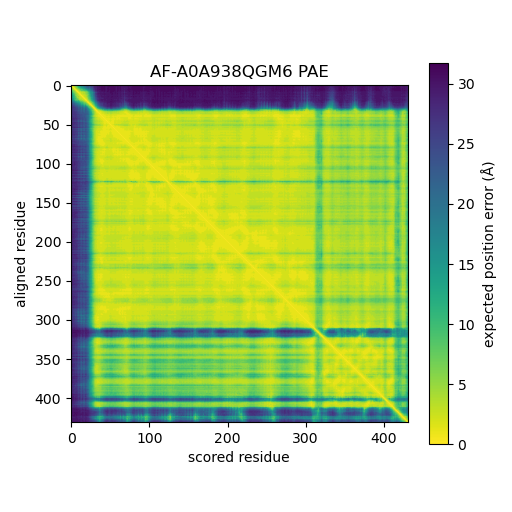2371 C C . GLU A 1 309 ? 5.292 -4.174 -14.052 1.00 89.38 309 GLU A C 1
ATOM 2373 O O . GLU A 1 309 ? 4.942 -3.491 -15.015 1.00 89.38 309 GLU A O 1
ATOM 2378 N N . LEU A 1 310 ? 4.771 -5.376 -13.810 1.00 86.25 310 LEU A N 1
ATOM 2379 C CA . LEU A 1 310 ? 3.630 -5.928 -14.543 1.00 86.25 310 LEU A CA 1
ATOM 2380 C C . LEU A 1 310 ? 2.306 -5.464 -13.905 1.00 86.25 310 LEU A C 1
ATOM 2382 O O . LEU A 1 310 ? 2.166 -5.431 -12.685 1.00 86.25 310 LEU A O 1
ATOM 2386 N N . ARG A 1 311 ? 1.325 -5.065 -14.729 1.00 77.31 311 ARG A N 1
ATOM 2387 C CA . ARG A 1 311 ? 0.043 -4.472 -14.278 1.00 77.31 311 ARG A CA 1
ATOM 2388 C C . ARG A 1 311 ? -1.210 -5.089 -14.875 1.00 77.31 311 ARG A C 1
ATOM 2390 O O . ARG A 1 311 ? -2.247 -5.114 -14.221 1.00 77.31 311 ARG A O 1
ATOM 2397 N N . SER A 1 312 ? -1.176 -5.532 -16.126 1.00 66.12 312 SER A N 1
ATOM 2398 C CA . SER A 1 312 ? -2.316 -6.239 -16.706 1.00 66.12 312 SER A CA 1
ATOM 2399 C C . SER A 1 312 ? -1.859 -7.560 -17.270 1.00 66.12 312 SER A C 1
ATOM 2401 O O . SER A 1 312 ? -1.182 -7.595 -18.283 1.00 66.12 312 SER A O 1
ATOM 2403 N N . VAL A 1 313 ? -2.269 -8.634 -16.621 1.00 58.28 313 VAL A N 1
ATOM 2404 C CA . VAL A 1 313 ? -2.358 -9.988 -17.167 1.00 58.28 313 VAL A CA 1
ATOM 2405 C C . VAL A 1 313 ? -3.831 -10.313 -16.967 1.00 58.28 313 VAL A C 1
ATOM 2407 O O . VAL A 1 313 ? -4.364 -9.978 -15.905 1.00 58.28 313 VAL A O 1
ATOM 2410 N N . ASN A 1 314 ? -4.555 -10.851 -17.947 1.00 52.09 314 ASN A N 1
ATOM 2411 C CA . ASN A 1 314 ? -5.987 -11.081 -17.738 1.00 52.09 314 ASN A CA 1
ATOM 2412 C C . ASN A 1 314 ? -6.202 -12.100 -16.598 1.00 52.09 314 ASN A C 1
ATOM 2414 O O . ASN A 1 314 ? -6.021 -13.299 -16.743 1.00 52.09 314 ASN A O 1
ATOM 2418 N N . ARG A 1 315 ? -6.513 -11.552 -15.417 1.00 50.09 315 ARG A N 1
ATOM 2419 C CA . ARG A 1 315 ? -7.212 -12.066 -14.228 1.00 50.09 315 ARG A CA 1
ATOM 2420 C C . ARG A 1 315 ? -6.980 -13.498 -13.736 1.00 50.09 315 ARG A C 1
ATOM 2422 O O . ARG A 1 315 ? -7.824 -13.960 -12.981 1.00 50.09 315 ARG A O 1
ATOM 2429 N N . CYS A 1 316 ? -5.868 -14.160 -14.036 1.00 44.72 316 CYS A N 1
ATOM 2430 C CA . CYS A 1 316 ? -5.440 -15.368 -13.305 1.00 44.72 316 CYS A CA 1
ATOM 2431 C C . CYS A 1 316 ? -3.916 -15.589 -13.283 1.00 44.72 316 CYS A C 1
ATOM 2433 O O . CYS A 1 316 ? -3.479 -16.534 -12.650 1.00 44.72 316 CYS A O 1
ATOM 2435 N N . GLY A 1 317 ? -3.105 -14.773 -13.968 1.00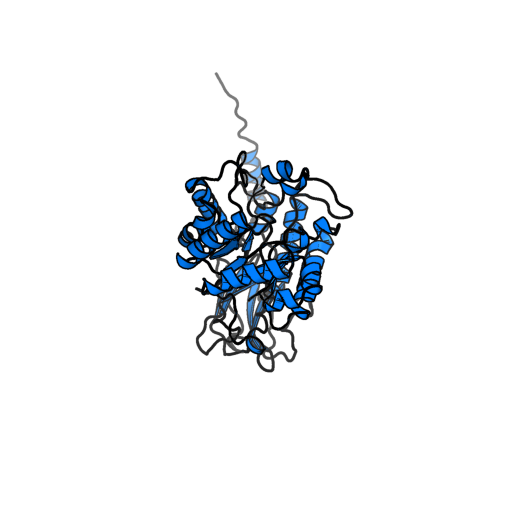 48.09 317 GLY A N 1
ATOM 2436 C CA . GLY A 1 317 ? -1.743 -15.179 -14.363 1.00 48.09 317 GLY A CA 1
ATOM 2437 C C . GLY A 1 317 ? -1.725 -15.953 -15.689 1.00 48.09 317 GLY A C 1
ATOM 2438 O O . GLY A 1 317 ? -0.683 -16.080 -16.306 1.00 48.09 317 GLY A O 1
ATOM 2439 N N . CYS A 1 318 ? -2.897 -16.351 -16.196 1.00 49.72 318 CYS A N 1
ATOM 2440 C CA . CYS A 1 318 ? -3.063 -17.032 -17.473 1.00 49.72 318 CYS A CA 1
ATOM 2441 C C . CYS A 1 318 ? -3.668 -16.080 -18.519 1.00 49.72 318 CYS A C 1
ATOM 2443 O O . CYS A 1 318 ? -4.851 -15.753 -18.421 1.00 49.72 318 CYS A O 1
ATOM 2445 N N . CYS A 1 319 ? -2.916 -15.658 -19.544 1.00 50.62 319 CYS A N 1
ATOM 2446 C CA . CYS A 1 319 ? -3.526 -14.968 -20.688 1.00 50.62 319 CYS A CA 1
ATOM 2447 C C . CYS A 1 319 ? -4.158 -15.987 -21.637 1.00 50.62 319 CYS A C 1
ATOM 2449 O O . CYS A 1 319 ? -3.533 -16.961 -22.058 1.00 50.62 319 CYS A O 1
ATOM 2451 N N . THR A 1 320 ? -5.391 -15.734 -22.052 1.00 53.41 320 THR A N 1
ATOM 2452 C CA . THR A 1 320 ? -5.950 -16.337 -23.260 1.00 53.41 320 THR A CA 1
ATOM 2453 C C . THR A 1 320 ? -5.348 -15.675 -24.501 1.00 53.41 320 THR A C 1
ATOM 2455 O O . THR A 1 320 ? -4.818 -14.561 -24.454 1.00 53.41 320 THR A O 1
ATOM 2458 N N . LYS A 1 321 ? -5.396 -16.370 -25.646 1.00 51.31 321 LYS A N 1
ATOM 2459 C CA . LYS A 1 321 ? -4.909 -15.818 -26.915 1.00 51.31 321 LYS A CA 1
ATOM 2460 C C . LYS A 1 321 ? -5.664 -14.522 -27.223 1.00 51.31 321 LYS A C 1
ATOM 2462 O O . LYS A 1 321 ? -6.848 -14.565 -27.540 1.00 51.31 321 LYS A O 1
ATOM 2467 N N . GLY A 1 322 ? -4.954 -13.397 -27.176 1.00 55.66 322 GLY A N 1
ATOM 2468 C CA . GLY A 1 322 ? -5.520 -12.073 -27.422 1.00 55.66 322 GLY A CA 1
ATOM 2469 C C . GLY A 1 322 ? -5.503 -11.139 -26.216 1.00 55.66 322 GLY A C 1
ATOM 2470 O O . GLY A 1 322 ? -5.777 -9.960 -26.413 1.00 55.66 322 GLY A O 1
ATOM 2471 N N . ASP A 1 323 ? -5.134 -11.584 -25.017 1.00 69.31 323 ASP A N 1
ATOM 2472 C CA . ASP A 1 323 ? -5.032 -10.687 -23.861 1.00 69.31 323 ASP A CA 1
ATOM 2473 C C . ASP A 1 323 ? -3.788 -9.794 -23.932 1.00 69.31 323 ASP A C 1
ATOM 2475 O O . ASP A 1 323 ? -2.772 -10.154 -24.526 1.00 69.31 323 ASP A O 1
ATOM 2479 N N . THR A 1 324 ? -3.877 -8.597 -23.350 1.00 79.81 324 THR A N 1
ATOM 2480 C CA . THR A 1 324 ? -2.766 -7.639 -23.320 1.00 79.81 324 THR A CA 1
ATOM 2481 C C . THR A 1 324 ? -1.982 -7.789 -22.022 1.00 79.81 324 THR A C 1
ATOM 2483 O O . THR A 1 324 ? -2.517 -7.507 -20.947 1.00 79.81 324 THR A O 1
ATOM 2486 N N . LEU A 1 325 ? -0.705 -8.153 -22.141 1.00 84.31 325 LEU A N 1
ATOM 2487 C CA . LEU A 1 325 ? 0.285 -7.968 -21.089 1.00 84.31 325 LEU A CA 1
ATOM 2488 C C . LEU A 1 325 ? 0.740 -6.509 -21.102 1.00 84.31 325 LEU A C 1
ATOM 2490 O O . LEU A 1 325 ? 1.174 -6.020 -22.145 1.00 84.31 325 LEU A O 1
ATOM 2494 N N . SER A 1 326 ? 0.620 -5.797 -19.985 1.00 87.19 326 SER A N 1
ATOM 2495 C CA . SER A 1 326 ? 1.131 -4.427 -19.879 1.00 87.19 326 SER A CA 1
ATOM 2496 C C . SER A 1 326 ? 1.754 -4.139 -18.529 1.00 87.19 326 SER A C 1
ATOM 2498 O O . SER A 1 326 ? 1.472 -4.822 -17.540 1.00 87.19 326 SER A O 1
ATOM 2500 N N . GLY A 1 327 ? 2.591 -3.112 -18.513 1.00 89.31 327 GLY A N 1
ATOM 2501 C CA . GLY A 1 327 ? 3.366 -2.726 -17.354 1.00 89.31 327 GLY A CA 1
ATOM 2502 C C . GLY A 1 327 ? 4.046 -1.376 -17.524 1.00 89.31 327 GLY A C 1
ATOM 2503 O O . GLY A 1 327 ? 3.755 -0.633 -18.467 1.00 89.31 327 GLY A O 1
ATOM 2504 N N . TYR A 1 328 ? 4.944 -1.081 -16.594 1.00 91.19 328 TYR A N 1
ATOM 2505 C CA . TYR A 1 328 ? 5.761 0.125 -16.562 1.00 91.19 328 TYR A CA 1
ATOM 2506 C C . TYR A 1 328 ? 7.234 -0.244 -16.399 1.00 91.19 328 TYR A C 1
ATOM 2508 O O . TYR A 1 328 ? 7.564 -1.120 -15.606 1.00 91.19 328 TYR A O 1
ATOM 2516 N N . ALA A 1 329 ? 8.101 0.434 -17.141 1.00 92.75 329 ALA A N 1
ATOM 2517 C CA . ALA A 1 329 ? 9.540 0.456 -16.941 1.00 92.75 329 ALA A CA 1
ATOM 2518 C C . ALA A 1 329 ? 9.901 1.827 -16.354 1.00 92.75 329 ALA A C 1
ATOM 2520 O O . ALA A 1 329 ? 9.925 2.830 -17.073 1.00 92.75 329 ALA A O 1
ATOM 2521 N N . TYR A 1 330 ? 10.092 1.894 -15.038 1.00 92.06 330 TYR A N 1
ATOM 2522 C CA . TYR A 1 330 ? 10.495 3.130 -14.365 1.00 92.06 330 TYR A CA 1
ATOM 2523 C C . TYR A 1 330 ? 12.019 3.250 -14.387 1.00 92.06 330 TYR A C 1
ATOM 2525 O O . TYR A 1 330 ? 12.718 2.241 -14.428 1.00 92.06 330 TYR A O 1
ATOM 2533 N N . GLY A 1 331 ? 12.535 4.482 -14.407 1.00 90.06 331 GLY A N 1
ATOM 2534 C CA . GLY A 1 331 ? 13.984 4.728 -14.427 1.00 90.06 331 GLY A CA 1
ATOM 2535 C C . GLY A 1 331 ? 14.694 4.284 -15.713 1.00 90.06 331 GLY A C 1
ATOM 2536 O O . GLY A 1 331 ? 15.913 4.381 -15.792 1.00 90.06 331 GLY A O 1
ATOM 2537 N N . ALA A 1 332 ? 13.953 3.807 -16.718 1.00 88.88 332 ALA A N 1
ATOM 2538 C CA . ALA A 1 332 ? 14.527 3.237 -17.928 1.00 88.88 332 ALA A CA 1
ATOM 2539 C C . ALA A 1 332 ? 15.024 4.308 -18.919 1.00 88.88 332 ALA A C 1
ATOM 2541 O O . ALA A 1 332 ? 14.295 5.247 -19.261 1.00 88.88 332 ALA A O 1
ATOM 2542 N N . ASP A 1 333 ? 16.223 4.113 -19.471 1.00 87.56 333 ASP A N 1
ATOM 2543 C CA . ASP A 1 333 ? 16.689 4.811 -20.667 1.00 87.56 333 ASP A CA 1
ATOM 2544 C C . ASP A 1 333 ? 16.000 4.230 -21.908 1.00 87.56 333 ASP A C 1
ATOM 2546 O O . ASP A 1 333 ? 16.463 3.283 -22.537 1.00 87.56 333 ASP A O 1
ATOM 2550 N N . THR A 1 334 ? 14.892 4.845 -22.314 1.00 81.75 334 THR A N 1
ATOM 2551 C CA . THR A 1 334 ? 14.118 4.415 -23.494 1.00 81.75 334 THR A CA 1
ATOM 2552 C C . THR A 1 334 ? 14.896 4.407 -24.823 1.00 81.75 334 THR A C 1
ATOM 2554 O O . THR A 1 334 ? 14.407 3.838 -25.803 1.00 81.75 334 THR A O 1
ATOM 2557 N N . LYS A 1 335 ? 16.090 5.021 -24.904 1.00 83.62 335 LYS A N 1
ATOM 2558 C CA . LYS A 1 335 ? 16.954 4.967 -26.099 1.00 83.62 335 LYS A CA 1
ATOM 2559 C C . LYS A 1 335 ? 17.901 3.764 -26.075 1.00 83.62 335 LYS A C 1
ATOM 2561 O O . LYS A 1 335 ? 18.137 3.171 -27.139 1.00 83.62 335 LYS A O 1
ATOM 2566 N N . GLY A 1 336 ? 18.446 3.444 -24.903 1.00 87.50 336 GLY A N 1
ATOM 2567 C CA . GLY A 1 336 ? 19.441 2.395 -24.665 1.00 87.50 336 GLY A CA 1
ATOM 2568 C C . GLY A 1 336 ? 18.880 1.069 -24.153 1.00 87.50 336 GLY A C 1
ATOM 2569 O O . GLY A 1 336 ? 19.567 0.056 -24.259 1.00 87.50 336 GLY A O 1
ATOM 2570 N N . GLN A 1 337 ? 17.636 1.042 -23.675 1.00 91.06 337 GLN A N 1
ATOM 2571 C CA . GLN A 1 337 ? 16.996 -0.116 -23.051 1.00 91.06 337 GLN A CA 1
ATOM 2572 C C . GLN A 1 337 ? 15.658 -0.466 -23.715 1.00 91.06 337 GLN A C 1
ATOM 2574 O O . GLN A 1 337 ? 15.047 0.329 -24.438 1.00 91.06 337 GLN A O 1
ATOM 2579 N N . ARG A 1 338 ? 15.200 -1.699 -23.496 1.00 92.19 338 ARG A N 1
ATOM 2580 C CA . ARG A 1 338 ? 13.944 -2.249 -24.030 1.00 92.19 338 ARG A CA 1
ATOM 2581 C C . ARG A 1 338 ? 13.409 -3.355 -23.129 1.00 92.19 338 ARG A C 1
ATOM 2583 O O . ARG A 1 338 ? 14.124 -3.849 -22.266 1.00 92.19 338 ARG A O 1
ATOM 2590 N N . ILE A 1 339 ? 12.166 -3.771 -23.368 1.00 95.44 339 ILE A N 1
ATOM 2591 C CA . ILE A 1 339 ? 11.561 -4.895 -22.652 1.00 95.44 339 ILE A CA 1
ATOM 2592 C C . ILE A 1 339 ? 11.670 -6.175 -23.477 1.00 95.44 339 ILE A C 1
ATOM 2594 O O . ILE A 1 339 ? 11.346 -6.183 -24.668 1.00 95.44 339 ILE A O 1
ATOM 2598 N N . VAL A 1 340 ? 12.054 -7.271 -22.831 1.00 95.44 340 VAL A N 1
ATOM 2599 C CA . VAL A 1 340 ? 11.844 -8.635 -23.329 1.00 9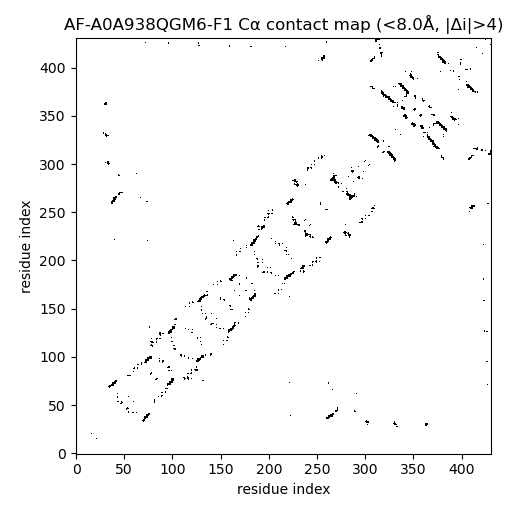5.44 340 VAL A CA 1
ATOM 2600 C C . VAL A 1 340 ? 10.784 -9.292 -22.461 1.00 95.44 340 VAL A C 1
ATOM 2602 O O . VAL A 1 340 ? 10.836 -9.224 -21.237 1.00 95.44 340 VAL A O 1
ATOM 2605 N N . LEU A 1 341 ? 9.797 -9.907 -23.102 1.00 94.44 341 LEU A N 1
ATOM 2606 C CA . LEU A 1 341 ? 8.720 -10.607 -22.414 1.00 94.44 341 LEU A CA 1
ATOM 2607 C C . LEU A 1 341 ? 8.934 -12.114 -22.539 1.00 94.44 341 LEU A C 1
ATOM 2609 O O . LEU A 1 341 ? 9.348 -12.585 -23.596 1.00 94.44 341 LEU A O 1
ATOM 2613 N N . TYR A 1 342 ? 8.572 -12.868 -21.508 1.00 93.44 342 TYR A N 1
ATOM 2614 C CA . TYR A 1 342 ? 8.473 -14.323 -21.568 1.00 93.44 342 TYR A CA 1
ATOM 2615 C C . TYR A 1 342 ? 7.109 -14.795 -21.078 1.00 93.44 342 TYR A C 1
ATOM 2617 O O . TYR A 1 342 ? 6.471 -14.143 -20.252 1.00 93.44 342 TYR A O 1
ATOM 2625 N N . SER A 1 343 ? 6.673 -15.941 -21.592 1.00 90.81 343 SER A N 1
ATOM 2626 C CA . SER A 1 343 ? 5.564 -16.719 -21.039 1.00 90.81 343 SER A CA 1
ATOM 2627 C C . SER A 1 343 ? 6.077 -18.087 -20.611 1.00 90.81 343 SER A C 1
ATOM 2629 O O . SER A 1 343 ? 6.796 -18.722 -21.387 1.00 90.81 343 SER A O 1
ATOM 2631 N N . HIS A 1 344 ? 5.673 -18.554 -19.438 1.00 88.50 344 HIS A N 1
ATOM 2632 C CA . HIS A 1 344 ? 6.054 -19.856 -18.906 1.00 88.50 344 HIS A CA 1
ATOM 2633 C C . HIS A 1 344 ? 4.947 -20.895 -19.114 1.00 88.50 344 HIS A C 1
ATOM 2635 O O . HIS A 1 344 ? 3.769 -20.594 -18.910 1.00 88.50 344 HIS A O 1
ATOM 2641 N N . THR A 1 345 ? 5.323 -22.115 -19.490 1.00 86.56 345 THR A N 1
ATOM 2642 C CA . THR A 1 345 ? 4.474 -23.315 -19.379 1.00 86.56 345 THR A CA 1
ATOM 2643 C C . THR A 1 345 ? 5.285 -24.450 -18.756 1.00 86.56 345 THR A C 1
ATOM 2645 O O . THR A 1 345 ? 5.222 -24.688 -17.557 1.00 86.56 345 THR A O 1
ATOM 2648 N N . ASP A 1 346 ? 6.086 -25.112 -19.580 1.00 88.75 346 ASP A N 1
ATOM 2649 C CA . ASP A 1 346 ? 7.089 -26.129 -19.256 1.00 88.75 346 ASP A CA 1
ATOM 2650 C C . ASP A 1 346 ? 8.519 -25.571 -19.346 1.00 88.75 346 ASP A C 1
ATOM 2652 O O . ASP A 1 346 ? 9.457 -26.147 -18.805 1.00 88.75 346 ASP A O 1
ATOM 2656 N N . ALA A 1 347 ? 8.664 -24.453 -20.052 1.00 92.44 347 ALA A N 1
ATOM 2657 C CA . ALA A 1 347 ? 9.858 -23.638 -20.166 1.00 92.44 347 ALA A CA 1
ATOM 2658 C C . ALA A 1 347 ? 9.432 -22.176 -20.362 1.00 92.44 347 ALA A C 1
ATOM 2660 O O . ALA A 1 347 ? 8.260 -21.879 -20.627 1.00 92.44 347 ALA A O 1
ATOM 2661 N N . TRP A 1 348 ? 10.381 -21.251 -20.265 1.00 93.38 348 TRP A N 1
ATOM 2662 C CA . TRP A 1 348 ? 10.157 -19.845 -20.582 1.00 93.38 348 TRP A CA 1
ATOM 2663 C C . TRP A 1 348 ? 10.350 -19.610 -22.079 1.00 93.38 348 TRP A C 1
ATOM 2665 O O . TRP A 1 348 ? 11.425 -19.850 -22.627 1.00 93.38 348 TRP A O 1
ATOM 2675 N N . TYR A 1 349 ? 9.315 -19.106 -22.750 1.00 94.25 349 TYR A N 1
ATOM 2676 C CA . TYR A 1 349 ? 9.321 -18.825 -24.188 1.00 94.25 349 TYR A CA 1
ATOM 2677 C C . TYR A 1 349 ? 9.281 -17.327 -24.452 1.00 94.25 349 TYR A C 1
ATOM 2679 O O . TYR A 1 349 ? 8.355 -16.647 -23.996 1.00 94.25 349 TYR A O 1
ATOM 2687 N N . VAL A 1 350 ? 10.233 -16.829 -25.242 1.00 95.31 350 VAL A N 1
ATOM 2688 C CA . VAL A 1 350 ? 10.319 -15.403 -25.578 1.00 95.31 350 VAL A CA 1
ATOM 2689 C C . VAL A 1 350 ? 9.081 -14.920 -26.344 1.00 95.31 350 VAL A C 1
ATOM 2691 O O . VAL A 1 350 ? 8.583 -15.581 -27.262 1.00 95.31 350 VAL A O 1
ATOM 2694 N N . GLN A 1 351 ? 8.583 -13.745 -25.970 1.00 93.50 351 GLN A N 1
ATOM 2695 C CA . GLN A 1 351 ? 7.352 -13.141 -26.467 1.00 93.50 351 GLN A CA 1
ATOM 2696 C C . GLN A 1 351 ? 7.620 -11.811 -27.185 1.00 93.50 351 GLN A C 1
ATOM 2698 O O . GLN A 1 351 ? 8.521 -11.065 -26.808 1.00 93.50 351 GLN A O 1
ATOM 2703 N N . PRO A 1 352 ? 6.797 -11.454 -28.187 1.00 88.19 352 PRO A N 1
ATOM 2704 C CA . PRO A 1 352 ? 5.696 -12.242 -28.743 1.00 88.19 352 PRO A CA 1
ATOM 2705 C C . PRO A 1 352 ? 6.174 -13.337 -29.702 1.00 88.19 352 PRO A C 1
ATOM 2707 O O . PRO A 1 352 ? 5.401 -14.225 -30.026 1.00 88.19 352 PRO A O 1
ATOM 2710 N N . SER A 1 353 ? 7.407 -13.282 -30.214 1.00 90.56 353 SER A N 1
ATOM 2711 C CA . SER A 1 353 ? 7.944 -14.332 -31.086 1.00 90.56 353 SER A CA 1
ATOM 2712 C C . SER A 1 353 ? 9.462 -14.265 -31.194 1.00 90.56 353 SER A C 1
ATOM 2714 O O . SER A 1 353 ? 10.044 -13.193 -31.064 1.00 90.56 353 SER A O 1
ATOM 2716 N N . ARG A 1 354 ? 10.080 -15.383 -31.577 1.00 91.12 354 ARG A N 1
ATOM 2717 C CA . ARG A 1 354 ? 11.530 -15.502 -31.808 1.00 91.12 354 ARG A CA 1
ATOM 2718 C C . ARG A 1 354 ? 12.091 -14.488 -32.810 1.00 91.12 354 ARG A C 1
ATOM 2720 O O . ARG A 1 354 ? 13.196 -13.998 -32.645 1.00 91.12 354 ARG A O 1
ATOM 2727 N N . SER A 1 355 ? 11.332 -14.150 -33.855 1.00 91.88 355 SER A N 1
ATOM 2728 C CA . SER A 1 355 ? 11.778 -13.194 -34.881 1.00 91.88 355 SER A CA 1
ATOM 2729 C C . SER A 1 355 ? 11.571 -11.728 -34.487 1.00 91.88 355 SER A C 1
ATOM 2731 O O . SER A 1 355 ? 12.095 -10.836 -35.152 1.00 91.88 355 SER A O 1
ATOM 2733 N N . LYS A 1 356 ? 10.791 -11.465 -33.430 1.00 92.00 356 LYS A N 1
ATOM 2734 C CA . LYS A 1 356 ? 10.501 -10.129 -32.893 1.00 92.00 356 LYS A CA 1
ATOM 2735 C C . LYS A 1 356 ? 10.382 -10.205 -31.361 1.00 92.00 356 LYS A C 1
ATOM 2737 O O . LYS A 1 356 ? 9.266 -10.073 -30.864 1.00 92.00 356 LYS A O 1
ATOM 2742 N N . PRO A 1 357 ? 11.481 -10.449 -30.622 1.00 93.88 357 PRO A N 1
ATOM 2743 C CA . PRO A 1 357 ? 11.430 -10.743 -29.183 1.00 93.88 357 PRO A CA 1
ATOM 2744 C C . PRO A 1 357 ? 11.346 -9.494 -28.287 1.00 93.88 357 PRO A C 1
ATOM 2746 O O . PRO A 1 357 ? 11.295 -9.596 -27.066 1.00 93.88 357 PRO A O 1
ATOM 2749 N N . TYR A 1 358 ? 11.357 -8.300 -28.880 1.00 94.00 358 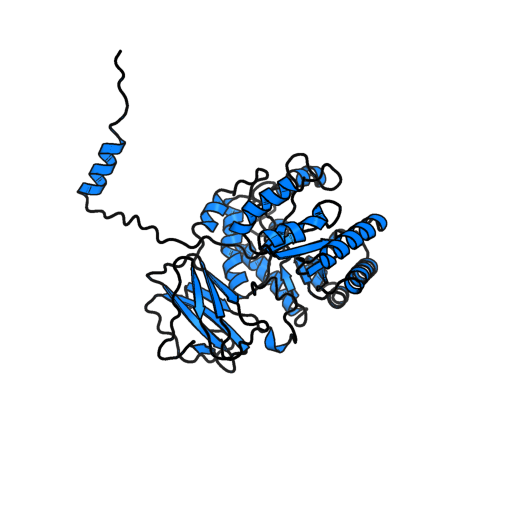TYR A N 1
ATOM 2750 C CA . TYR A 1 358 ? 11.451 -7.040 -28.150 1.00 94.00 358 TYR A CA 1
ATOM 2751 C C . TYR A 1 358 ? 10.110 -6.311 -28.098 1.00 94.00 358 TYR A C 1
ATOM 2753 O O . TYR A 1 358 ? 9.395 -6.209 -29.099 1.00 94.00 358 TYR A O 1
ATOM 2761 N N . THR A 1 359 ? 9.812 -5.736 -26.938 1.00 91.94 359 THR A N 1
ATOM 2762 C CA . THR A 1 359 ? 8.688 -4.833 -26.693 1.00 91.94 359 THR A CA 1
ATOM 2763 C C . THR A 1 359 ? 9.237 -3.434 -26.420 1.00 91.94 359 THR A C 1
ATOM 2765 O O . THR A 1 359 ? 10.106 -3.242 -25.570 1.00 91.94 359 THR A O 1
ATOM 2768 N N . GLY A 1 360 ? 8.758 -2.449 -27.182 1.00 87.94 360 GLY A N 1
ATOM 2769 C CA . GLY A 1 360 ? 9.162 -1.055 -27.012 1.00 87.94 360 GLY A CA 1
ATOM 2770 C C . GLY A 1 360 ? 8.601 -0.440 -25.729 1.00 87.94 360 GLY A C 1
ATOM 2771 O O . GLY A 1 360 ? 7.524 -0.824 -25.270 1.00 87.94 360 GLY A O 1
ATOM 2772 N N . ILE A 1 361 ? 9.326 0.540 -25.192 1.00 90.62 361 ILE A N 1
ATOM 2773 C CA . ILE A 1 361 ? 8.912 1.346 -24.042 1.00 90.62 361 ILE A CA 1
ATOM 2774 C C . ILE A 1 361 ? 8.411 2.693 -24.576 1.00 90.62 361 ILE A C 1
ATOM 2776 O O . ILE A 1 361 ? 9.084 3.350 -25.372 1.00 90.62 361 ILE A O 1
ATOM 2780 N N . HIS A 1 362 ? 7.202 3.085 -24.187 1.00 87.88 362 HIS A N 1
ATOM 2781 C CA . HIS A 1 362 ? 6.635 4.390 -24.508 1.00 87.88 362 HIS A CA 1
ATOM 2782 C C . HIS A 1 362 ? 7.338 5.501 -23.712 1.00 87.88 362 HIS A C 1
ATOM 2784 O O . HIS A 1 362 ? 7.979 5.252 -22.697 1.00 87.88 362 HIS A O 1
ATOM 2790 N N . SER A 1 363 ? 7.181 6.758 -24.131 1.00 82.44 363 SER A N 1
ATOM 2791 C CA . SER A 1 363 ? 7.775 7.907 -23.426 1.00 82.44 363 SER A CA 1
ATOM 2792 C C . SER A 1 363 ? 7.236 8.114 -22.006 1.00 82.44 363 SER A C 1
ATOM 2794 O O . SER A 1 363 ? 7.843 8.833 -21.225 1.00 82.44 363 SER A O 1
ATOM 2796 N N . ASP A 1 364 ? 6.077 7.533 -21.685 1.00 81.44 364 ASP A N 1
ATOM 2797 C CA . ASP A 1 364 ? 5.504 7.491 -20.336 1.00 81.44 364 ASP A CA 1
ATOM 2798 C C . ASP A 1 364 ? 5.830 6.179 -19.601 1.00 81.44 364 ASP A C 1
ATOM 2800 O O . ASP A 1 364 ? 5.121 5.805 -18.663 1.00 81.44 364 ASP A O 1
ATOM 2804 N N . GLY A 1 365 ? 6.858 5.456 -20.066 1.00 88.56 365 GLY A N 1
ATOM 2805 C CA . GLY A 1 365 ? 7.418 4.269 -19.420 1.00 88.56 365 GLY A CA 1
ATOM 2806 C C . GLY A 1 365 ? 6.552 3.031 -19.585 1.00 88.56 365 GLY A C 1
ATOM 2807 O O . GLY A 1 365 ? 6.959 1.934 -19.211 1.00 88.56 365 GLY A O 1
ATOM 2808 N N . LYS A 1 366 ? 5.354 3.164 -20.159 1.00 89.69 366 LYS A N 1
ATOM 2809 C CA . LYS A 1 366 ? 4.485 2.019 -20.393 1.00 89.69 366 LYS A CA 1
ATOM 2810 C C . LYS A 1 366 ? 5.084 1.097 -21.434 1.00 89.69 366 LYS A C 1
ATOM 2812 O O . LYS A 1 366 ? 5.670 1.535 -22.420 1.00 89.69 366 LYS A O 1
ATOM 2817 N N . PHE A 1 367 ? 4.809 -0.183 -21.278 1.00 91.56 367 PHE A N 1
ATOM 2818 C CA . PHE A 1 367 ? 4.960 -1.161 -22.341 1.00 91.56 367 PHE A CA 1
ATOM 2819 C C . PHE A 1 367 ? 3.705 -2.019 -22.403 1.00 91.56 367 PHE A C 1
ATOM 2821 O O . PHE A 1 367 ? 2.992 -2.202 -21.412 1.00 91.56 367 PHE A O 1
ATOM 2828 N N . SER A 1 368 ? 3.411 -2.545 -23.586 1.00 91.31 368 SER A N 1
ATOM 2829 C CA . SER A 1 368 ? 2.351 -3.532 -23.729 1.00 91.31 368 SER A CA 1
ATOM 2830 C C . SER A 1 368 ? 2.586 -4.435 -24.926 1.00 91.31 368 SER A C 1
ATOM 2832 O O . SER A 1 368 ? 3.155 -4.018 -25.934 1.00 91.31 368 SER A O 1
ATOM 2834 N N . ASN A 1 369 ? 2.131 -5.676 -24.815 1.00 89.88 369 ASN A N 1
ATOM 2835 C CA . ASN A 1 369 ? 2.146 -6.642 -25.901 1.00 89.88 369 ASN A CA 1
ATOM 2836 C C . ASN A 1 369 ? 0.997 -7.644 -25.736 1.00 89.88 369 ASN A C 1
ATOM 2838 O O . ASN A 1 369 ? 0.357 -7.698 -24.688 1.00 89.88 369 ASN A O 1
ATOM 2842 N N . ARG A 1 370 ? 0.719 -8.446 -26.761 1.00 86.81 370 ARG A N 1
ATOM 2843 C CA . ARG A 1 370 ? -0.229 -9.565 -26.677 1.00 86.81 370 ARG A CA 1
ATOM 2844 C C . ARG A 1 370 ? 0.556 -10.871 -26.750 1.00 86.81 370 ARG A C 1
ATOM 2846 O O . ARG A 1 370 ? 0.805 -11.340 -27.862 1.00 86.81 370 ARG A O 1
ATOM 2853 N N . PRO A 1 371 ? 1.010 -11.417 -25.609 1.00 81.94 371 PRO A N 1
ATOM 2854 C CA . PRO A 1 371 ? 1.792 -12.640 -25.623 1.00 81.94 371 PRO A CA 1
ATOM 2855 C C . PRO A 1 371 ? 0.916 -13.843 -25.993 1.00 81.94 371 PRO A C 1
ATOM 2857 O O . PRO A 1 371 ? -0.319 -13.803 -25.936 1.00 81.94 371 PRO A O 1
ATOM 2860 N N . TYR A 1 372 ? 1.571 -14.941 -26.347 1.00 84.12 372 TYR A N 1
ATOM 2861 C CA . TYR A 1 372 ? 0.946 -16.253 -26.347 1.00 84.12 372 TYR A CA 1
ATOM 2862 C C . TYR A 1 372 ? 0.528 -16.667 -24.925 1.00 84.12 372 TYR A C 1
ATOM 2864 O O . TYR A 1 372 ? 0.910 -16.073 -23.911 1.00 84.12 372 TYR A O 1
ATOM 2872 N N . ARG A 1 373 ? -0.325 -17.691 -24.864 1.00 81.06 373 ARG A N 1
ATOM 2873 C CA . ARG A 1 373 ? -0.824 -18.242 -23.605 1.00 81.06 373 ARG A CA 1
ATOM 2874 C C . ARG A 1 373 ? 0.313 -18.897 -22.819 1.00 81.06 373 ARG A C 1
ATOM 2876 O O . ARG A 1 373 ? 1.055 -19.690 -23.384 1.00 81.06 373 ARG A O 1
ATOM 2883 N N . GLY A 1 374 ? 0.368 -18.594 -21.530 1.00 79.38 374 GLY A N 1
ATOM 2884 C CA . GLY A 1 374 ? 1.248 -19.173 -20.524 1.00 79.38 374 GLY A CA 1
ATOM 2885 C C . GLY A 1 374 ? 0.543 -19.218 -19.169 1.00 79.38 374 GLY A C 1
ATOM 2886 O O . GLY A 1 374 ? -0.574 -18.708 -19.034 1.00 79.38 374 GLY A O 1
ATOM 2887 N N . GLU A 1 375 ? 1.178 -19.873 -18.205 1.00 78.69 375 GLU A N 1
ATOM 2888 C CA . GLU A 1 375 ? 0.768 -19.952 -16.796 1.00 78.69 375 GLU A CA 1
ATOM 2889 C C . GLU A 1 375 ? 1.336 -18.793 -15.971 1.00 78.69 375 GLU A C 1
ATOM 2891 O O . GLU A 1 375 ? 0.728 -18.386 -14.982 1.00 78.69 375 GLU A O 1
ATOM 2896 N N . GLU A 1 376 ? 2.492 -18.274 -16.396 1.00 82.62 376 GLU A N 1
ATOM 2897 C CA . GLU A 1 376 ? 3.197 -17.141 -15.800 1.00 82.62 376 GLU A CA 1
ATOM 2898 C C . GLU A 1 376 ? 3.825 -16.282 -16.901 1.00 82.62 376 GLU A C 1
ATOM 2900 O O . GLU A 1 376 ? 4.007 -16.721 -18.044 1.00 82.62 376 GLU A O 1
ATOM 2905 N N . TYR A 1 377 ? 4.174 -15.050 -16.549 1.00 87.75 377 TYR A N 1
ATOM 2906 C CA . TYR A 1 377 ? 4.822 -14.093 -17.430 1.00 87.75 377 TYR A CA 1
ATOM 2907 C C . TYR A 1 377 ? 5.965 -13.393 -16.717 1.00 87.75 377 TYR A C 1
ATOM 2909 O O . TYR A 1 377 ? 5.850 -13.075 -15.538 1.00 87.75 377 TYR A O 1
ATOM 2917 N N . ALA A 1 378 ? 7.019 -13.086 -17.464 1.00 91.38 378 ALA A N 1
ATOM 2918 C CA . ALA A 1 378 ? 8.126 -12.263 -17.003 1.00 91.38 378 ALA A CA 1
ATOM 2919 C C . ALA A 1 378 ? 8.360 -11.103 -17.972 1.00 91.38 378 ALA A C 1
ATOM 2921 O O . ALA A 1 378 ? 8.138 -11.230 -19.181 1.00 91.38 378 ALA A O 1
ATOM 2922 N N . ALA A 1 379 ? 8.800 -9.972 -17.438 1.00 93.62 379 ALA A N 1
ATOM 2923 C CA . ALA A 1 379 ? 9.250 -8.812 -18.182 1.00 93.62 379 ALA A CA 1
ATOM 2924 C C . ALA A 1 379 ? 10.635 -8.411 -17.683 1.00 93.62 379 ALA A C 1
ATOM 2926 O O . ALA A 1 379 ? 10.812 -8.117 -16.504 1.00 93.62 379 ALA A O 1
ATOM 2927 N N . LEU A 1 380 ? 11.596 -8.409 -18.597 1.00 94.62 380 LEU A N 1
ATOM 2928 C CA . LEU A 1 380 ? 12.984 -8.062 -18.339 1.00 94.62 380 LEU A CA 1
ATOM 2929 C C . LEU A 1 380 ? 13.249 -6.700 -18.974 1.00 94.62 380 LEU A C 1
ATOM 2931 O O . LEU A 1 380 ? 12.979 -6.521 -20.167 1.00 94.62 380 LEU A O 1
ATOM 2935 N N . LEU A 1 381 ? 13.788 -5.762 -18.202 1.00 94.12 381 LEU A N 1
ATOM 2936 C CA . LEU A 1 381 ? 14.426 -4.562 -18.727 1.00 94.12 381 LEU A CA 1
ATOM 2937 C C . LEU A 1 381 ? 15.873 -4.901 -19.051 1.00 94.12 381 LEU A C 1
ATOM 2939 O O . LEU A 1 381 ? 16.617 -5.375 -18.194 1.00 94.12 381 LEU A O 1
ATOM 2943 N N . VAL A 1 382 ? 16.232 -4.703 -20.313 1.00 93.56 382 VAL A N 1
ATOM 2944 C CA . VAL A 1 382 ? 17.525 -5.124 -20.841 1.00 93.56 382 VAL A CA 1
ATOM 2945 C C . VAL A 1 382 ? 18.135 -4.051 -21.738 1.00 93.56 382 VAL A C 1
ATOM 2947 O O . VAL A 1 382 ? 17.395 -3.296 -22.393 1.00 93.56 382 VAL A O 1
ATOM 2950 N N . PRO A 1 383 ? 19.468 -4.051 -21.893 1.00 91.75 383 PRO A N 1
ATOM 2951 C CA . PRO A 1 383 ? 20.149 -3.257 -22.901 1.00 91.75 383 PRO A CA 1
ATOM 2952 C C . PRO A 1 383 ? 19.660 -3.546 -24.330 1.00 91.75 383 PRO A C 1
ATOM 2954 O O . PRO A 1 383 ? 19.230 -4.646 -24.698 1.00 91.75 383 PRO A O 1
ATOM 2957 N N . LYS A 1 384 ? 19.778 -2.554 -25.213 1.00 89.69 384 LYS A N 1
ATOM 2958 C CA . LYS A 1 384 ? 19.352 -2.636 -26.621 1.00 89.69 384 LYS A CA 1
ATOM 2959 C C . LYS A 1 384 ? 20.144 -3.638 -27.470 1.00 89.69 384 LYS A C 1
ATOM 2961 O O . LYS A 1 384 ? 19.742 -3.916 -28.596 1.00 89.69 384 LYS A O 1
ATOM 2966 N N . ASN A 1 385 ? 21.253 -4.169 -26.974 1.00 90.25 385 ASN A N 1
ATOM 2967 C CA . ASN A 1 385 ? 22.044 -5.220 -27.618 1.00 90.25 385 ASN A CA 1
ATOM 2968 C C . ASN A 1 385 ? 21.837 -6.610 -26.996 1.00 90.25 385 ASN A C 1
ATOM 2970 O O . ASN A 1 385 ? 22.381 -7.563 -27.542 1.00 90.25 385 ASN A O 1
ATOM 2974 N N . PHE A 1 386 ? 21.055 -6.738 -25.917 1.00 92.06 386 PHE A N 1
ATOM 2975 C CA . PHE A 1 386 ? 20.757 -8.029 -25.293 1.00 92.06 386 PHE A CA 1
ATOM 2976 C C . PHE A 1 386 ? 20.127 -8.991 -26.304 1.00 92.06 386 PHE A C 1
ATOM 2978 O O . PHE A 1 386 ? 19.163 -8.599 -26.972 1.00 92.06 386 PHE A O 1
ATOM 2985 N N . ASP A 1 387 ? 20.659 -10.211 -26.404 1.00 91.69 387 ASP A N 1
ATOM 2986 C CA . ASP A 1 387 ? 20.170 -11.273 -27.288 1.00 91.69 387 ASP A CA 1
ATOM 2987 C C . ASP A 1 387 ? 19.424 -12.336 -26.461 1.00 91.69 387 ASP A C 1
ATOM 2989 O O . ASP A 1 387 ? 20.053 -13.178 -25.820 1.00 91.69 387 ASP A O 1
ATOM 2993 N N . PRO A 1 388 ? 18.080 -12.282 -26.399 1.00 93.06 388 PRO A N 1
ATOM 2994 C CA . PRO A 1 388 ? 17.316 -13.137 -25.506 1.00 93.06 388 PRO A CA 1
ATOM 2995 C C . PRO A 1 388 ? 17.298 -14.594 -25.992 1.00 93.06 388 PRO A C 1
ATOM 2997 O O . PRO A 1 388 ? 16.970 -14.844 -27.160 1.00 93.06 388 PRO A O 1
ATOM 3000 N N . PRO A 1 389 ? 17.535 -15.584 -25.110 1.00 93.50 389 PRO A N 1
ATOM 3001 C CA . PRO A 1 389 ? 17.336 -16.981 -25.464 1.00 93.50 389 PRO A CA 1
ATOM 3002 C C . PRO A 1 389 ? 15.884 -17.225 -25.887 1.00 93.50 389 PRO A C 1
ATOM 3004 O O . PRO A 1 389 ? 14.927 -16.820 -25.234 1.00 93.50 389 PRO A O 1
ATOM 3007 N N . ASN A 1 390 ? 15.699 -17.940 -26.998 1.00 93.81 390 ASN A N 1
ATOM 3008 C CA . ASN A 1 390 ? 14.355 -18.218 -27.513 1.00 93.81 390 ASN A CA 1
ATOM 3009 C C . ASN A 1 390 ? 13.515 -19.093 -26.569 1.00 93.81 390 ASN A C 1
ATOM 3011 O O . ASN A 1 390 ? 12.284 -18.988 -26.563 1.00 93.81 390 ASN A O 1
ATOM 3015 N N . ILE A 1 391 ? 14.183 -20.000 -25.854 1.00 94.69 391 ILE A N 1
ATOM 3016 C CA . ILE A 1 391 ? 13.617 -20.913 -24.862 1.00 94.69 391 ILE A CA 1
ATOM 3017 C C . ILE A 1 391 ? 14.614 -21.001 -23.707 1.00 94.69 391 ILE A C 1
ATOM 3019 O O . ILE A 1 391 ? 15.815 -21.117 -23.960 1.00 94.69 391 ILE A O 1
ATOM 3023 N N . TRP A 1 392 ? 14.118 -20.992 -22.475 1.00 93.06 392 TRP A N 1
ATOM 3024 C CA . TRP A 1 392 ? 14.919 -21.149 -21.267 1.00 93.06 392 TRP A CA 1
ATOM 3025 C C . TRP A 1 392 ? 14.303 -22.201 -20.342 1.00 93.06 392 TRP A C 1
ATOM 3027 O O . TRP A 1 392 ? 13.134 -22.101 -19.971 1.00 93.06 392 TRP A O 1
ATOM 3037 N N . TYR A 1 393 ? 15.085 -23.231 -20.018 1.00 91.81 393 TYR A N 1
ATOM 3038 C CA . TYR A 1 393 ? 14.648 -24.394 -19.245 1.00 91.81 393 TYR A CA 1
ATOM 3039 C C . TYR A 1 393 ? 15.096 -24.252 -17.788 1.00 91.81 393 TYR A C 1
ATOM 3041 O O . TYR A 1 393 ? 16.150 -24.754 -17.405 1.00 91.81 393 TYR A O 1
ATOM 3049 N N . SER A 1 394 ? 14.300 -23.537 -17.002 1.00 87.94 394 SER A N 1
ATOM 3050 C CA . SER A 1 394 ? 14.460 -23.363 -15.556 1.00 87.94 394 SER A CA 1
ATOM 3051 C C . SER A 1 394 ? 13.099 -23.019 -14.950 1.00 87.94 394 SER A C 1
ATOM 3053 O O . SER A 1 394 ? 12.203 -22.587 -15.680 1.00 87.94 394 SER A O 1
ATOM 3055 N N . ASP A 1 395 ? 12.953 -23.193 -13.637 1.00 83.19 395 ASP A N 1
ATOM 3056 C CA . ASP A 1 395 ? 11.796 -22.669 -12.906 1.00 83.19 395 ASP A CA 1
ATOM 3057 C C . ASP A 1 395 ? 11.754 -21.133 -12.981 1.00 83.19 395 ASP A C 1
ATOM 3059 O O . ASP A 1 395 ? 10.693 -20.560 -13.231 1.00 83.19 395 ASP A O 1
ATOM 3063 N N . ASP A 1 396 ? 12.916 -20.483 -12.885 1.00 87.00 396 ASP A N 1
ATOM 3064 C CA . ASP A 1 396 ? 13.054 -19.025 -12.939 1.00 87.00 396 ASP A CA 1
ATOM 3065 C C . ASP A 1 396 ? 13.322 -18.504 -14.364 1.00 87.00 396 ASP A C 1
ATOM 3067 O O . ASP A 1 396 ? 13.956 -19.194 -15.178 1.00 87.00 396 ASP A O 1
ATOM 3071 N N . PRO A 1 397 ? 12.860 -17.285 -14.707 1.00 87.12 397 PRO A N 1
ATOM 3072 C CA . PRO A 1 397 ? 13.098 -16.702 -16.022 1.00 87.12 397 PRO A CA 1
ATOM 3073 C C . PRO A 1 397 ? 14.585 -16.355 -16.231 1.00 87.12 397 PRO A C 1
ATOM 3075 O O . PRO A 1 397 ? 15.354 -16.267 -15.272 1.00 87.12 397 PRO A O 1
ATOM 3078 N N . PRO A 1 398 ? 15.015 -16.110 -17.484 1.00 85.75 398 PRO A N 1
ATOM 3079 C CA . PRO A 1 398 ? 16.376 -15.650 -17.759 1.00 85.75 398 PRO A CA 1
ATOM 3080 C C . PRO A 1 398 ? 16.748 -14.398 -16.952 1.00 85.75 398 PRO A C 1
ATOM 3082 O O . PRO A 1 398 ? 15.947 -13.467 -16.863 1.00 85.75 398 PRO A O 1
ATOM 3085 N N . GLY A 1 399 ? 17.973 -14.361 -16.422 1.00 78.69 399 GLY A N 1
ATOM 3086 C CA . GLY A 1 399 ? 18.514 -13.218 -15.678 1.00 78.69 399 GLY A CA 1
ATOM 3087 C C . GLY A 1 399 ? 18.054 -13.104 -14.227 1.00 78.69 399 GLY A C 1
ATOM 3088 O O . GLY A 1 399 ? 18.388 -12.119 -13.579 1.00 78.69 399 GLY A O 1
ATOM 3089 N N . TYR A 1 400 ? 17.325 -14.096 -13.710 1.00 76.25 400 TYR A N 1
ATOM 3090 C CA . TYR A 1 400 ? 17.067 -14.223 -12.272 1.00 76.25 400 TYR A CA 1
ATOM 3091 C C . TYR A 1 400 ? 18.349 -14.524 -11.470 1.00 76.25 400 TYR A C 1
ATOM 3093 O O . TYR A 1 400 ? 18.457 -14.181 -10.301 1.00 76.25 400 TYR A O 1
ATOM 3101 N N . ASP A 1 401 ? 19.348 -15.137 -12.108 1.00 66.12 401 ASP A N 1
ATOM 3102 C CA . ASP A 1 401 ? 20.627 -15.557 -11.526 1.00 66.12 401 ASP A CA 1
ATOM 3103 C C . ASP A 1 401 ? 21.707 -14.453 -11.484 1.00 66.12 401 ASP A C 1
ATOM 3105 O O . ASP A 1 401 ? 22.882 -14.754 -11.278 1.00 66.12 401 ASP A O 1
ATOM 3109 N N . ASP A 1 402 ? 21.309 -13.186 -11.660 1.00 60.56 402 ASP A N 1
ATOM 3110 C CA . ASP A 1 402 ? 22.142 -11.977 -11.526 1.00 60.56 402 ASP A CA 1
ATOM 3111 C C . ASP A 1 402 ? 23.465 -12.018 -12.319 1.00 60.56 402 ASP A C 1
ATOM 3113 O O . ASP A 1 402 ? 24.543 -11.649 -11.852 1.00 60.56 402 ASP A O 1
ATOM 3117 N N . THR A 1 403 ? 23.398 -12.446 -13.583 1.00 62.41 403 THR A N 1
ATOM 3118 C CA . THR A 1 403 ? 24.544 -12.376 -14.513 1.00 62.41 403 THR A CA 1
ATOM 3119 C C . THR A 1 403 ? 24.944 -10.936 -14.878 1.00 62.41 403 THR A C 1
ATOM 3121 O O . THR A 1 403 ? 25.933 -10.732 -15.584 1.00 62.41 403 THR A O 1
ATOM 3124 N N . GLY A 1 404 ? 24.184 -9.933 -14.417 1.00 67.12 404 GLY A N 1
ATOM 3125 C CA . GLY A 1 404 ? 24.389 -8.507 -14.678 1.00 67.12 404 GLY A CA 1
ATOM 3126 C C . GLY A 1 404 ? 23.915 -8.019 -16.053 1.00 67.12 404 GLY A C 1
ATOM 3127 O O . GLY A 1 404 ? 24.019 -6.829 -16.342 1.00 67.12 404 GLY A O 1
ATOM 3128 N N . GLU A 1 405 ? 23.397 -8.900 -16.918 1.00 81.50 405 GLU A N 1
ATOM 3129 C CA . GLU A 1 405 ? 22.885 -8.515 -18.246 1.00 81.50 405 GLU A CA 1
ATOM 3130 C C . GLU A 1 405 ? 21.432 -8.010 -18.221 1.00 81.50 405 GLU A C 1
ATOM 3132 O O . GLU A 1 405 ? 21.014 -7.268 -19.115 1.00 81.50 405 GLU A O 1
ATOM 3137 N N . VAL A 1 406 ? 20.659 -8.411 -17.208 1.00 87.31 406 VAL A N 1
ATOM 3138 C CA . VAL A 1 406 ? 19.279 -7.967 -16.973 1.00 87.31 406 VAL A CA 1
ATOM 3139 C C . VAL A 1 406 ? 19.292 -6.910 -15.879 1.00 87.31 406 VAL A C 1
ATOM 3141 O O . VAL A 1 406 ? 19.755 -7.159 -14.775 1.00 87.31 406 VAL A O 1
ATOM 3144 N N . GLU A 1 407 ? 18.783 -5.720 -16.187 1.00 90.12 407 GLU A N 1
ATOM 3145 C CA . GLU A 1 407 ? 18.880 -4.559 -15.291 1.00 90.12 407 GLU A CA 1
ATOM 3146 C C . GLU A 1 407 ? 17.709 -4.481 -14.308 1.00 90.12 407 GLU A C 1
ATOM 3148 O O . GLU A 1 407 ? 17.826 -3.868 -13.251 1.00 90.12 407 GLU A O 1
ATOM 3153 N N . ALA A 1 408 ? 16.564 -5.064 -14.674 1.00 91.38 408 ALA A N 1
ATOM 3154 C CA . ALA A 1 408 ? 15.426 -5.258 -13.786 1.00 91.38 408 ALA A CA 1
ATOM 3155 C C . ALA A 1 408 ? 14.493 -6.351 -14.315 1.00 91.38 408 ALA A C 1
ATOM 3157 O O . ALA A 1 408 ? 14.335 -6.528 -15.528 1.00 91.38 408 ALA A O 1
ATOM 3158 N N . LEU A 1 409 ? 13.810 -7.029 -13.397 1.00 91.12 409 LEU A N 1
ATOM 3159 C CA . LEU A 1 409 ? 12.900 -8.130 -13.678 1.00 91.12 409 LEU A CA 1
ATOM 3160 C C . LEU A 1 409 ? 11.572 -7.919 -12.943 1.00 91.12 409 LEU A C 1
ATOM 3162 O O . LEU A 1 409 ? 11.532 -7.456 -11.809 1.00 91.12 409 LEU A O 1
ATOM 3166 N N . ALA A 1 410 ? 10.472 -8.280 -13.597 1.00 89.25 410 ALA A N 1
ATOM 3167 C CA . ALA A 1 410 ? 9.181 -8.485 -12.953 1.00 89.25 410 ALA A CA 1
ATOM 3168 C C . ALA A 1 410 ? 8.568 -9.784 -13.446 1.00 89.25 410 ALA A C 1
ATOM 3170 O O . ALA A 1 410 ? 8.524 -10.012 -14.657 1.00 89.25 410 ALA A O 1
ATOM 3171 N N . MET A 1 411 ? 8.037 -10.599 -12.541 1.00 86.25 411 MET A N 1
ATOM 3172 C CA . MET A 1 411 ? 7.302 -11.809 -12.896 1.00 86.25 411 MET A CA 1
ATOM 3173 C C . MET A 1 411 ? 5.913 -11.807 -12.277 1.00 86.25 411 MET A C 1
ATOM 3175 O O . MET A 1 411 ? 5.674 -11.236 -11.222 1.00 86.25 411 MET A O 1
ATOM 3179 N N . THR A 1 412 ? 4.957 -12.437 -12.945 1.00 79.38 412 THR A N 1
ATOM 3180 C CA . THR A 1 412 ? 3.661 -12.716 -12.331 1.00 79.38 412 THR A CA 1
ATOM 3181 C C . THR A 1 412 ? 3.813 -13.875 -11.368 1.00 79.38 412 THR A C 1
ATOM 3183 O O . THR A 1 412 ? 4.352 -14.912 -11.747 1.00 79.38 412 THR A O 1
ATOM 3186 N N . ARG A 1 413 ? 3.227 -13.770 -10.180 1.00 66.69 413 ARG A N 1
ATOM 3187 C CA . ARG A 1 413 ? 3.098 -14.919 -9.277 1.00 66.69 413 ARG A CA 1
ATOM 3188 C C . ARG A 1 413 ? 2.386 -16.101 -9.956 1.00 66.69 413 ARG A C 1
ATOM 3190 O O . ARG A 1 413 ? 1.473 -15.892 -10.762 1.00 66.69 413 ARG A O 1
ATOM 3197 N N . ARG A 1 414 ? 2.721 -17.335 -9.544 1.00 60.09 414 ARG A N 1
ATOM 3198 C CA . ARG A 1 414 ? 2.001 -18.597 -9.849 1.00 60.09 414 ARG A CA 1
ATOM 3199 C C . ARG A 1 414 ? 0.582 -18.614 -9.254 1.00 60.09 414 ARG A C 1
ATOM 3201 O O . ARG A 1 414 ? 0.221 -19.490 -8.473 1.00 60.09 414 ARG A O 1
ATOM 3208 N N . TRP A 1 415 ? -0.270 -17.657 -9.609 1.00 49.38 415 TRP A N 1
ATOM 3209 C CA . TRP A 1 415 ? -1.661 -17.637 -9.153 1.00 49.38 415 TRP A CA 1
ATOM 3210 C C . TRP A 1 415 ? -2.470 -18.789 -9.785 1.00 49.38 415 TRP A C 1
ATOM 3212 O O . TRP A 1 415 ? -3.353 -19.339 -9.134 1.00 49.38 415 TRP A O 1
ATOM 3222 N N . CYS A 1 416 ? -2.130 -19.220 -11.011 1.00 38.72 416 CYS A N 1
ATOM 3223 C CA . CYS A 1 416 ? -2.902 -20.223 -11.759 1.00 38.72 416 CYS A CA 1
ATOM 3224 C C . CYS A 1 416 ? -2.852 -21.661 -11.200 1.00 38.72 416 CYS A C 1
ATOM 3226 O O . CYS A 1 416 ? -3.772 -22.421 -11.498 1.00 38.72 416 CYS A O 1
ATOM 3228 N N . ARG A 1 417 ? -1.831 -22.070 -10.423 1.00 40.16 417 ARG A N 1
ATOM 3229 C CA . ARG A 1 417 ? -1.733 -23.473 -9.953 1.00 40.16 417 ARG A CA 1
ATOM 3230 C C . ARG A 1 417 ? -2.577 -23.775 -8.712 1.00 40.16 417 ARG A C 1
ATOM 3232 O O . ARG A 1 417 ? -3.153 -24.855 -8.654 1.00 40.16 417 ARG A O 1
ATOM 3239 N N . ASN A 1 418 ? -2.717 -22.821 -7.786 1.00 37.59 418 ASN A N 1
ATOM 3240 C CA . ASN A 1 418 ? -3.401 -23.059 -6.502 1.00 37.59 418 ASN A CA 1
ATOM 3241 C C . ASN A 1 418 ? -4.666 -22.207 -6.293 1.00 37.59 418 ASN A C 1
ATOM 3243 O O . ASN A 1 418 ? -5.500 -22.545 -5.456 1.00 37.59 418 ASN A O 1
ATOM 3247 N N . TYR A 1 419 ? -4.873 -21.132 -7.064 1.00 40.44 419 TYR A N 1
ATOM 3248 C CA . TYR A 1 419 ? -5.984 -20.204 -6.838 1.00 40.44 419 TYR A CA 1
ATOM 3249 C C . TYR A 1 419 ? -6.974 -20.218 -8.001 1.00 40.44 419 TYR A C 1
ATOM 3251 O O . TYR A 1 419 ? -6.723 -19.676 -9.073 1.00 40.44 419 TYR A O 1
ATOM 3259 N N . LEU A 1 420 ? -8.170 -20.762 -7.764 1.00 35.75 420 LEU A N 1
ATOM 3260 C CA . LEU A 1 420 ? -9.271 -20.752 -8.740 1.00 35.75 420 LEU A CA 1
ATOM 3261 C C . LEU A 1 420 ? -9.777 -19.331 -9.083 1.00 35.75 420 LEU A C 1
ATOM 3263 O O . LEU A 1 420 ? -10.524 -19.170 -10.049 1.00 35.75 420 LEU A O 1
ATOM 3267 N N . LYS A 1 421 ? -9.396 -18.300 -8.309 1.00 42.81 421 LYS A N 1
ATOM 3268 C CA . LYS A 1 421 ? -9.634 -16.866 -8.568 1.00 42.81 421 LYS A CA 1
ATOM 3269 C C . LYS A 1 421 ? -8.539 -16.032 -7.879 1.00 42.81 421 LYS A C 1
ATOM 3271 O O . LYS A 1 421 ? -8.323 -16.263 -6.692 1.00 42.81 421 LYS A O 1
ATOM 3276 N N . PRO A 1 422 ? -7.909 -15.023 -8.519 1.00 48.62 422 PRO A N 1
ATOM 3277 C CA . PRO A 1 422 ? -7.113 -14.053 -7.771 1.00 48.62 422 PRO A CA 1
ATOM 3278 C C . PRO A 1 422 ? -8.069 -13.266 -6.862 1.00 48.62 422 PRO A C 1
ATOM 3280 O O . PRO A 1 422 ? -9.022 -12.668 -7.370 1.00 48.62 422 PRO A O 1
ATOM 3283 N N . PRO A 1 423 ? -7.884 -13.256 -5.535 1.00 52.91 423 PRO A N 1
ATOM 3284 C CA . PRO A 1 423 ? -8.901 -12.732 -4.633 1.00 52.91 423 PRO A CA 1
ATOM 3285 C C . PRO A 1 423 ? -8.936 -11.209 -4.570 1.00 52.91 423 PRO A C 1
ATOM 3287 O O . PRO A 1 423 ? -9.902 -10.670 -4.052 1.00 52.91 423 PRO A O 1
ATOM 3290 N N . LEU A 1 424 ? -7.966 -10.486 -5.147 1.00 65.12 424 LEU A N 1
ATOM 3291 C CA . LEU A 1 424 ? -7.974 -9.016 -5.156 1.00 65.12 424 LEU A CA 1
ATOM 3292 C C . LEU A 1 424 ? -7.673 -8.422 -6.546 1.00 65.12 424 LEU A C 1
ATOM 3294 O O . LEU A 1 424 ? -6.740 -7.625 -6.685 1.00 65.12 424 LEU A O 1
ATOM 3298 N N . PRO A 1 425 ? -8.470 -8.737 -7.594 1.00 54.25 425 PRO A N 1
ATOM 3299 C CA . PRO A 1 425 ? -8.194 -8.305 -8.972 1.00 54.25 425 PRO A CA 1
ATOM 3300 C C . PRO A 1 425 ? -8.097 -6.787 -9.116 1.00 54.25 425 PRO A C 1
ATOM 3302 O O . PRO A 1 425 ? -7.445 -6.266 -10.021 1.00 54.25 425 PRO A O 1
ATOM 3305 N N . CYS A 1 426 ? -8.766 -6.057 -8.226 1.00 61.44 426 CYS A N 1
ATOM 3306 C CA . CYS A 1 426 ? -8.734 -4.616 -8.259 1.00 61.44 426 CYS A CA 1
ATOM 3307 C C . CYS A 1 426 ? -7.386 -4.058 -7.751 1.00 61.44 426 CYS A C 1
ATOM 3309 O O . CYS A 1 426 ? -6.899 -3.115 -8.361 1.00 61.44 426 CYS A O 1
ATOM 3311 N N . LEU A 1 427 ? -6.702 -4.649 -6.766 1.00 57.53 427 LEU A N 1
ATOM 3312 C CA . LEU A 1 427 ? -5.426 -4.105 -6.261 1.00 57.53 427 LEU A CA 1
ATOM 3313 C C . LEU A 1 427 ? -4.252 -4.294 -7.230 1.00 57.53 427 LEU A C 1
ATOM 3315 O O . LEU A 1 427 ? -3.342 -3.464 -7.274 1.00 57.53 427 LEU A O 1
ATOM 3319 N N . LEU A 1 428 ? -4.322 -5.331 -8.067 1.00 51.91 428 LEU A N 1
ATOM 3320 C CA . LEU A 1 428 ? -3.286 -5.693 -9.039 1.00 51.91 428 LEU A CA 1
ATOM 3321 C C . LEU A 1 428 ? -3.349 -4.899 -10.359 1.00 51.91 428 LEU A C 1
ATOM 3323 O O . LEU A 1 428 ? -2.606 -5.185 -11.284 1.00 51.91 428 LEU A O 1
ATOM 3327 N N . GLY A 1 429 ? -4.185 -3.857 -10.460 1.00 46.88 429 GLY A N 1
ATOM 3328 C CA . GLY A 1 429 ? -4.080 -2.884 -11.562 1.00 46.88 429 GLY A CA 1
ATOM 3329 C C . GLY A 1 429 ? -4.882 -3.176 -12.839 1.00 46.88 429 GLY A C 1
ATOM 3330 O O . GLY A 1 429 ? -4.821 -2.379 -13.773 1.00 46.88 429 GLY A O 1
ATOM 3331 N N . GLY A 1 430 ? -5.726 -4.210 -12.872 1.00 42.84 430 GLY A N 1
ATOM 3332 C CA . GLY A 1 430 ? -6.674 -4.413 -13.976 1.00 42.84 430 GLY A CA 1
ATOM 3333 C C . GLY A 1 430 ? -7.784 -3.352 -14.006 1.00 42.84 430 GLY A C 1
ATOM 3334 O O . GLY A 1 430 ? -8.263 -2.923 -12.948 1.00 42.84 430 GLY A O 1
ATOM 3335 N N . LYS A 1 431 ? -8.177 -2.918 -15.211 1.00 33.81 431 LYS A N 1
ATOM 3336 C CA . LYS A 1 431 ? -9.429 -2.176 -15.433 1.00 33.81 431 LYS A CA 1
ATOM 3337 C C . LYS A 1 431 ? -10.655 -3.018 -15.070 1.00 33.81 431 LYS A C 1
ATOM 3339 O O . LYS A 1 431 ? -10.602 -4.272 -15.179 1.00 33.81 431 LYS A O 1
#

Mean predicted aligned error: 7.84 Å

Radius of gyration: 23.58 Å; Cα contacts (8 Å, |Δi|>4): 960; chains: 1; bounding box: 57×85×58 Å